Protein AF-A0AAN0JMY8-F1 (afdb_monomer_lite)

Secondary structure (DSSP, 8-state):
-EEEEEEEEEE-STTSSHHHHHHHHHTPPP--S---S-PPP--SSS--SS--EEEPTTS-EEEPPHHHHHHHHHHHHHHHHHHTT--GGGTS----SS-------------------------------------------------------------------------GGGG--TTS--S--HHHHHHHH--TTTTT-S-EEEEEEE--SSHHHHHTHHHH----SEEEEEEETTS-TTSBPP-EEE-SS-EEE--S---BHHHHHHHHHHHHHHHHHHHHHHHTT-TTEE--S--SEEEEEEEE-HHHHTT-SSS--HHHHHHHHHHHT--TTEEESS--TT-SSEE--GGGGGSTTTTTT-HHHHHHHHHHHHT-EEEE--HHHHHHHHHHHHHHHTTTTEEEHHHHHHHHHHTT--HHHHHHHHHHHHHTTSSB--TTSTTTTEEES-SHHHHHHHHHHHHHHHS-GGG--S-HHHHHHHHHH-EEEHHHHHHH-GGGTT-HHHHHHHHHHTTS-EEE--SSSS-EEE-GGGSPPPP-S--TTT-SSPPEEEE-TTSPPPTTHHHHHHHHHHT--GGG-EEE-TTS--BTTEEEEEEEEETTEEEEEEEEE-SSEEEEEES-GGGHHHHHHHHHHHHHHHHHHH-TTPPPPEEEEE--SS-SS--EEEEETTTEEEETTT--EEEPPHHHHHHHHTTTS-HHHHHHHHHHHHHHHHHHHH--

Radius of gyration: 30.81 Å; chains: 1; bounding box: 84×91×99 Å

pLDDT: mean 71.36, std 22.13, range [21.23, 97.0]

Structure (mmCIF, N/CA/C/O backbone):
data_AF-A0AAN0JMY8-F1
#
_entry.id   AF-A0AAN0JMY8-F1
#
loop_
_atom_site.group_PDB
_atom_site.id
_atom_site.type_symbol
_atom_site.label_atom_id
_atom_site.label_alt_id
_atom_site.label_comp_id
_atom_site.label_asym_id
_atom_site.label_entity_id
_atom_site.label_seq_id
_atom_site.pdbx_PDB_ins_code
_atom_site.Cartn_x
_atom_site.Cartn_y
_atom_site.Cartn_z
_atom_site.occupancy
_atom_site.B_iso_or_equiv
_atom_site.auth_seq_id
_atom_site.auth_comp_id
_atom_site.auth_asym_id
_atom_site.auth_atom_id
_atom_site.pdbx_PDB_model_num
ATOM 1 N N . MET A 1 1 ? 3.659 -31.863 -3.589 1.00 65.25 1 MET A N 1
ATOM 2 C CA . MET A 1 1 ? 4.229 -31.204 -4.786 1.00 65.25 1 MET A CA 1
ATOM 3 C C . MET A 1 1 ? 5.236 -30.161 -4.328 1.00 65.25 1 MET A C 1
ATOM 5 O O . MET A 1 1 ? 4.974 -29.549 -3.300 1.00 65.25 1 MET A O 1
ATOM 9 N N . LYS A 1 2 ? 6.368 -29.983 -5.021 1.00 69.44 2 LYS A N 1
ATOM 10 C CA . LYS A 1 2 ? 7.392 -28.989 -4.656 1.00 69.44 2 LYS A CA 1
ATOM 11 C C . LYS A 1 2 ? 7.498 -27.924 -5.738 1.00 69.44 2 LYS A C 1
ATOM 13 O O . LYS A 1 2 ? 7.561 -28.271 -6.911 1.00 69.44 2 LYS A O 1
ATOM 18 N N . TYR A 1 3 ? 7.545 -26.666 -5.332 1.00 71.31 3 TYR A N 1
ATOM 19 C CA . TYR A 1 3 ? 7.594 -25.517 -6.227 1.00 71.31 3 TYR A CA 1
ATOM 20 C C . TYR A 1 3 ? 8.725 -24.597 -5.824 1.00 71.31 3 TYR A C 1
ATOM 22 O O . TYR A 1 3 ? 8.967 -24.418 -4.634 1.00 71.31 3 TYR A O 1
ATOM 30 N N . LYS A 1 4 ? 9.375 -23.992 -6.815 1.00 72.62 4 LYS A N 1
ATOM 31 C CA . LYS A 1 4 ? 10.263 -22.852 -6.611 1.00 72.62 4 LYS A CA 1
ATOM 32 C C . LYS A 1 4 ? 9.548 -21.602 -7.077 1.00 72.62 4 LYS A C 1
ATOM 34 O O . LYS A 1 4 ? 9.053 -21.579 -8.200 1.00 72.62 4 LYS A O 1
ATOM 39 N N . VAL A 1 5 ? 9.443 -20.606 -6.209 1.00 73.88 5 VAL A N 1
ATOM 40 C CA . VAL A 1 5 ? 8.641 -19.415 -6.463 1.00 73.88 5 VAL A CA 1
ATOM 41 C C . VAL A 1 5 ? 9.404 -18.142 -6.131 1.00 73.88 5 VAL A C 1
ATOM 43 O O . VAL A 1 5 ? 9.687 -17.876 -4.970 1.00 73.88 5 VAL A O 1
ATOM 46 N N . SER A 1 6 ? 9.654 -17.318 -7.140 1.00 73.62 6 SER A N 1
ATOM 47 C CA . SER A 1 6 ? 10.202 -15.973 -6.988 1.00 73.62 6 SER A CA 1
ATOM 48 C C . SER A 1 6 ? 9.103 -14.928 -7.128 1.00 73.62 6 SER A C 1
ATOM 50 O O . SER A 1 6 ? 8.310 -14.992 -8.069 1.00 73.62 6 SER A O 1
ATOM 52 N N . VAL A 1 7 ? 9.083 -13.935 -6.237 1.00 77.31 7 VAL A N 1
ATOM 53 C CA . VAL A 1 7 ? 8.173 -12.786 -6.340 1.00 77.31 7 VAL A CA 1
ATOM 54 C C . VAL A 1 7 ? 8.977 -11.510 -6.484 1.00 77.31 7 VAL A C 1
ATOM 56 O O . VAL A 1 7 ? 9.702 -11.106 -5.574 1.00 77.31 7 VAL A O 1
ATOM 59 N N . ALA A 1 8 ? 8.816 -10.870 -7.633 1.00 80.25 8 ALA A N 1
ATOM 60 C CA . ALA A 1 8 ? 9.363 -9.565 -7.926 1.00 80.25 8 ALA A CA 1
ATOM 61 C C . ALA A 1 8 ? 8.267 -8.509 -7.904 1.00 80.25 8 ALA A C 1
ATOM 63 O O . ALA A 1 8 ? 7.248 -8.643 -8.578 1.00 80.25 8 ALA A O 1
ATOM 64 N N . ILE A 1 9 ? 8.513 -7.432 -7.171 1.00 84.50 9 ILE A N 1
ATOM 65 C CA . ILE A 1 9 ? 7.737 -6.202 -7.268 1.00 84.50 9 ILE A CA 1
ATOM 66 C C . ILE A 1 9 ? 8.524 -5.230 -8.145 1.00 84.50 9 ILE A C 1
ATOM 68 O O . ILE A 1 9 ? 9.686 -4.958 -7.857 1.00 84.50 9 ILE A O 1
ATOM 72 N N . ILE A 1 10 ? 7.908 -4.703 -9.203 1.00 86.81 10 ILE A N 1
ATOM 73 C CA . ILE A 1 10 ? 8.498 -3.658 -10.043 1.00 86.81 10 ILE A CA 1
ATOM 74 C C . ILE A 1 10 ? 7.950 -2.291 -9.640 1.00 86.81 10 ILE A C 1
ATOM 76 O O . ILE A 1 10 ? 6.740 -2.081 -9.574 1.00 86.81 10 ILE A O 1
ATOM 80 N N . GLN A 1 11 ? 8.851 -1.357 -9.346 1.00 90.12 11 GLN A N 1
ATOM 81 C CA . GLN A 1 11 ? 8.516 -0.030 -8.834 1.00 90.12 11 GLN A CA 1
ATOM 82 C C . GLN A 1 11 ? 9.280 1.065 -9.555 1.00 90.12 11 GLN A C 1
ATOM 84 O O . GLN A 1 11 ? 10.336 0.845 -10.139 1.00 90.12 11 GLN A O 1
ATOM 89 N N . GLY A 1 12 ? 8.709 2.261 -9.515 1.00 90.06 12 GLY A N 1
ATOM 90 C CA . GLY A 1 12 ? 9.231 3.464 -10.144 1.00 90.06 12 GLY A CA 1
ATOM 91 C C . GLY A 1 12 ? 8.087 4.400 -10.513 1.00 90.06 12 GLY A C 1
ATOM 92 O O . GLY A 1 12 ? 6.915 4.009 -10.463 1.00 90.06 12 GLY A O 1
ATOM 93 N N . GLU A 1 13 ? 8.409 5.626 -10.908 1.00 90.75 13 GLU A N 1
ATOM 94 C CA . GLU A 1 13 ? 7.396 6.626 -11.262 1.00 90.75 13 GLU A CA 1
ATOM 95 C C . GLU A 1 13 ? 6.549 6.219 -12.489 1.00 90.75 13 GLU A C 1
ATOM 97 O O . GLU A 1 13 ? 6.817 5.227 -13.187 1.00 90.75 13 GLU A O 1
ATOM 102 N N . ALA A 1 14 ? 5.485 6.973 -12.770 1.00 86.25 14 ALA A N 1
ATOM 103 C CA . ALA A 1 14 ? 4.703 6.772 -13.985 1.00 86.25 14 ALA A CA 1
ATOM 104 C C . ALA A 1 14 ? 5.564 6.988 -15.242 1.00 86.25 14 ALA A C 1
ATOM 106 O O . ALA A 1 14 ? 6.416 7.870 -15.292 1.00 86.25 14 ALA A O 1
ATOM 107 N N . GLN A 1 15 ? 5.334 6.160 -16.266 1.00 85.62 15 GLN A N 1
ATOM 108 C CA . GLN A 1 15 ? 6.027 6.206 -17.565 1.00 85.62 15 GLN A CA 1
ATOM 109 C C . GLN A 1 15 ? 7.550 5.976 -17.535 1.00 85.62 15 GLN A C 1
ATOM 111 O O . GLN A 1 15 ? 8.215 6.116 -18.554 1.00 85.62 15 GLN A O 1
ATOM 116 N N . VAL A 1 16 ? 8.107 5.508 -16.417 1.00 89.88 16 VAL A N 1
ATOM 117 C CA . VAL A 1 16 ? 9.544 5.207 -16.276 1.00 89.88 16 VAL A CA 1
ATOM 118 C C . VAL A 1 16 ? 10.028 4.008 -17.118 1.00 89.88 16 VAL A C 1
ATOM 120 O O . VAL A 1 16 ? 11.204 3.674 -17.104 1.00 89.88 16 VAL A O 1
ATOM 123 N N . GLY A 1 17 ? 9.145 3.326 -17.853 1.00 87.94 17 GLY A N 1
ATOM 124 C CA . GLY A 1 17 ? 9.498 2.143 -18.649 1.00 87.94 17 GLY A CA 1
ATOM 125 C C . GLY A 1 17 ? 9.308 0.800 -17.934 1.00 87.94 17 GLY A C 1
ATOM 126 O O . GLY A 1 17 ? 9.842 -0.206 -18.381 1.00 87.94 17 GLY A O 1
ATOM 127 N N . LYS A 1 18 ? 8.513 0.720 -16.858 1.00 87.12 18 LYS A N 1
ATOM 128 C CA . LYS A 1 18 ? 8.209 -0.575 -16.206 1.00 87.12 18 LYS A CA 1
ATOM 129 C C . LYS A 1 18 ? 7.639 -1.611 -17.184 1.00 87.12 18 LYS A C 1
ATOM 131 O O . LYS A 1 18 ? 8.094 -2.749 -17.212 1.00 87.12 18 LYS A O 1
ATOM 136 N N . THR A 1 19 ? 6.700 -1.199 -18.036 1.00 82.81 19 THR A N 1
ATOM 137 C CA . THR A 1 19 ? 6.014 -2.074 -18.998 1.00 82.81 19 THR A CA 1
ATOM 138 C C . THR A 1 19 ? 6.959 -2.653 -20.055 1.00 82.81 19 THR A C 1
ATOM 140 O O . THR A 1 19 ? 6.837 -3.830 -20.397 1.00 82.81 19 THR A O 1
ATOM 143 N N . CYS A 1 20 ? 7.939 -1.882 -20.549 1.00 84.19 20 CYS A N 1
ATOM 144 C CA . CYS A 1 20 ? 8.918 -2.407 -21.506 1.00 84.19 20 CYS A CA 1
ATOM 145 C C . CYS A 1 20 ? 9.902 -3.369 -20.831 1.00 84.19 20 CYS A C 1
ATOM 147 O O . CYS A 1 20 ? 10.144 -4.442 -21.370 1.00 84.19 20 CYS A O 1
ATOM 149 N N . ILE A 1 21 ? 10.373 -3.062 -19.616 1.00 83.88 21 ILE A N 1
ATOM 150 C CA . ILE A 1 21 ? 11.202 -3.985 -18.823 1.00 83.88 21 ILE A CA 1
ATOM 151 C C . ILE A 1 21 ? 10.470 -5.298 -18.568 1.00 83.88 21 ILE A C 1
ATOM 153 O O . ILE A 1 21 ? 11.015 -6.372 -18.812 1.00 83.88 21 ILE A O 1
ATOM 157 N N . LYS A 1 22 ? 9.207 -5.214 -18.146 1.00 79.19 22 LYS A N 1
ATOM 158 C CA . LYS A 1 22 ? 8.350 -6.380 -17.975 1.00 79.19 22 LYS A CA 1
ATOM 159 C C . LYS A 1 22 ? 8.250 -7.177 -19.279 1.00 79.19 22 LYS A C 1
ATOM 161 O O . LYS A 1 22 ? 8.463 -8.382 -19.264 1.00 79.19 22 LYS A O 1
ATOM 166 N N . SER A 1 23 ? 7.983 -6.515 -20.404 1.00 78.31 23 SER A N 1
ATOM 167 C CA . SER A 1 23 ? 7.875 -7.171 -21.716 1.00 78.31 23 SER A CA 1
ATOM 168 C C . SER A 1 23 ? 9.175 -7.864 -22.132 1.00 78.31 23 SER A C 1
ATOM 170 O O . SER A 1 23 ? 9.119 -8.967 -22.663 1.00 78.31 23 SER A O 1
ATOM 172 N N . LEU A 1 24 ? 10.338 -7.275 -21.833 1.00 77.81 24 LEU A N 1
ATOM 173 C CA . LEU A 1 24 ? 11.652 -7.850 -22.137 1.00 77.81 24 LEU A CA 1
ATOM 174 C C . LEU A 1 24 ? 11.990 -9.063 -21.264 1.00 77.81 24 LEU A C 1
ATOM 176 O O . LEU A 1 24 ? 12.350 -10.110 -21.796 1.00 77.81 24 LEU A O 1
ATOM 180 N N . ILE A 1 25 ? 11.835 -8.951 -19.939 1.00 75.19 25 ILE A N 1
ATOM 181 C CA . ILE A 1 25 ? 12.113 -10.052 -18.994 1.00 75.19 25 ILE A CA 1
ATOM 182 C C . ILE A 1 25 ? 11.195 -11.247 -19.278 1.00 75.19 25 ILE A C 1
ATOM 184 O O . ILE A 1 25 ? 11.594 -12.404 -19.142 1.00 75.19 25 ILE A O 1
ATOM 188 N N . LEU A 1 26 ? 9.956 -10.962 -19.674 1.00 71.88 26 LEU A N 1
ATOM 189 C CA . LEU A 1 26 ? 8.894 -11.951 -19.787 1.00 71.88 26 LEU A CA 1
ATOM 190 C C . LEU A 1 26 ? 8.579 -12.382 -21.229 1.00 71.88 26 LEU A C 1
ATOM 192 O O . LEU A 1 26 ? 7.766 -13.283 -21.430 1.00 71.88 26 LEU A O 1
ATOM 196 N N . LYS A 1 27 ? 9.209 -11.754 -22.229 1.00 68.50 27 LYS A N 1
ATOM 197 C CA . LYS A 1 27 ? 8.944 -11.954 -23.665 1.00 68.50 27 LYS A CA 1
ATOM 198 C C . LYS A 1 27 ? 7.463 -11.838 -24.027 1.00 68.50 27 LYS A C 1
ATOM 200 O O . LYS A 1 27 ? 6.891 -12.714 -24.675 1.00 68.50 27 LYS A O 1
ATOM 205 N N . LEU A 1 28 ? 6.840 -10.764 -23.559 1.00 69.06 28 LEU A N 1
ATOM 206 C CA . LEU A 1 28 ? 5.458 -10.433 -23.891 1.00 69.06 28 LEU A CA 1
ATOM 207 C C . LEU A 1 28 ? 5.394 -9.443 -25.047 1.00 69.06 28 LEU A C 1
ATOM 209 O O . LEU A 1 28 ? 6.316 -8.651 -25.236 1.00 69.06 28 LEU A O 1
ATOM 213 N N . SER A 1 29 ? 4.256 -9.440 -25.742 1.00 69.25 29 SER A N 1
ATOM 214 C CA . SER A 1 29 ? 3.879 -8.327 -26.609 1.00 69.25 29 SER A CA 1
ATOM 215 C C . SER A 1 29 ? 3.861 -7.039 -25.793 1.00 69.25 29 SER A C 1
ATOM 217 O O . SER A 1 29 ? 3.239 -6.978 -24.726 1.00 69.25 29 SER A O 1
ATOM 219 N N . TYR A 1 30 ? 4.530 -6.016 -26.302 1.00 74.88 30 TYR A N 1
ATOM 220 C CA . TYR A 1 30 ? 4.576 -4.720 -25.654 1.00 74.88 30 TYR A CA 1
ATOM 221 C C . TYR A 1 30 ? 3.318 -3.899 -25.956 1.00 74.88 30 TYR A C 1
ATOM 223 O O . TYR A 1 30 ? 2.917 -3.759 -27.110 1.00 74.88 30 TYR A O 1
ATOM 231 N N . ASP A 1 31 ? 2.737 -3.316 -24.908 1.00 70.75 31 ASP A N 1
ATOM 232 C CA . ASP A 1 31 ? 1.683 -2.309 -25.002 1.00 70.75 31 ASP A CA 1
ATOM 233 C C . ASP A 1 31 ? 2.216 -0.971 -24.462 1.00 70.75 31 ASP A C 1
ATOM 235 O O . ASP A 1 31 ? 2.872 -0.909 -23.418 1.00 70.75 31 ASP A O 1
ATOM 239 N N . GLU A 1 32 ? 1.952 0.112 -25.191 1.00 72.38 32 GLU A N 1
ATOM 240 C CA . GLU A 1 32 ? 2.324 1.470 -24.794 1.00 72.38 32 GLU A CA 1
ATOM 241 C C . GLU A 1 32 ? 1.393 2.069 -23.731 1.00 72.38 32 GLU A C 1
ATOM 243 O O . GLU A 1 32 ? 1.701 3.127 -23.169 1.00 72.38 32 GLU A O 1
ATOM 248 N N . VAL A 1 33 ? 0.248 1.439 -23.463 1.00 70.62 33 VAL A N 1
ATOM 249 C CA . VAL A 1 33 ? -0.676 1.842 -22.402 1.00 70.62 33 VAL A CA 1
ATOM 250 C C . VAL A 1 33 ? 0.032 1.739 -21.049 1.00 70.62 33 VAL A C 1
ATOM 252 O O . VAL A 1 33 ? 0.721 0.768 -20.746 1.00 70.62 33 VAL A O 1
ATOM 255 N N . SER A 1 34 ? -0.117 2.771 -20.213 1.00 60.19 34 SER A N 1
ATOM 256 C CA . SER A 1 34 ? 0.478 2.771 -18.875 1.00 60.19 34 SER A CA 1
ATOM 257 C C . SER A 1 34 ? -0.019 1.572 -18.073 1.00 60.19 34 SER A C 1
ATOM 259 O O . SER A 1 34 ? -1.211 1.256 -18.108 1.00 60.19 34 SER A O 1
ATOM 261 N N . THR A 1 35 ? 0.870 0.931 -17.304 1.00 60.31 35 THR A N 1
ATOM 262 C CA . THR A 1 35 ? 0.411 -0.028 -16.300 1.00 60.31 35 THR A CA 1
ATOM 263 C C . THR A 1 35 ? -0.415 0.741 -15.277 1.00 60.31 35 THR A C 1
ATOM 265 O O . THR A 1 35 ? 0.096 1.542 -14.496 1.00 60.31 35 THR A O 1
ATOM 268 N N . ASN A 1 36 ? -1.723 0.554 -15.369 1.00 48.00 36 ASN A N 1
ATOM 269 C CA . ASN A 1 36 ? -2.740 1.313 -14.650 1.00 48.00 36 ASN A CA 1
ATOM 270 C C . ASN A 1 36 ? -3.336 0.483 -13.513 1.00 48.00 36 ASN A C 1
ATOM 272 O O . ASN A 1 36 ? -4.509 0.649 -13.184 1.00 48.00 36 ASN A O 1
ATOM 276 N N . LEU A 1 37 ? -2.596 -0.515 -13.041 1.00 47.06 37 LEU A N 1
ATOM 277 C CA . LEU A 1 37 ? -3.118 -1.566 -12.193 1.00 47.06 37 LEU A CA 1
ATOM 278 C C . LEU A 1 37 ? -2.052 -1.969 -11.185 1.00 47.06 37 LEU A C 1
ATOM 280 O O . LEU A 1 37 ? -0.879 -2.040 -11.530 1.00 47.06 37 LEU A O 1
ATOM 284 N N . ILE A 1 38 ? -2.513 -2.286 -9.981 1.00 44.78 38 ILE A N 1
ATOM 285 C CA . ILE A 1 38 ? -1.892 -3.290 -9.135 1.00 44.78 38 ILE A CA 1
ATOM 286 C C . ILE A 1 38 ? -2.164 -4.644 -9.791 1.00 44.78 38 ILE A C 1
ATOM 288 O O . ILE A 1 38 ? -3.291 -5.118 -9.784 1.00 44.78 38 ILE A O 1
ATOM 292 N N . GLU A 1 39 ? -1.184 -5.259 -10.436 1.00 48.03 39 GLU A N 1
ATOM 293 C CA . GLU A 1 39 ? -1.380 -6.629 -10.914 1.00 48.03 39 GLU A CA 1
ATOM 294 C C . GLU A 1 39 ? -1.558 -7.549 -9.710 1.00 48.03 39 GLU A C 1
ATOM 296 O O . GLU A 1 39 ? -0.735 -7.538 -8.805 1.00 48.03 39 GLU A O 1
ATOM 301 N N . ALA A 1 40 ? -2.665 -8.291 -9.639 1.00 36.31 40 ALA A N 1
ATOM 302 C CA . ALA A 1 40 ? -2.960 -9.124 -8.480 1.00 36.31 40 ALA A CA 1
ATOM 303 C C . ALA A 1 40 ? -1.804 -10.115 -8.247 1.00 36.31 40 ALA A C 1
ATOM 305 O O . ALA A 1 40 ? -1.472 -10.879 -9.154 1.00 36.31 40 ALA A O 1
ATOM 306 N N . PRO A 1 41 ? -1.176 -10.142 -7.064 1.00 34.34 41 PRO A N 1
ATOM 307 C CA . PRO A 1 41 ? -0.126 -11.109 -6.822 1.00 34.34 41 PRO A CA 1
ATOM 308 C C . PRO A 1 41 ? -0.701 -12.515 -6.679 1.00 34.34 41 PRO A C 1
ATOM 310 O O . PRO A 1 41 ? -1.829 -12.657 -6.213 1.00 34.34 41 PRO A O 1
ATOM 313 N N . CYS A 1 42 ? 0.071 -13.548 -7.047 1.00 32.66 42 CYS A N 1
ATOM 314 C CA . CYS A 1 42 ? -0.267 -14.935 -6.699 1.00 32.66 42 CYS A CA 1
ATOM 315 C C . CYS A 1 42 ? 0.894 -15.950 -6.815 1.00 32.66 42 CYS A C 1
ATOM 317 O O . CYS A 1 42 ? 1.161 -16.458 -7.886 1.00 32.66 42 CYS A O 1
ATOM 319 N N . MET A 1 43 ? 1.538 -16.367 -5.718 1.00 30.72 43 MET A N 1
ATOM 320 C CA . MET A 1 43 ? 2.534 -17.473 -5.663 1.00 30.72 43 MET A CA 1
ATOM 321 C C . MET A 1 43 ? 2.028 -18.956 -5.767 1.00 30.72 43 MET A C 1
ATOM 323 O O . MET A 1 43 ? 1.957 -19.652 -4.766 1.00 30.72 43 MET A O 1
ATOM 327 N N . ALA A 1 44 ? 1.817 -19.541 -6.949 1.00 31.27 44 ALA A N 1
ATOM 328 C CA . ALA A 1 44 ? 1.507 -20.983 -7.174 1.00 31.27 44 ALA A CA 1
ATOM 329 C C . ALA A 1 44 ? 0.075 -21.389 -6.743 1.00 31.27 44 ALA A C 1
ATOM 331 O O . ALA A 1 44 ? -0.480 -20.873 -5.796 1.00 31.27 44 ALA A O 1
ATOM 332 N N . PHE A 1 45 ? -0.701 -22.215 -7.446 1.00 30.55 45 PHE A N 1
ATOM 333 C CA . PHE A 1 45 ? -0.442 -23.575 -7.911 1.00 30.55 45 PHE A CA 1
ATOM 334 C C . PHE A 1 45 ? -1.267 -23.879 -9.171 1.00 30.55 45 PHE A C 1
ATOM 336 O O . PHE A 1 45 ? -2.230 -24.615 -9.046 1.00 30.55 45 PHE A O 1
ATOM 343 N N . GLY A 1 46 ? -0.957 -23.375 -10.367 1.00 32.75 46 GLY A N 1
ATOM 344 C CA . GLY A 1 46 ? -1.861 -23.508 -11.536 1.00 32.75 46 GLY A CA 1
ATOM 345 C C . GLY A 1 46 ? -2.899 -22.346 -11.603 1.00 32.75 46 GLY A C 1
ATOM 346 O O . GLY A 1 46 ? -3.059 -21.667 -10.593 1.00 32.75 46 GLY A O 1
ATOM 347 N N . SER A 1 47 ? -3.482 -21.981 -12.766 1.00 27.02 47 SER A N 1
ATOM 348 C CA . SER A 1 47 ? -3.842 -20.603 -13.270 1.00 27.02 47 SER A CA 1
ATOM 349 C C . SER A 1 47 ? -4.201 -19.455 -12.307 1.00 27.02 47 SE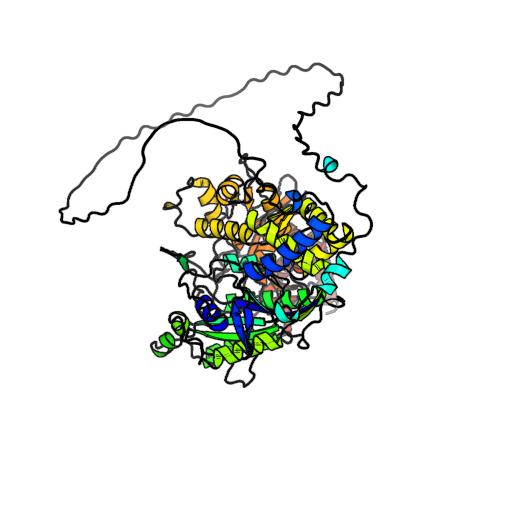R A C 1
ATOM 351 O O . SER A 1 47 ? -5.224 -19.557 -11.675 1.00 27.02 47 SER A O 1
ATOM 353 N N . PHE A 1 48 ? -3.478 -18.321 -12.266 1.00 31.42 48 PHE A N 1
ATOM 354 C CA . PHE A 1 48 ? -4.006 -17.035 -11.762 1.00 31.42 48 PHE A CA 1
ATOM 355 C C . PHE A 1 48 ? -3.245 -15.853 -12.360 1.00 31.42 48 PHE A C 1
ATOM 357 O O . PHE A 1 48 ? -2.070 -15.988 -12.678 1.00 31.42 48 PHE A O 1
ATOM 364 N N . SER A 1 49 ? -3.970 -14.749 -12.553 1.00 29.45 49 SER A N 1
ATOM 365 C CA . SER A 1 49 ? -3.820 -13.616 -13.482 1.00 29.45 49 SER A CA 1
ATOM 366 C C . SER A 1 49 ? -2.561 -12.745 -13.353 1.00 29.45 49 SER A C 1
ATOM 368 O O . SER A 1 49 ? -2.611 -11.523 -13.446 1.00 29.45 49 SER A O 1
ATOM 370 N N . ILE A 1 50 ? -1.401 -13.381 -13.277 1.00 35.06 50 ILE A N 1
ATOM 371 C CA . ILE A 1 50 ? -0.167 -12.875 -13.861 1.00 35.06 50 ILE A CA 1
ATOM 372 C C . ILE A 1 50 ? 0.244 -13.939 -14.870 1.00 35.06 50 ILE A C 1
ATOM 374 O O . ILE A 1 50 ? 0.245 -15.131 -14.559 1.00 35.06 50 ILE A O 1
ATOM 378 N N . ASN A 1 51 ? 0.568 -13.519 -16.090 1.00 41.22 51 ASN A N 1
ATOM 379 C CA . ASN A 1 51 ? 1.207 -14.381 -17.075 1.00 41.22 51 ASN A CA 1
ATOM 380 C C . ASN A 1 51 ? 2.257 -15.263 -16.381 1.00 41.22 51 ASN A C 1
ATOM 382 O O . ASN A 1 51 ? 3.112 -14.768 -15.651 1.00 41.22 51 ASN A O 1
ATOM 386 N N . ARG A 1 52 ? 2.157 -16.577 -16.534 1.00 45.00 52 ARG A N 1
ATOM 387 C CA . ARG A 1 52 ? 3.075 -17.496 -15.875 1.00 45.00 52 ARG A CA 1
ATOM 388 C C . ARG A 1 52 ? 4.250 -17.801 -16.724 1.00 45.00 52 ARG A C 1
ATOM 390 O O . ARG A 1 52 ? 4.054 -18.239 -17.846 1.00 45.00 52 ARG A O 1
ATOM 397 N N . TYR A 1 53 ? 5.429 -17.768 -16.135 1.00 48.88 53 TYR A N 1
ATOM 398 C CA . TYR A 1 53 ? 6.612 -18.134 -16.876 1.00 48.88 53 TYR A CA 1
ATOM 399 C C . TYR A 1 53 ? 7.195 -19.414 -16.333 1.00 48.88 53 TYR A C 1
ATOM 401 O O . TYR A 1 53 ? 7.556 -19.492 -15.166 1.00 48.88 53 TYR A O 1
ATOM 409 N N . GLY A 1 54 ? 7.239 -20.431 -17.187 1.00 46.88 54 GLY A N 1
ATOM 410 C CA . GLY A 1 54 ? 8.004 -21.638 -16.926 1.00 46.88 54 GLY A CA 1
ATOM 411 C C . GLY A 1 54 ? 9.424 -21.442 -17.425 1.00 46.88 54 GLY A C 1
ATOM 412 O O . GLY A 1 54 ? 9.621 -20.889 -18.512 1.00 46.88 54 GLY A O 1
ATOM 413 N N . LYS A 1 55 ? 10.399 -21.913 -16.646 1.00 50.53 55 LYS A N 1
ATOM 414 C CA . LYS A 1 55 ? 11.788 -21.922 -17.089 1.00 50.53 55 LYS A CA 1
ATOM 415 C C . LYS A 1 55 ? 11.982 -22.927 -18.227 1.00 50.53 55 LYS A C 1
ATOM 417 O O . LYS A 1 55 ? 11.624 -24.098 -18.087 1.00 50.53 55 LYS A O 1
ATOM 422 N N . THR A 1 56 ? 12.540 -22.492 -19.349 1.00 54.62 56 THR A N 1
ATOM 423 C CA . THR A 1 56 ? 12.960 -23.370 -20.446 1.00 54.62 56 THR A CA 1
ATOM 424 C C . THR A 1 56 ? 14.379 -23.903 -20.214 1.00 54.62 56 THR A C 1
ATOM 426 O O . THR A 1 56 ? 15.090 -23.458 -19.314 1.00 54.62 56 THR A O 1
ATOM 429 N N . VAL A 1 57 ? 14.798 -24.898 -21.006 1.00 51.91 57 VAL A N 1
ATOM 430 C CA . VAL A 1 57 ? 16.090 -25.620 -20.868 1.00 51.91 57 VAL A CA 1
ATOM 431 C C . VAL A 1 57 ? 17.321 -24.690 -20.918 1.00 51.91 57 VAL A C 1
ATOM 433 O O . VAL A 1 57 ? 18.400 -25.041 -20.461 1.00 51.91 57 VAL A O 1
ATOM 436 N N . ASP A 1 58 ? 17.141 -23.479 -21.423 1.00 54.03 58 ASP A N 1
ATOM 437 C CA . ASP A 1 58 ? 18.115 -22.396 -21.599 1.00 54.03 58 ASP A CA 1
ATOM 438 C C . ASP A 1 58 ? 18.040 -21.313 -20.500 1.00 54.03 58 ASP A C 1
ATOM 440 O O . ASP A 1 58 ? 18.519 -20.202 -20.694 1.00 54.03 58 ASP A O 1
ATOM 444 N N . ASN A 1 59 ? 17.416 -21.608 -19.357 1.00 53.25 59 ASN A N 1
ATOM 445 C CA . ASN A 1 59 ? 17.170 -20.676 -18.252 1.00 53.25 59 ASN A CA 1
ATOM 446 C C . ASN A 1 59 ? 16.232 -19.485 -18.549 1.00 53.25 59 ASN A C 1
ATOM 448 O O . ASN A 1 59 ? 16.148 -18.574 -17.725 1.00 53.25 59 ASN A O 1
ATOM 452 N N . ARG A 1 60 ? 15.489 -19.493 -19.662 1.00 58.28 60 ARG A N 1
ATOM 453 C CA . ARG A 1 60 ? 14.572 -18.400 -20.036 1.00 58.28 60 ARG A CA 1
ATOM 454 C C . ARG A 1 60 ? 13.162 -18.589 -19.478 1.00 58.28 60 ARG A C 1
ATOM 456 O O . ARG A 1 60 ? 12.753 -19.700 -19.166 1.00 58.28 60 ARG A O 1
ATOM 463 N N . TRP A 1 61 ? 12.403 -17.502 -19.399 1.00 59.66 61 TRP A N 1
ATOM 464 C CA . TRP A 1 61 ? 11.018 -17.465 -18.928 1.00 59.66 61 TRP A CA 1
ATOM 465 C C . TRP A 1 61 ? 10.046 -17.427 -20.122 1.00 59.66 61 TRP A C 1
ATOM 467 O O . TRP A 1 61 ? 10.179 -16.569 -20.991 1.00 59.66 61 TRP A O 1
ATOM 477 N N . LYS A 1 62 ? 9.076 -18.354 -20.202 1.00 56.03 62 LYS A N 1
ATOM 478 C CA . LYS A 1 62 ? 8.033 -18.363 -21.254 1.00 56.03 62 LYS A CA 1
ATOM 479 C C . LYS A 1 62 ? 6.624 -18.513 -20.703 1.00 56.03 62 LYS A C 1
ATOM 481 O O . LYS A 1 62 ? 6.413 -19.374 -19.849 1.00 56.03 62 LYS A O 1
ATOM 486 N N . LEU A 1 63 ? 5.685 -17.745 -21.270 1.00 54.47 63 LEU A N 1
ATOM 487 C CA . LEU A 1 63 ? 4.266 -17.809 -20.929 1.00 54.47 63 LEU A CA 1
ATOM 488 C C . LEU A 1 63 ? 3.739 -19.249 -21.035 1.00 54.47 63 LEU A C 1
ATOM 490 O O . LEU A 1 63 ? 3.885 -19.898 -22.069 1.00 54.47 63 LEU A O 1
ATOM 494 N N . VAL A 1 64 ? 3.124 -19.744 -19.967 1.00 54.25 64 VAL A N 1
ATOM 495 C CA . VAL A 1 64 ? 2.448 -21.040 -19.912 1.00 54.25 64 VAL A CA 1
ATOM 496 C C . VAL A 1 64 ? 0.952 -20.792 -20.052 1.00 54.25 64 VAL A C 1
ATOM 498 O O . VAL A 1 64 ? 0.381 -20.096 -19.214 1.00 54.25 64 VAL A O 1
ATOM 501 N N . SER A 1 65 ? 0.328 -21.346 -21.098 1.00 52.53 65 SER A N 1
ATOM 502 C CA . SER A 1 65 ? -1.128 -21.278 -21.252 1.00 52.53 65 SER A CA 1
ATOM 503 C C . SER A 1 65 ? -1.801 -22.174 -20.208 1.00 52.53 65 SER A C 1
ATOM 505 O O . SER A 1 65 ? -1.399 -23.318 -19.989 1.00 52.53 65 SER A O 1
ATOM 507 N N . ASP A 1 66 ? -2.785 -21.620 -19.510 1.00 50.41 66 ASP A N 1
ATOM 508 C CA . ASP A 1 66 ? -3.445 -22.269 -18.380 1.00 50.41 66 ASP A CA 1
ATOM 509 C C . ASP A 1 66 ? -4.523 -23.279 -18.805 1.00 50.41 66 ASP A C 1
ATOM 511 O O . ASP A 1 66 ? -4.826 -24.215 -18.064 1.00 50.41 66 ASP A O 1
ATOM 515 N N . ASP A 1 67 ? -5.068 -23.131 -20.012 1.00 52.94 67 ASP A N 1
ATOM 516 C CA . ASP A 1 67 ? -6.215 -23.912 -20.480 1.00 52.94 67 ASP A CA 1
ATOM 517 C C . ASP A 1 67 ? -5.869 -25.376 -20.784 1.00 52.94 67 ASP A C 1
ATOM 519 O O . ASP A 1 67 ? -6.695 -26.261 -20.568 1.00 52.94 67 ASP A O 1
ATOM 523 N N . GLU A 1 68 ? -4.632 -25.667 -21.193 1.00 48.56 68 GLU A N 1
ATOM 524 C CA . GLU A 1 68 ? -4.176 -27.045 -21.421 1.00 48.56 68 GLU A CA 1
ATOM 525 C C . GLU A 1 68 ? -3.972 -27.808 -20.099 1.00 48.56 68 GLU A C 1
ATOM 527 O O . GLU A 1 68 ? -4.362 -28.968 -19.974 1.00 48.56 68 GLU A O 1
ATOM 532 N N . MET A 1 69 ? -3.407 -27.149 -19.082 1.00 51.12 69 MET A N 1
ATOM 533 C CA . MET A 1 69 ? -3.133 -27.737 -17.762 1.00 51.12 69 MET A CA 1
ATOM 534 C C . MET A 1 69 ? -4.402 -27.922 -16.929 1.00 51.12 69 MET A C 1
ATOM 536 O O . MET A 1 69 ? -4.623 -29.001 -16.373 1.00 51.12 69 MET A O 1
ATOM 540 N N . ASP A 1 70 ? -5.241 -26.884 -16.856 1.00 56.47 70 ASP A N 1
ATOM 541 C CA . ASP A 1 70 ? -6.539 -26.976 -16.190 1.00 56.47 70 ASP A CA 1
ATOM 542 C C . ASP A 1 70 ? -7.410 -28.019 -16.912 1.00 56.47 70 ASP A C 1
ATOM 544 O O . ASP A 1 70 ? -8.035 -28.843 -16.255 1.00 56.47 70 ASP A O 1
ATOM 548 N N . GLY A 1 71 ? -7.371 -28.072 -18.250 1.00 57.16 71 GLY A N 1
ATOM 549 C CA . GLY A 1 71 ? -8.083 -29.070 -19.050 1.00 57.16 71 GLY A CA 1
ATOM 550 C C . GLY A 1 71 ? -7.692 -30.516 -18.727 1.00 57.16 71 GLY A C 1
ATOM 551 O O . GLY A 1 71 ? -8.577 -31.353 -18.555 1.00 57.16 71 GLY A O 1
ATOM 552 N N . ILE A 1 72 ? -6.395 -30.813 -18.581 1.00 56.09 72 ILE A N 1
ATOM 553 C CA . ILE A 1 72 ? -5.908 -32.156 -18.211 1.00 56.09 72 ILE A CA 1
ATOM 554 C C . ILE A 1 72 ? -6.383 -32.541 -16.807 1.00 56.09 72 ILE A C 1
ATOM 556 O O . ILE A 1 72 ? -6.951 -33.617 -16.619 1.00 56.09 72 ILE A O 1
ATOM 560 N N . VAL A 1 73 ? -6.193 -31.656 -15.825 1.00 56.19 73 VAL A N 1
ATOM 561 C CA . VAL A 1 73 ? -6.569 -31.935 -14.432 1.00 56.19 73 VAL A CA 1
ATOM 562 C C . VAL A 1 73 ? -8.085 -32.055 -14.277 1.00 56.19 73 VAL A C 1
ATOM 564 O O . VAL A 1 73 ? -8.565 -32.961 -13.599 1.00 56.19 73 VAL A O 1
ATOM 567 N N . ILE A 1 74 ? -8.857 -31.179 -14.921 1.00 62.16 74 ILE A N 1
ATOM 568 C CA . ILE A 1 74 ? -10.321 -31.216 -14.886 1.00 62.16 74 ILE A CA 1
ATOM 569 C C . ILE A 1 74 ? -10.855 -32.450 -15.615 1.00 62.16 74 ILE A C 1
ATOM 571 O O . ILE A 1 74 ? -11.790 -33.071 -15.118 1.00 62.16 74 ILE A O 1
ATOM 575 N N . ALA A 1 75 ? -10.275 -32.856 -16.749 1.00 63.28 75 ALA A N 1
ATOM 576 C CA . ALA A 1 75 ? -10.661 -34.096 -17.427 1.00 63.28 75 ALA A CA 1
ATOM 577 C C . ALA A 1 75 ? -10.434 -35.322 -16.531 1.00 63.28 75 ALA A C 1
ATOM 579 O O . ALA A 1 75 ? -11.299 -36.190 -16.427 1.00 63.28 75 ALA A O 1
ATOM 580 N N . GLU A 1 76 ? -9.311 -35.356 -15.818 1.00 57.47 76 GLU A N 1
ATOM 581 C CA . GLU A 1 76 ? -8.978 -36.430 -14.888 1.00 57.47 76 GLU A CA 1
ATOM 582 C C . GLU A 1 76 ? -9.896 -36.446 -13.653 1.00 57.47 76 GLU A C 1
ATOM 584 O O . GLU A 1 76 ? -10.351 -37.509 -13.230 1.00 57.47 76 GLU A O 1
ATOM 589 N N . LEU A 1 77 ? -10.262 -35.273 -13.126 1.00 58.28 77 LEU A N 1
ATOM 590 C CA . LEU A 1 77 ? -11.263 -35.131 -12.062 1.00 58.28 77 LEU A CA 1
ATOM 591 C C . LEU A 1 77 ? -12.677 -35.520 -12.527 1.00 58.28 77 LEU A C 1
ATOM 593 O O . LEU A 1 77 ? -13.425 -36.131 -11.763 1.00 58.28 77 LEU A O 1
ATOM 597 N N . LYS A 1 78 ? -13.042 -35.224 -13.780 1.00 61.66 78 LYS A N 1
ATOM 598 C CA . LYS A 1 78 ? -14.314 -35.651 -14.388 1.00 61.66 78 LYS A CA 1
ATOM 599 C C . LYS A 1 78 ? -14.385 -37.168 -14.540 1.00 61.66 78 LYS A C 1
ATOM 601 O O . LYS A 1 78 ? -15.421 -37.751 -14.226 1.00 61.66 78 LYS A O 1
ATOM 606 N N . GLU A 1 79 ? -13.291 -37.820 -14.938 1.00 57.66 79 GLU A N 1
ATOM 607 C CA . GLU A 1 79 ? -13.210 -39.287 -14.936 1.00 57.66 79 GLU A CA 1
ATOM 608 C C . GLU A 1 79 ? -13.432 -39.855 -13.524 1.00 57.66 79 GLU A C 1
ATOM 610 O O . GLU A 1 79 ? -14.242 -40.767 -13.352 1.00 57.66 79 GLU A O 1
ATOM 615 N N . ILE A 1 80 ? -12.803 -39.267 -12.501 1.00 53.44 80 ILE A N 1
ATOM 616 C CA . ILE A 1 80 ? -12.972 -39.672 -11.094 1.00 53.44 80 ILE A CA 1
ATOM 617 C C . ILE A 1 80 ? -14.429 -39.548 -10.640 1.00 53.44 80 ILE A C 1
ATOM 619 O O . ILE A 1 80 ? -14.989 -40.490 -10.079 1.00 53.44 80 ILE A O 1
ATOM 623 N N . ALA A 1 81 ? -15.065 -38.409 -10.905 1.00 52.16 81 ALA A N 1
ATOM 624 C CA . ALA A 1 81 ? -16.444 -38.167 -10.497 1.00 52.16 81 ALA A CA 1
ATOM 625 C C . ALA A 1 81 ? -17.452 -39.060 -11.230 1.00 52.16 81 ALA A C 1
ATOM 627 O O . ALA A 1 81 ? -18.408 -39.542 -10.618 1.00 52.16 81 ALA A O 1
ATOM 628 N N . SER A 1 82 ? -17.196 -39.351 -12.510 1.00 52.31 82 SER A N 1
ATOM 629 C CA . SER A 1 82 ? -17.994 -40.303 -13.286 1.00 52.31 82 SER A CA 1
ATOM 630 C C . SER A 1 82 ? -17.882 -41.736 -12.741 1.00 52.31 82 SER A C 1
ATOM 632 O O . SER A 1 82 ? -18.881 -42.456 -12.691 1.00 52.31 82 SER A O 1
ATOM 634 N N . GLY A 1 83 ? -16.704 -42.132 -12.238 1.00 49.47 83 GLY A N 1
ATOM 635 C CA . GLY A 1 83 ? -16.484 -43.410 -11.548 1.00 49.47 83 GLY A CA 1
ATOM 636 C C . GLY A 1 83 ? -17.147 -43.493 -10.166 1.00 49.47 83 GLY A C 1
ATOM 637 O O . GLY A 1 83 ? -17.500 -44.582 -9.715 1.00 49.47 83 GLY A O 1
ATOM 638 N N . LEU A 1 84 ? -17.375 -42.344 -9.525 1.00 44.59 84 LEU A N 1
ATOM 639 C CA . LEU A 1 84 ? -18.007 -42.189 -8.211 1.00 44.59 84 LEU A CA 1
ATOM 640 C C . LEU A 1 84 ? -19.546 -42.098 -8.247 1.00 44.59 84 LEU A C 1
ATOM 642 O O . LEU A 1 84 ? -20.165 -41.976 -7.193 1.00 44.59 84 LEU A O 1
ATOM 646 N N . LYS A 1 85 ? -20.178 -42.150 -9.432 1.00 44.81 85 LYS A N 1
ATOM 647 C CA . LYS A 1 85 ? -21.625 -41.894 -9.626 1.00 44.81 85 LYS A CA 1
ATOM 648 C C . LYS A 1 85 ? -22.101 -40.568 -9.012 1.00 44.81 85 LYS A C 1
ATOM 650 O O . LYS A 1 85 ? -23.261 -40.442 -8.621 1.00 44.81 85 LYS A O 1
ATOM 655 N N . ILE A 1 86 ? -21.219 -39.575 -8.946 1.00 44.56 86 ILE A N 1
ATOM 656 C CA . ILE A 1 86 ? -21.599 -38.206 -8.604 1.00 44.56 86 ILE A CA 1
ATOM 657 C C . ILE A 1 86 ? -22.306 -37.633 -9.845 1.00 44.56 86 ILE A C 1
ATOM 659 O O . ILE A 1 86 ? -21.786 -37.815 -10.950 1.00 44.56 86 ILE A O 1
ATOM 663 N N . PRO A 1 87 ? -23.490 -36.998 -9.726 1.00 39.12 87 PRO A N 1
ATOM 664 C CA . PRO A 1 87 ? -24.177 -36.425 -10.879 1.00 39.12 87 PRO A CA 1
ATOM 665 C C . PRO A 1 87 ? -23.242 -35.488 -11.652 1.00 39.12 87 PRO A C 1
ATOM 667 O O . PRO A 1 87 ? -22.604 -34.616 -11.060 1.00 39.12 87 PRO A O 1
ATOM 670 N N . ASN A 1 88 ? -23.172 -35.655 -12.978 1.00 39.31 88 ASN A N 1
ATOM 671 C CA . ASN A 1 88 ? -22.329 -34.836 -13.862 1.00 39.31 88 ASN A CA 1
ATOM 672 C C . ASN A 1 88 ? -22.584 -33.322 -13.704 1.00 39.31 88 ASN A C 1
ATOM 674 O O . ASN A 1 88 ? -21.689 -32.531 -13.989 1.00 39.31 88 ASN A O 1
ATOM 678 N N . GLU A 1 89 ? -23.754 -32.940 -13.185 1.00 43.16 89 GLU A N 1
ATOM 679 C CA . GLU A 1 89 ? -24.183 -31.569 -12.880 1.00 43.16 89 GLU A CA 1
ATOM 680 C C . GLU A 1 89 ? -23.283 -30.828 -11.871 1.00 43.16 89 GLU A C 1
ATOM 682 O O . GLU A 1 89 ? -23.336 -29.607 -11.802 1.00 43.16 89 GLU A O 1
ATOM 687 N N . ILE A 1 90 ? -22.403 -31.520 -11.133 1.00 41.62 90 ILE A N 1
ATOM 688 C CA . ILE A 1 90 ? -21.443 -30.885 -10.206 1.00 41.62 90 ILE A CA 1
ATOM 689 C C . ILE A 1 90 ? -20.136 -30.456 -10.914 1.00 41.62 90 ILE A C 1
ATOM 691 O O . ILE A 1 90 ? -19.403 -29.624 -10.388 1.00 41.62 90 ILE A O 1
ATOM 695 N N . ILE A 1 91 ? -19.841 -30.977 -12.118 1.00 38.84 91 ILE A N 1
ATOM 696 C CA . ILE A 1 91 ? -18.636 -30.619 -12.914 1.00 38.84 91 ILE A CA 1
ATOM 697 C C . ILE A 1 91 ? -18.989 -30.079 -14.314 1.00 38.84 91 ILE A C 1
ATOM 699 O O . ILE A 1 91 ? -18.120 -29.782 -15.144 1.00 38.84 91 ILE A O 1
ATOM 703 N N . SER A 1 92 ? -20.278 -29.933 -14.601 1.00 36.19 92 SER A N 1
ATOM 704 C CA . SER A 1 92 ? -20.786 -29.097 -15.680 1.00 36.19 92 SER A CA 1
ATOM 705 C C . SER A 1 92 ? -21.488 -27.899 -15.051 1.00 36.19 92 SER A C 1
ATOM 707 O O . SER A 1 92 ? -22.595 -28.067 -14.560 1.00 36.19 92 SER A O 1
ATOM 709 N N . SER A 1 93 ? -20.801 -26.750 -15.045 1.00 32.53 93 SER A N 1
ATOM 710 C CA . SER A 1 93 ? -21.281 -25.382 -14.776 1.00 32.53 93 SER A CA 1
ATOM 711 C C . SER A 1 93 ? -22.713 -25.261 -14.217 1.00 32.53 93 SER A C 1
ATOM 713 O O . SER A 1 93 ? -23.674 -25.549 -14.940 1.00 32.53 93 SER A O 1
ATOM 715 N N . PRO A 1 94 ? -22.909 -24.741 -12.988 1.00 30.19 94 PRO A N 1
ATOM 716 C CA . PRO A 1 94 ? -24.211 -24.239 -12.586 1.00 30.19 94 PRO A CA 1
ATOM 717 C C . PRO A 1 94 ? -24.456 -22.907 -13.312 1.00 30.19 94 PRO A C 1
ATOM 719 O O . PRO A 1 94 ? -24.236 -21.821 -12.775 1.00 30.19 94 PRO A O 1
ATOM 722 N N . ILE A 1 95 ? -24.914 -22.994 -14.561 1.00 31.12 95 ILE A N 1
ATOM 723 C CA . ILE A 1 95 ? -25.437 -21.852 -15.304 1.00 31.12 95 ILE A CA 1
ATOM 724 C C . ILE A 1 95 ? -26.666 -21.316 -14.562 1.00 31.12 95 ILE A C 1
ATOM 726 O O . ILE A 1 95 ? -27.679 -21.995 -14.428 1.00 31.12 95 ILE A O 1
ATOM 730 N N . ALA A 1 96 ? -26.553 -20.052 -14.161 1.00 32.72 96 ALA A N 1
ATOM 731 C CA . ALA A 1 96 ? -27.631 -19.079 -14.015 1.00 32.72 96 ALA A CA 1
ATOM 732 C C . ALA A 1 96 ? -28.831 -19.449 -13.119 1.00 32.72 96 ALA A C 1
ATOM 734 O O . ALA A 1 96 ? -29.861 -19.939 -13.571 1.00 32.72 96 ALA A O 1
ATOM 735 N N . ALA A 1 97 ? -28.787 -18.959 -11.885 1.00 25.77 97 ALA A N 1
ATOM 736 C CA . ALA A 1 97 ? -29.963 -18.406 -11.212 1.00 25.77 97 ALA A CA 1
ATOM 737 C C . ALA A 1 97 ? -29.518 -17.032 -10.672 1.00 25.77 97 ALA A C 1
ATOM 739 O O . ALA A 1 97 ? -28.703 -16.970 -9.762 1.00 25.77 97 ALA A O 1
ATOM 740 N N . ASN A 1 98 ? -29.828 -15.871 -11.256 1.00 28.56 98 ASN A N 1
ATOM 741 C CA . ASN A 1 98 ? -31.065 -15.417 -11.879 1.00 28.56 98 ASN A CA 1
ATOM 742 C C . ASN A 1 98 ? -30.783 -14.455 -13.050 1.00 28.56 98 ASN A C 1
ATOM 744 O O . ASN A 1 98 ? -30.240 -13.370 -12.842 1.00 28.56 98 ASN A O 1
ATOM 748 N N . ARG A 1 99 ? -31.250 -14.786 -14.258 1.00 26.89 99 ARG A N 1
ATOM 749 C CA . ARG A 1 99 ? -31.664 -13.795 -15.265 1.00 26.89 99 ARG A CA 1
ATOM 750 C C . ARG A 1 99 ? -32.848 -14.344 -16.050 1.00 26.89 99 ARG A C 1
ATOM 752 O O . ARG A 1 99 ? -32.680 -14.884 -17.135 1.00 26.89 99 ARG A O 1
ATOM 759 N N . THR A 1 100 ? -34.039 -14.116 -15.512 1.00 25.31 100 THR A N 1
ATOM 760 C CA . THR A 1 100 ? -35.260 -14.074 -16.316 1.00 25.31 100 THR A CA 1
ATOM 761 C C . THR A 1 100 ? -36.159 -12.987 -15.741 1.00 25.31 100 THR A C 1
ATOM 763 O O . THR A 1 100 ? -36.838 -13.195 -14.744 1.00 25.31 100 THR A O 1
ATOM 766 N N . ILE A 1 101 ? -36.141 -11.807 -16.357 1.00 27.00 101 ILE A N 1
ATOM 767 C CA . ILE A 1 101 ? -37.355 -11.001 -16.481 1.00 27.00 101 ILE A CA 1
ATOM 768 C C . ILE A 1 101 ? -37.491 -10.734 -17.971 1.00 27.00 101 ILE A C 1
ATOM 770 O O . ILE A 1 101 ? -36.671 -10.050 -18.582 1.00 27.00 101 ILE A O 1
ATOM 774 N N . GLU A 1 102 ? -38.496 -11.382 -18.543 1.00 26.12 102 GLU A N 1
ATOM 775 C CA . GLU A 1 102 ? -38.999 -11.135 -19.880 1.00 26.12 102 GLU A CA 1
ATOM 776 C C . GLU A 1 102 ? -39.435 -9.672 -20.004 1.00 26.12 102 GLU A C 1
ATOM 778 O O . GLU A 1 102 ? -40.192 -9.171 -19.176 1.00 26.12 102 GLU A O 1
ATOM 783 N N . GLN A 1 103 ? -39.049 -9.022 -21.096 1.00 26.14 103 GLN A N 1
ATOM 784 C CA . GLN A 1 103 ? -39.962 -8.132 -21.797 1.00 26.14 103 GLN A CA 1
ATOM 785 C C . GLN A 1 103 ? -39.777 -8.377 -23.290 1.00 26.14 103 GLN A C 1
ATOM 787 O O . GLN A 1 103 ? -38.775 -8.009 -23.899 1.00 26.14 103 GLN A O 1
ATOM 792 N N . ASN A 1 104 ? -40.762 -9.083 -23.842 1.00 24.14 104 ASN A N 1
ATOM 793 C CA . ASN A 1 104 ? -41.088 -9.030 -25.252 1.00 24.14 104 ASN A CA 1
ATOM 794 C C . ASN A 1 104 ? -41.293 -7.564 -25.639 1.00 24.14 104 ASN A C 1
ATOM 796 O O . ASN A 1 104 ? -42.170 -6.921 -25.076 1.00 24.14 104 ASN A O 1
ATOM 800 N N . ASP A 1 105 ? -40.562 -7.094 -26.643 1.00 26.41 105 ASP A N 1
ATOM 801 C CA . ASP A 1 105 ? -41.215 -6.427 -27.758 1.00 26.41 105 ASP A CA 1
ATOM 802 C C . ASP A 1 105 ? -40.451 -6.685 -29.060 1.00 26.41 105 ASP A C 1
ATOM 804 O O . ASP A 1 105 ? -39.222 -6.664 -29.140 1.00 26.41 105 ASP A O 1
ATOM 808 N N . ARG A 1 106 ? -41.260 -7.025 -30.060 1.00 26.09 106 ARG A N 1
ATOM 809 C CA . ARG A 1 106 ? -40.965 -7.177 -31.487 1.00 26.09 106 ARG A CA 1
ATOM 810 C C . ARG A 1 106 ? -40.483 -5.808 -32.018 1.00 26.09 106 ARG A C 1
ATOM 812 O O . ARG A 1 106 ? -40.840 -4.784 -31.458 1.00 26.09 106 ARG A O 1
ATOM 819 N N . ASP A 1 107 ? -39.715 -5.649 -33.086 1.00 23.91 107 ASP A N 1
ATOM 820 C CA . ASP A 1 107 ? -39.757 -6.339 -34.364 1.00 23.91 107 ASP A CA 1
ATOM 821 C C . ASP A 1 107 ? -38.523 -5.927 -35.202 1.00 23.91 107 ASP A C 1
ATOM 823 O O . ASP A 1 107 ? -38.041 -4.805 -35.087 1.00 23.91 107 ASP A O 1
ATOM 827 N N . MET A 1 108 ? -38.091 -6.836 -36.083 1.00 24.62 108 MET A N 1
ATOM 828 C CA . MET A 1 108 ? -37.404 -6.633 -37.374 1.00 24.62 108 MET A CA 1
ATOM 829 C C . MET A 1 108 ? -36.227 -5.650 -37.548 1.00 24.62 108 MET A C 1
ATOM 831 O O . MET A 1 108 ? -36.380 -4.433 -37.528 1.00 24.62 108 MET A O 1
ATOM 835 N N . GLY A 1 109 ? -35.110 -6.197 -38.051 1.00 23.86 109 GLY A N 1
ATOM 836 C CA . GLY A 1 109 ? -34.233 -5.456 -38.968 1.00 23.86 109 GLY A CA 1
ATOM 837 C C . GLY A 1 109 ? -32.784 -5.924 -39.006 1.00 23.86 109 GLY A C 1
ATOM 838 O O . GLY A 1 109 ? -31.920 -5.328 -38.379 1.00 23.86 109 GLY A O 1
ATOM 839 N N . ALA A 1 110 ? -32.516 -6.987 -39.756 1.00 22.97 110 ALA A N 1
ATOM 840 C CA . ALA A 1 110 ? -31.173 -7.472 -40.042 1.00 22.97 110 ALA A CA 1
ATOM 841 C C . ALA A 1 110 ? -30.358 -6.514 -40.940 1.00 22.97 110 ALA A C 1
ATOM 843 O O . ALA A 1 110 ? -30.918 -5.747 -41.716 1.00 22.97 110 ALA A O 1
ATOM 844 N N . MET A 1 111 ? -29.041 -6.753 -40.922 1.00 23.33 111 MET A N 1
ATOM 845 C CA . MET A 1 111 ? -28.093 -6.670 -42.044 1.00 23.33 111 MET A CA 1
ATOM 846 C C . MET A 1 111 ? -27.160 -5.444 -42.214 1.00 23.33 111 MET A C 1
ATOM 848 O O . MET A 1 111 ? -27.554 -4.382 -42.669 1.00 23.33 111 MET A O 1
ATOM 852 N N . PHE A 1 112 ? -25.869 -5.769 -42.034 1.00 23.28 112 PHE A N 1
ATOM 853 C CA . PHE A 1 112 ? -24.713 -5.536 -42.921 1.00 23.28 112 PHE A CA 1
ATOM 854 C C . PHE A 1 112 ? -23.937 -4.205 -42.951 1.00 23.28 112 PHE A C 1
ATOM 856 O O . PHE A 1 112 ? -24.455 -3.108 -43.111 1.00 23.28 112 PHE A O 1
ATOM 863 N N . TYR A 1 113 ? -22.614 -4.418 -42.911 1.00 22.11 113 TYR A N 1
ATOM 864 C CA . TYR A 1 113 ? -21.514 -3.612 -43.434 1.00 22.11 113 TYR A CA 1
ATOM 865 C C . TYR A 1 113 ? -21.823 -2.898 -44.761 1.00 22.11 113 TYR A C 1
ATOM 867 O O . TYR A 1 113 ? -22.237 -3.557 -45.710 1.00 22.11 113 TYR A O 1
ATOM 875 N N . ALA A 1 114 ? -21.442 -1.620 -44.872 1.00 23.61 114 ALA A N 1
ATOM 876 C CA . ALA A 1 114 ? -20.626 -1.115 -45.984 1.00 23.61 114 ALA A CA 1
ATOM 877 C C . ALA A 1 114 ? -20.158 0.332 -45.745 1.00 23.61 114 ALA A C 1
ATOM 879 O O . ALA A 1 114 ? -20.924 1.228 -45.407 1.00 23.61 114 ALA A O 1
ATOM 880 N N . SER A 1 115 ? -18.864 0.509 -45.984 1.00 23.84 115 SER A N 1
ATOM 881 C CA . SER A 1 115 ? -18.140 1.729 -46.339 1.00 23.84 115 SER A CA 1
ATOM 882 C C . SER A 1 115 ? -18.847 2.628 -47.361 1.00 23.84 115 SER A C 1
ATOM 884 O O . SER A 1 115 ? -19.367 2.101 -48.340 1.00 23.84 115 SER A O 1
ATOM 886 N N . HIS A 1 116 ? -18.678 3.951 -47.239 1.00 26.69 116 HIS A N 1
ATOM 887 C CA . HIS A 1 116 ? -18.195 4.800 -48.338 1.00 26.69 116 HIS A CA 1
ATOM 888 C C . HIS A 1 116 ? -17.653 6.145 -47.829 1.00 26.69 116 HIS A C 1
ATOM 890 O O . HIS A 1 116 ? -18.329 6.884 -47.118 1.00 26.69 116 HIS A O 1
ATOM 896 N N . ASP A 1 117 ? -16.418 6.429 -48.244 1.00 22.84 117 ASP A N 1
ATOM 897 C CA . ASP A 1 117 ? -15.817 7.757 -48.334 1.00 22.84 117 ASP A CA 1
ATOM 898 C C . ASP A 1 117 ? -16.653 8.695 -49.220 1.00 22.84 117 ASP A C 1
ATOM 900 O O . ASP A 1 117 ? -17.237 8.242 -50.202 1.00 22.84 117 ASP A O 1
ATOM 904 N N . ILE A 1 118 ? -16.638 9.997 -48.906 1.00 25.00 118 ILE A N 1
ATOM 905 C CA . ILE A 1 118 ? -16.323 11.126 -49.809 1.00 25.00 118 ILE A CA 1
ATOM 906 C C . ILE A 1 118 ? -16.180 12.391 -48.930 1.00 25.00 118 ILE A C 1
ATOM 908 O O . ILE A 1 118 ? -17.118 12.857 -48.290 1.00 25.00 118 ILE A O 1
ATOM 912 N N . ASN A 1 119 ? -14.965 12.930 -48.911 1.00 21.91 119 ASN A N 1
ATOM 913 C CA . ASN A 1 119 ? -14.561 14.283 -48.488 1.00 21.91 119 ASN A CA 1
ATOM 914 C C . ASN A 1 119 ? -14.727 15.259 -49.697 1.00 21.91 119 ASN A C 1
ATOM 916 O O . ASN A 1 119 ? -14.901 14.752 -50.806 1.00 21.91 119 ASN A O 1
ATOM 920 N N . PRO A 1 120 ? -14.474 16.594 -49.639 1.00 37.41 120 PRO A N 1
ATOM 921 C CA . PRO A 1 120 ? -14.400 17.555 -48.520 1.00 37.41 120 PRO A CA 1
ATOM 922 C C . PRO A 1 120 ? -14.968 18.988 -48.862 1.00 37.41 120 PRO A C 1
ATOM 924 O O . PRO A 1 120 ? -15.532 19.222 -49.927 1.00 37.41 120 PRO A O 1
ATOM 927 N N . ILE A 1 121 ? -14.657 19.958 -47.978 1.00 25.78 121 ILE A N 1
ATOM 928 C CA . ILE A 1 121 ? -14.445 21.432 -48.136 1.00 25.78 121 ILE A CA 1
ATOM 929 C C . ILE A 1 121 ? -15.619 22.462 -48.022 1.00 25.78 121 ILE A C 1
ATOM 931 O O . ILE A 1 121 ? -16.779 22.082 -48.113 1.00 25.78 121 ILE A O 1
ATOM 935 N N . PRO A 1 122 ? -15.349 23.762 -47.694 1.00 32.38 122 PRO A N 1
ATOM 936 C CA . PRO A 1 122 ? -15.637 24.361 -46.376 1.00 32.38 122 PRO A CA 1
ATOM 937 C C . PRO A 1 122 ? -16.354 25.736 -46.493 1.00 32.38 122 PRO A C 1
ATOM 939 O O . PRO A 1 122 ? -16.601 26.200 -47.599 1.00 32.38 122 PRO A O 1
ATOM 942 N N . THR A 1 123 ? -16.620 26.445 -45.387 1.00 25.41 123 THR A N 1
ATOM 943 C CA . THR A 1 123 ? -16.308 27.890 -45.167 1.00 25.41 123 THR A CA 1
ATOM 944 C C . THR A 1 123 ? -17.046 28.446 -43.939 1.00 25.41 123 THR A C 1
ATOM 946 O O . THR A 1 123 ? -18.232 28.225 -43.733 1.00 25.41 123 THR A O 1
ATOM 949 N N . SER A 1 124 ? -16.283 29.148 -43.107 1.00 21.50 124 SER A N 1
ATOM 950 C CA . SER A 1 124 ? -16.654 29.994 -41.962 1.00 21.50 124 SER A CA 1
ATOM 951 C C . SER A 1 124 ? -17.036 31.421 -42.443 1.00 21.50 124 SER A C 1
ATOM 953 O O . SER A 1 124 ? -17.135 31.594 -43.659 1.00 21.50 124 SER A O 1
ATOM 955 N N . PRO A 1 125 ? -17.096 32.505 -41.623 1.00 37.12 125 PRO A N 1
ATOM 956 C CA . PRO A 1 125 ? -17.359 32.721 -40.181 1.00 37.12 125 PRO A CA 1
ATOM 957 C C . PRO A 1 125 ? -18.379 33.885 -39.929 1.00 37.12 125 PRO A C 1
ATOM 959 O O . PRO A 1 125 ? -18.965 34.415 -40.864 1.00 37.12 125 PRO A O 1
ATOM 962 N N . SER A 1 126 ? -18.436 34.358 -38.668 1.00 23.28 126 SER A N 1
ATOM 963 C CA . SER A 1 126 ? -18.837 35.714 -38.207 1.00 23.28 126 SER A CA 1
ATOM 964 C C . SER A 1 126 ? -20.326 35.895 -37.852 1.00 23.28 126 SER A C 1
ATOM 966 O O . SER A 1 126 ? -21.193 35.287 -38.457 1.00 23.28 126 SER A O 1
ATOM 968 N N . SER A 1 127 ? -20.740 36.696 -36.868 1.00 24.11 127 SER A N 1
ATOM 969 C CA . SER A 1 127 ? -20.067 37.616 -35.941 1.00 24.11 127 SER A CA 1
ATOM 970 C C . SER A 1 127 ? -21.107 38.137 -34.934 1.00 24.11 127 SER A C 1
ATOM 972 O O . SER A 1 127 ? -22.267 38.306 -35.288 1.00 24.11 127 SER A O 1
ATOM 974 N N . GLU A 1 128 ? -20.620 38.469 -33.738 1.00 23.36 128 GLU A N 1
ATOM 975 C CA . GLU A 1 128 ? -20.978 39.654 -32.941 1.00 23.36 128 GLU A CA 1
ATOM 976 C C . GLU A 1 128 ? -22.371 39.844 -32.299 1.00 23.36 128 GLU A C 1
ATOM 978 O O . GLU A 1 128 ? -23.403 40.013 -32.933 1.00 23.36 128 GLU A O 1
ATOM 983 N N . ALA A 1 129 ? -22.263 40.045 -30.980 1.00 23.69 129 ALA A N 1
ATOM 984 C CA . ALA A 1 129 ? -22.730 41.221 -30.245 1.00 23.69 129 ALA A CA 1
ATOM 985 C C . ALA A 1 129 ? -24.194 41.297 -29.760 1.00 23.69 129 ALA A C 1
ATOM 987 O O . ALA A 1 129 ? -25.081 41.845 -30.398 1.00 23.69 129 ALA A O 1
ATOM 988 N N . ALA A 1 130 ? -24.317 40.948 -28.477 1.00 22.62 130 ALA A N 1
ATOM 989 C CA . ALA A 1 130 ? -24.477 41.914 -27.385 1.00 22.62 130 ALA A CA 1
ATOM 990 C C . ALA A 1 130 ? -25.884 42.318 -26.891 1.00 22.62 130 ALA A C 1
ATOM 992 O O . ALA A 1 130 ? -26.830 42.538 -27.635 1.00 22.62 130 ALA A O 1
ATOM 993 N N . LEU A 1 131 ? -25.858 42.557 -25.573 1.00 23.56 131 LEU A N 1
ATOM 994 C CA . LEU A 1 131 ? -26.630 43.500 -24.760 1.00 23.56 131 LEU A CA 1
ATOM 995 C C . LEU A 1 131 ? -27.927 43.043 -24.063 1.00 23.56 131 LEU A C 1
ATOM 997 O O . LEU A 1 131 ? -28.970 42.808 -24.658 1.00 23.56 131 LEU A O 1
ATOM 1001 N N . THR A 1 132 ? -27.820 43.183 -22.731 1.00 23.34 132 THR A N 1
ATOM 1002 C CA . THR A 1 132 ? -28.771 43.797 -21.778 1.00 23.34 132 THR A CA 1
ATOM 1003 C C . THR A 1 132 ? -29.960 42.951 -21.325 1.00 23.34 132 THR A C 1
ATOM 1005 O O . THR A 1 132 ? -30.831 42.595 -22.099 1.00 23.34 132 THR A O 1
ATOM 1008 N N . SER A 1 133 ? -29.941 42.510 -20.062 1.00 23.28 133 SER A N 1
ATOM 1009 C CA . SER A 1 133 ? -30.427 43.242 -18.870 1.00 23.28 133 SER A CA 1
ATOM 1010 C C . SER A 1 133 ? -31.932 43.084 -18.692 1.00 23.28 133 SER A C 1
ATOM 1012 O O . SER A 1 133 ? -32.700 43.593 -19.498 1.00 23.28 133 SER A O 1
ATOM 1014 N N . ASN A 1 134 ? -32.349 42.456 -17.590 1.00 25.72 134 ASN A N 1
ATOM 1015 C CA . ASN A 1 134 ? -33.098 43.152 -16.541 1.00 25.72 134 ASN A CA 1
ATOM 1016 C C . ASN A 1 134 ? -33.300 42.241 -15.325 1.00 25.72 134 ASN A C 1
ATOM 1018 O O . ASN A 1 134 ? -33.768 41.111 -15.423 1.00 25.72 134 ASN A O 1
ATOM 1022 N N . ALA A 1 135 ? -32.919 42.787 -14.175 1.00 22.75 135 ALA A N 1
ATOM 1023 C CA . ALA A 1 135 ? -33.191 42.287 -12.841 1.00 22.75 135 ALA A CA 1
ATOM 1024 C C . ALA A 1 135 ? -34.612 42.654 -12.387 1.00 22.75 135 ALA A C 1
ATOM 1026 O O . ALA A 1 135 ? -35.070 43.736 -12.735 1.00 22.75 135 ALA A O 1
ATOM 1027 N N . VAL A 1 136 ? -35.222 41.819 -11.532 1.00 25.27 136 VAL A N 1
ATOM 1028 C CA . VAL A 1 136 ? -36.139 42.182 -10.419 1.00 25.27 136 VAL A CA 1
ATOM 1029 C C . VAL A 1 136 ? -36.070 41.009 -9.415 1.00 25.27 136 VAL A C 1
ATOM 1031 O O . VAL A 1 136 ? -36.428 39.893 -9.767 1.00 25.27 136 VAL A O 1
ATOM 1034 N N . GLN A 1 137 ? -35.294 41.076 -8.328 1.00 23.64 137 GLN A N 1
ATOM 1035 C CA . GLN A 1 137 ? -35.599 41.595 -6.978 1.00 23.64 137 GLN A CA 1
ATOM 1036 C C . GLN A 1 137 ? -36.772 40.932 -6.212 1.00 23.64 137 GLN A C 1
ATOM 1038 O O . GLN A 1 137 ? -37.933 41.171 -6.509 1.00 23.64 137 GLN A O 1
ATOM 1043 N N . TYR A 1 138 ? -36.371 40.154 -5.190 1.00 22.91 138 TYR A N 1
ATOM 1044 C CA . TYR A 1 138 ? -36.838 40.040 -3.792 1.00 22.91 138 TYR A CA 1
ATOM 1045 C C . TYR A 1 138 ? -38.322 40.188 -3.421 1.00 22.91 138 TYR A C 1
ATOM 1047 O O . TYR A 1 138 ? -38.937 41.199 -3.731 1.00 22.91 138 TYR A O 1
ATOM 1055 N N . LEU A 1 139 ? -38.786 39.297 -2.527 1.00 22.92 139 LEU A N 1
ATOM 1056 C CA . LEU A 1 139 ? -39.412 39.672 -1.245 1.00 22.92 139 LEU A CA 1
ATOM 1057 C C . LEU A 1 139 ? -39.421 38.494 -0.244 1.00 22.92 139 LEU A C 1
ATOM 1059 O O . LEU A 1 139 ? -39.832 37.384 -0.570 1.00 22.92 139 LEU A O 1
ATOM 1063 N N . ASN A 1 140 ? -38.960 38.785 0.976 1.00 22.98 140 ASN A N 1
ATOM 1064 C CA . ASN A 1 140 ? -39.096 37.983 2.197 1.00 22.98 140 ASN A CA 1
ATOM 1065 C C . ASN A 1 140 ? -40.530 38.057 2.749 1.00 22.98 140 ASN A C 1
ATOM 1067 O O . ASN A 1 140 ? -41.206 39.068 2.558 1.00 22.98 140 ASN A O 1
ATOM 1071 N N . THR A 1 141 ? -40.936 37.074 3.557 1.00 23.89 141 THR A N 1
ATOM 1072 C CA . THR A 1 141 ? -41.752 37.321 4.765 1.00 23.89 141 THR A CA 1
ATOM 1073 C C . THR A 1 141 ? -41.665 36.148 5.745 1.00 23.89 141 THR A C 1
ATOM 1075 O O . THR A 1 141 ? -41.791 34.987 5.364 1.00 23.89 141 THR A O 1
ATOM 1078 N N . GLU A 1 142 ? -41.407 36.499 7.002 1.00 23.02 142 GLU A N 1
ATOM 1079 C CA . GLU A 1 142 ? -41.524 35.690 8.218 1.00 23.02 142 GLU A CA 1
ATOM 1080 C C . GLU A 1 142 ? -43.013 35.461 8.556 1.00 23.02 142 GLU A C 1
ATOM 1082 O O . GLU A 1 142 ? -43.847 36.283 8.181 1.00 23.02 142 GLU A O 1
ATOM 1087 N N . ASP A 1 143 ? -43.374 34.369 9.242 1.00 22.52 143 ASP A N 1
ATOM 1088 C CA . ASP A 1 143 ? -43.736 34.359 10.676 1.00 22.52 143 ASP A CA 1
ATOM 1089 C C . ASP A 1 143 ? -44.410 33.023 11.103 1.00 22.52 143 ASP A C 1
ATOM 1091 O O . ASP A 1 143 ? -44.726 32.139 10.310 1.00 22.52 143 ASP A O 1
ATOM 1095 N N . SER A 1 144 ? -44.551 32.899 12.413 1.00 21.89 144 SER A N 1
ATOM 1096 C CA . SER A 1 144 ? -44.570 31.768 13.337 1.00 21.89 144 SER A CA 1
ATOM 1097 C C . SER A 1 144 ? -45.868 30.959 13.583 1.00 21.89 144 SER A C 1
ATOM 1099 O O . SER A 1 144 ? -46.987 31.450 13.511 1.00 21.89 144 SER A O 1
ATOM 1101 N N . SER A 1 145 ? -45.642 29.741 14.113 1.00 21.31 145 SER A N 1
ATOM 1102 C CA . SER A 1 145 ? -46.366 29.022 15.195 1.00 21.31 145 SER A CA 1
ATOM 1103 C C . SER A 1 145 ? -47.787 28.451 15.002 1.00 21.31 145 SER A C 1
ATOM 1105 O O . SER A 1 145 ? -48.699 29.140 14.574 1.00 21.31 145 SER A O 1
ATOM 1107 N N . ILE A 1 146 ? -47.968 27.182 15.425 1.00 23.41 146 ILE A N 1
ATOM 1108 C CA . ILE A 1 146 ? -48.992 26.651 16.366 1.00 23.41 146 ILE A CA 1
ATOM 1109 C C . ILE A 1 146 ? -48.838 25.111 16.465 1.00 23.41 146 ILE A C 1
ATOM 1111 O O . ILE A 1 146 ? -48.865 24.404 15.461 1.00 23.41 146 ILE A O 1
ATOM 1115 N N . MET A 1 147 ? -48.688 24.587 17.690 1.00 22.02 147 MET A N 1
ATOM 1116 C CA . MET A 1 147 ? -48.903 23.164 18.021 1.00 22.02 147 MET A CA 1
ATOM 1117 C C . MET A 1 147 ? -50.393 22.890 18.282 1.00 22.02 147 MET A C 1
ATOM 1119 O O . MET A 1 147 ? -51.133 23.813 18.621 1.00 22.02 147 MET A O 1
ATOM 1123 N N . PRO A 1 148 ? -50.801 21.611 18.343 1.00 22.92 148 PRO A N 1
ATOM 1124 C CA . PRO A 1 148 ? -51.416 21.205 19.603 1.00 22.92 148 PRO A CA 1
ATOM 1125 C C . PRO A 1 148 ? -50.872 19.890 20.169 1.00 22.92 148 PRO A C 1
ATOM 1127 O O . PRO A 1 148 ? -50.552 18.934 19.468 1.00 22.92 148 PRO A O 1
ATOM 1130 N N . VAL A 1 149 ? -50.821 19.891 21.498 1.00 21.23 149 VAL A N 1
ATOM 1131 C CA . VAL A 1 149 ? -50.638 18.761 22.405 1.00 21.23 149 VAL A CA 1
ATOM 1132 C C . VAL A 1 149 ? -51.969 18.017 22.550 1.00 21.23 149 VAL A C 1
ATOM 1134 O O . VAL A 1 149 ? -52.982 18.655 22.828 1.00 21.23 149 VAL A O 1
ATOM 1137 N N . VAL A 1 150 ? -51.956 16.682 22.483 1.00 21.75 150 VAL A N 1
ATOM 1138 C CA . VAL A 1 150 ? -52.910 15.825 23.210 1.00 21.75 150 VAL A CA 1
ATOM 1139 C C . VAL A 1 150 ? -52.132 14.664 23.828 1.00 21.75 150 VAL A C 1
ATOM 1141 O O . VAL A 1 150 ? -51.432 13.929 23.140 1.00 21.75 150 VAL A O 1
ATOM 1144 N N . ASN A 1 151 ? -52.255 14.544 25.146 1.00 22.45 151 ASN A N 1
ATOM 1145 C CA . ASN A 1 151 ? -51.667 13.524 26.004 1.00 22.45 151 ASN A CA 1
ATOM 1146 C C . ASN A 1 151 ? -52.807 12.660 26.564 1.00 22.45 151 ASN A C 1
ATOM 1148 O O . ASN A 1 151 ? -53.663 13.232 27.234 1.00 22.45 151 ASN A O 1
ATOM 1152 N N . VAL A 1 152 ? -52.813 11.338 26.336 1.00 21.72 152 VAL A N 1
ATOM 1153 C CA . VAL A 1 152 ? -53.549 10.355 27.162 1.00 21.72 152 VAL A CA 1
ATOM 1154 C C . VAL A 1 152 ? -52.848 8.979 27.121 1.00 21.72 152 VAL A C 1
ATOM 1156 O O . VAL A 1 152 ? -52.882 8.294 26.110 1.00 21.72 152 VAL A O 1
ATOM 1159 N N . ASN A 1 153 ? -52.224 8.623 28.249 1.00 21.27 153 ASN A N 1
ATOM 1160 C CA . ASN A 1 153 ? -52.126 7.321 28.941 1.00 21.27 153 ASN A CA 1
ATOM 1161 C C . ASN A 1 153 ? -52.060 5.971 28.164 1.00 21.27 153 ASN A C 1
ATOM 1163 O O . ASN A 1 153 ? -53.012 5.587 27.497 1.00 21.27 153 ASN A O 1
ATOM 1167 N N . SER A 1 154 ? -50.971 5.223 28.442 1.00 24.39 154 SER A N 1
ATOM 1168 C CA . SER A 1 154 ? -50.717 3.749 28.454 1.00 24.39 154 SER A CA 1
ATOM 1169 C C . SER A 1 154 ? -51.911 2.766 28.385 1.00 24.39 154 SER A C 1
ATOM 1171 O O . SER A 1 154 ? -52.968 3.104 28.918 1.00 24.39 154 SER A O 1
ATOM 1173 N N . PRO A 1 155 ? -51.737 1.497 27.910 1.00 24.98 155 PRO A N 1
ATOM 1174 C CA . PRO A 1 155 ? -50.611 0.605 28.258 1.00 24.98 155 PRO A CA 1
ATOM 1175 C C . PRO A 1 155 ? -50.015 -0.275 27.130 1.00 24.98 155 PRO A C 1
ATOM 1177 O O . PRO A 1 155 ? -50.503 -0.331 26.011 1.00 24.98 155 PRO A O 1
ATOM 1180 N N . VAL A 1 156 ? -48.914 -0.935 27.507 1.00 32.28 156 VAL A N 1
ATOM 1181 C CA . VAL A 1 156 ? -48.129 -1.995 26.845 1.00 32.28 156 VAL A CA 1
ATOM 1182 C C . VAL A 1 156 ? -48.967 -3.002 26.049 1.00 32.28 156 VAL A C 1
ATOM 1184 O O . VAL A 1 156 ? -49.890 -3.574 26.618 1.00 32.28 156 VAL A O 1
ATOM 1187 N N . GLU A 1 157 ? -48.546 -3.305 24.815 1.00 23.06 157 GLU A N 1
ATOM 1188 C CA . GLU A 1 157 ? -48.707 -4.621 24.175 1.00 23.06 157 GLU A CA 1
ATOM 1189 C C . GLU A 1 157 ? -47.611 -4.831 23.109 1.00 23.06 157 GLU A C 1
ATOM 1191 O O . GLU A 1 157 ? -47.413 -4.001 22.219 1.00 23.06 157 GLU A O 1
ATOM 1196 N N . ASP A 1 158 ? -46.866 -5.928 23.265 1.00 29.92 158 ASP A N 1
ATOM 1197 C CA . ASP A 1 158 ? -45.872 -6.463 22.334 1.00 29.92 158 ASP A CA 1
ATOM 1198 C C . ASP A 1 158 ? -46.501 -6.754 20.969 1.00 29.92 158 ASP A C 1
ATOM 1200 O O . ASP A 1 158 ? -47.443 -7.541 20.887 1.00 29.92 158 ASP A O 1
ATOM 1204 N N . ILE A 1 159 ? -45.946 -6.197 19.888 1.00 25.42 159 ILE A N 1
ATOM 1205 C CA . ILE A 1 159 ? -46.158 -6.723 18.535 1.00 25.42 159 ILE A CA 1
ATOM 1206 C C . ILE A 1 159 ? -44.833 -6.664 17.769 1.00 25.42 159 ILE A C 1
ATOM 1208 O O . ILE A 1 159 ? -44.475 -5.654 17.160 1.00 25.42 159 ILE A O 1
ATOM 1212 N N . ASP A 1 160 ? -44.131 -7.797 17.800 1.00 27.64 160 ASP A N 1
ATOM 1213 C CA . ASP A 1 160 ? -43.230 -8.242 16.743 1.00 27.64 160 ASP A CA 1
ATOM 1214 C C . ASP A 1 160 ? -43.947 -8.140 15.392 1.00 27.64 160 ASP A C 1
ATOM 1216 O O . ASP A 1 160 ? -44.932 -8.833 15.150 1.00 27.64 160 ASP A O 1
ATOM 1220 N N . ASN A 1 161 ? -43.433 -7.314 14.484 1.00 24.12 161 ASN A N 1
ATOM 1221 C CA . ASN A 1 161 ? -43.762 -7.410 13.065 1.00 24.12 161 ASN A CA 1
ATOM 1222 C C . ASN A 1 161 ? -42.467 -7.415 12.254 1.00 24.12 161 ASN A C 1
ATOM 1224 O O . ASN A 1 161 ? -42.032 -6.410 11.691 1.00 24.12 161 ASN A O 1
ATOM 1228 N N . PHE A 1 162 ? -41.865 -8.605 12.204 1.00 22.62 162 PHE A N 1
ATOM 1229 C CA . PHE A 1 162 ? -41.012 -9.032 11.104 1.00 22.62 162 PHE A CA 1
ATOM 1230 C C . PHE A 1 162 ? -41.781 -8.869 9.787 1.00 22.62 162 PHE A C 1
ATOM 1232 O O . PHE A 1 162 ? -42.798 -9.523 9.561 1.00 22.62 162 PHE A O 1
ATOM 1239 N N . ILE A 1 163 ? -41.278 -8.022 8.891 1.00 22.64 163 ILE A N 1
ATOM 1240 C CA . ILE A 1 163 ? -41.635 -8.094 7.473 1.00 22.64 163 ILE A CA 1
ATOM 1241 C C . ILE A 1 163 ? -40.889 -9.316 6.917 1.00 22.64 163 ILE A C 1
ATOM 1243 O O . ILE A 1 163 ? -39.665 -9.379 7.068 1.00 22.64 163 ILE A O 1
ATOM 1247 N N . PRO A 1 164 ? -41.573 -10.306 6.315 1.00 21.80 164 PRO A N 1
ATOM 1248 C CA . PRO A 1 164 ? -40.921 -11.517 5.852 1.00 21.80 164 PRO A CA 1
ATOM 1249 C C . PRO A 1 164 ? -40.019 -11.168 4.669 1.00 21.80 164 PRO A C 1
ATOM 1251 O O . PRO A 1 164 ? -40.482 -10.864 3.569 1.00 21.80 164 PRO A O 1
ATOM 1254 N N . VAL A 1 165 ? -38.708 -11.231 4.895 1.00 23.36 165 VAL A N 1
ATOM 1255 C CA . VAL A 1 165 ? -37.760 -11.470 3.812 1.00 23.36 165 VAL A CA 1
ATOM 1256 C C . VAL A 1 165 ? -38.141 -12.835 3.258 1.00 23.36 165 VAL A C 1
ATOM 1258 O O . VAL A 1 165 ? -38.036 -13.842 3.957 1.00 23.36 165 VAL A O 1
ATOM 1261 N N . HIS A 1 166 ? -38.641 -12.878 2.025 1.00 22.81 166 HIS A N 1
ATOM 1262 C CA . HIS A 1 166 ? -38.715 -14.128 1.285 1.00 22.81 166 HIS A CA 1
ATOM 1263 C C . HIS A 1 166 ? -37.273 -14.594 1.039 1.00 22.81 166 HIS A C 1
ATOM 1265 O O . HIS A 1 166 ? -36.668 -14.302 0.011 1.00 22.81 166 HIS A O 1
ATOM 1271 N N . GLU A 1 167 ? -36.706 -15.302 2.016 1.00 25.41 167 GLU A N 1
ATOM 1272 C CA . GLU A 1 167 ? -35.624 -16.242 1.781 1.00 25.41 167 GLU A CA 1
ATOM 1273 C C . GLU A 1 167 ? -36.173 -17.289 0.813 1.00 25.41 167 GLU A C 1
ATOM 1275 O O . GLU A 1 167 ? -36.870 -18.226 1.203 1.00 25.41 167 GLU A O 1
ATOM 1280 N N . GLN A 1 168 ? -35.863 -17.153 -0.474 1.00 24.08 168 GLN A N 1
ATOM 1281 C CA . GLN A 1 168 ? -35.724 -18.350 -1.285 1.00 24.08 168 GLN A CA 1
ATOM 1282 C C . GLN A 1 168 ? -34.458 -19.054 -0.798 1.00 24.08 168 GLN A C 1
ATOM 1284 O O . GLN A 1 168 ? -33.360 -18.835 -1.309 1.00 24.08 168 GLN A O 1
ATOM 1289 N N . LYS A 1 169 ? -34.620 -19.886 0.235 1.00 25.97 169 LYS A N 1
ATOM 1290 C CA . LYS A 1 169 ? -33.716 -21.003 0.478 1.00 25.97 169 LYS A CA 1
ATOM 1291 C C . LYS A 1 169 ? -33.743 -21.864 -0.779 1.00 25.97 169 LYS A C 1
ATOM 1293 O O . LYS A 1 169 ? -34.702 -22.584 -1.032 1.00 25.97 169 LYS A O 1
ATOM 1298 N N . MET A 1 170 ? -32.708 -21.757 -1.602 1.00 25.72 170 MET A N 1
ATOM 1299 C CA . MET A 1 170 ? -32.320 -22.904 -2.406 1.00 25.72 170 MET A CA 1
ATOM 1300 C C . MET A 1 170 ? -31.681 -23.886 -1.432 1.00 25.72 170 MET A C 1
ATOM 1302 O O . MET A 1 170 ? -30.523 -23.715 -1.044 1.00 25.72 170 MET A O 1
ATOM 1306 N N . ASP A 1 171 ? -32.462 -24.868 -0.996 1.00 25.80 171 ASP A N 1
ATOM 1307 C CA . ASP A 1 171 ? -31.980 -25.995 -0.212 1.00 25.80 171 ASP A CA 1
ATOM 1308 C C . ASP A 1 171 ? -30.990 -26.802 -1.070 1.00 25.80 171 ASP A C 1
ATOM 1310 O O . ASP A 1 171 ? -31.347 -27.719 -1.802 1.00 25.80 171 ASP A O 1
ATOM 1314 N N . VAL A 1 172 ? -29.700 -26.462 -0.975 1.00 33.28 172 VAL A N 1
ATOM 1315 C CA . VAL A 1 172 ? -28.599 -27.330 -1.437 1.00 33.28 172 VAL A CA 1
ATOM 1316 C C . VAL A 1 172 ? -28.502 -28.591 -0.553 1.00 33.28 172 VAL A C 1
ATOM 1318 O O . VAL A 1 172 ? -27.775 -29.529 -0.879 1.00 33.28 172 VAL A O 1
ATOM 1321 N N . GLU A 1 173 ? -29.266 -28.657 0.544 1.00 29.31 173 GLU A N 1
ATOM 1322 C CA . GLU A 1 173 ? -29.375 -29.840 1.403 1.00 29.31 173 GLU A CA 1
ATOM 1323 C C . GLU A 1 173 ? -29.958 -31.069 0.677 1.00 29.31 173 GLU A C 1
ATOM 1325 O O . GLU A 1 173 ? -29.599 -32.189 1.034 1.00 29.31 173 GLU A O 1
ATOM 1330 N N . GLU A 1 174 ? -30.767 -30.921 -0.382 1.00 31.50 174 GLU A N 1
ATOM 1331 C CA . GLU A 1 174 ? -31.437 -32.080 -1.006 1.00 31.50 174 GLU A CA 1
ATOM 1332 C C . GLU A 1 174 ? -30.596 -32.890 -2.016 1.00 31.50 174 GLU A C 1
ATOM 1334 O O . GLU A 1 174 ? -31.011 -33.984 -2.407 1.00 31.50 174 GLU A O 1
ATOM 1339 N N . VAL A 1 175 ? -29.396 -32.439 -2.412 1.00 36.16 175 VAL A N 1
ATOM 1340 C CA . VAL A 1 175 ? -28.585 -33.142 -3.440 1.00 36.16 175 VAL A CA 1
ATOM 1341 C C . VAL A 1 175 ? -27.533 -34.096 -2.850 1.00 36.16 175 VAL A C 1
ATOM 1343 O O . VAL A 1 175 ? -27.029 -34.973 -3.551 1.00 36.16 175 VAL A O 1
ATOM 1346 N N . PHE A 1 176 ? -27.243 -34.027 -1.549 1.00 38.84 176 PHE A N 1
ATOM 1347 C CA . PHE A 1 176 ? -26.253 -34.900 -0.905 1.00 38.84 176 PHE A CA 1
ATOM 1348 C C . PHE A 1 176 ? -26.918 -35.867 0.075 1.00 38.84 176 PHE A C 1
ATOM 1350 O O . PHE A 1 176 ? -26.806 -35.722 1.288 1.00 38.84 176 PHE A O 1
ATOM 1357 N N . LYS A 1 177 ? -27.602 -36.892 -0.449 1.00 32.84 177 LYS A N 1
ATOM 1358 C CA . LYS A 1 177 ? -27.915 -38.073 0.368 1.00 32.84 177 LYS A CA 1
ATOM 1359 C C . LYS A 1 177 ? -26.604 -38.762 0.755 1.00 32.84 177 LYS A C 1
ATOM 1361 O O . LYS A 1 177 ? -25.855 -39.192 -0.120 1.00 32.84 177 LYS A O 1
ATOM 1366 N N . ASP A 1 178 ? -26.384 -38.884 2.061 1.00 37.06 178 ASP A N 1
ATOM 1367 C CA . ASP A 1 178 ? -25.190 -39.398 2.757 1.00 37.06 178 ASP A CA 1
ATOM 1368 C C . ASP 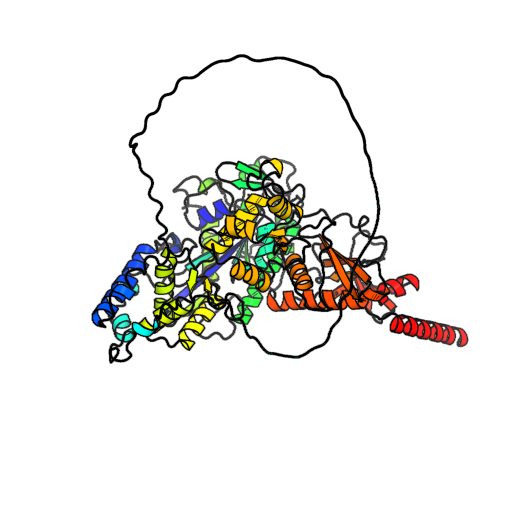A 1 178 ? -24.762 -40.849 2.415 1.00 37.06 178 ASP A C 1
ATOM 1370 O O . ASP A 1 178 ? -23.787 -41.353 2.966 1.00 37.06 178 ASP A O 1
ATOM 1374 N N . ASP A 1 179 ? -25.424 -41.539 1.480 1.00 37.28 179 ASP A N 1
ATOM 1375 C CA . ASP A 1 179 ? -25.365 -43.007 1.383 1.00 37.28 179 ASP A CA 1
ATOM 1376 C C . ASP A 1 179 ? -24.648 -43.594 0.147 1.00 37.28 179 ASP A C 1
ATOM 1378 O O . ASP A 1 179 ? -24.807 -44.781 -0.140 1.00 37.28 179 ASP A O 1
ATOM 1382 N N . LEU A 1 180 ? -23.828 -42.839 -0.602 1.00 40.00 180 LEU A N 1
ATOM 1383 C CA . LEU A 1 180 ? -23.137 -43.399 -1.790 1.00 40.00 180 LEU A CA 1
ATOM 1384 C C . LEU A 1 180 ? -21.628 -43.142 -1.931 1.00 40.00 180 LEU A C 1
ATOM 1386 O O . LEU A 1 180 ? -21.047 -43.551 -2.935 1.00 40.00 180 LEU A O 1
ATOM 1390 N N . VAL A 1 181 ? -20.946 -42.582 -0.929 1.00 42.88 181 VAL A N 1
ATOM 1391 C CA . VAL A 1 181 ? -19.474 -42.454 -0.949 1.00 42.88 181 VAL A CA 1
ATOM 1392 C C . VAL A 1 181 ? -18.845 -43.487 -0.012 1.00 42.88 181 VAL A C 1
ATOM 1394 O O . VAL A 1 181 ? -18.319 -43.153 1.044 1.00 42.88 181 VAL A O 1
ATOM 1397 N N . GLN A 1 182 ? -18.892 -44.772 -0.377 1.00 42.72 182 GLN A N 1
ATOM 1398 C CA . GLN A 1 182 ? -18.025 -45.770 0.260 1.00 42.72 182 GLN A CA 1
ATOM 1399 C C . GLN A 1 182 ? -17.001 -46.329 -0.734 1.00 42.72 182 GLN A C 1
ATOM 1401 O O . GLN A 1 182 ? -17.347 -46.987 -1.712 1.00 42.72 182 GLN A O 1
ATOM 1406 N N . ASN A 1 183 ? -15.726 -46.101 -0.394 1.00 44.69 183 ASN A N 1
ATOM 1407 C CA . ASN A 1 183 ? -14.510 -46.755 -0.895 1.00 44.69 183 ASN A CA 1
ATOM 1408 C C . ASN A 1 183 ? -13.991 -46.400 -2.302 1.00 44.69 183 ASN A C 1
ATOM 1410 O O . ASN A 1 183 ? -13.562 -47.289 -3.037 1.00 44.69 183 ASN A O 1
ATOM 1414 N N . TYR A 1 184 ? -13.892 -45.114 -2.646 1.00 48.94 184 TYR A N 1
ATOM 1415 C CA . TYR A 1 184 ? -12.982 -44.680 -3.715 1.00 48.94 184 TYR A CA 1
ATOM 1416 C C . TYR A 1 184 ? -11.858 -43.819 -3.139 1.00 48.94 184 TYR A C 1
ATOM 1418 O O . TYR A 1 184 ? -12.085 -42.713 -2.652 1.00 48.94 184 TYR A O 1
ATOM 1426 N N . ASP A 1 185 ? -10.632 -44.334 -3.191 1.00 58.38 185 ASP A N 1
ATOM 1427 C CA . ASP A 1 185 ? -9.446 -43.602 -2.756 1.00 58.38 185 ASP A CA 1
ATOM 1428 C C . ASP A 1 185 ? -8.983 -42.675 -3.890 1.00 58.38 185 ASP A C 1
ATOM 1430 O O . ASP A 1 185 ? -8.149 -43.032 -4.729 1.00 58.38 185 ASP A O 1
ATOM 1434 N N . VAL A 1 186 ? -9.564 -41.471 -3.913 1.00 54.44 186 VAL A N 1
ATOM 1435 C CA . VAL A 1 186 ? -9.226 -40.394 -4.855 1.00 54.44 186 VAL A CA 1
ATOM 1436 C C . VAL A 1 186 ? -7.714 -40.144 -4.867 1.00 54.44 186 VAL A C 1
ATOM 1438 O O . VAL A 1 186 ? -7.121 -39.979 -5.928 1.00 54.44 186 VAL A O 1
ATOM 1441 N N . LEU A 1 187 ? -7.047 -40.195 -3.710 1.00 54.47 187 LEU A N 1
ATOM 1442 C CA . LEU A 1 187 ? -5.603 -39.980 -3.618 1.00 54.47 187 LEU A CA 1
ATOM 1443 C C . LEU A 1 187 ? -4.785 -41.091 -4.276 1.00 54.47 187 LEU A C 1
ATOM 1445 O O . LEU A 1 187 ? -3.743 -40.802 -4.867 1.00 54.47 187 LEU A O 1
ATOM 1449 N N . LYS A 1 188 ? -5.217 -42.347 -4.156 1.00 58.88 188 LYS A N 1
ATOM 1450 C CA . LYS A 1 188 ? -4.563 -43.480 -4.817 1.00 58.88 188 LYS A CA 1
ATOM 1451 C C . LYS A 1 188 ? -4.678 -43.371 -6.335 1.00 58.88 188 LYS A 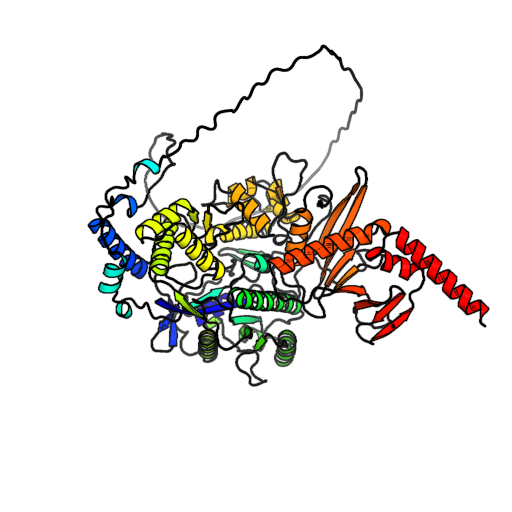C 1
ATOM 1453 O O . LYS A 1 188 ? -3.660 -43.477 -7.013 1.00 58.88 188 LYS A O 1
ATOM 1458 N N . TYR A 1 189 ? -5.866 -43.051 -6.847 1.00 57.22 189 TYR A N 1
ATOM 1459 C CA . TYR A 1 189 ? -6.077 -42.828 -8.279 1.00 57.22 189 TYR A CA 1
ATOM 1460 C C . TYR A 1 189 ? -5.218 -41.671 -8.818 1.00 57.22 189 TYR A C 1
ATOM 1462 O O . TYR A 1 189 ? -4.497 -41.836 -9.802 1.00 57.22 189 TYR A O 1
ATOM 1470 N N . LEU A 1 190 ? -5.222 -40.523 -8.127 1.00 57.97 190 LEU A N 1
ATOM 1471 C CA . LEU A 1 190 ? -4.437 -39.349 -8.526 1.00 57.97 190 LEU A CA 1
ATOM 1472 C C . LEU A 1 190 ? -2.929 -39.639 -8.530 1.00 57.97 190 LEU A C 1
ATOM 1474 O O . LEU A 1 190 ? -2.215 -39.157 -9.401 1.00 57.97 190 LEU A O 1
ATOM 1478 N N . LYS A 1 191 ? -2.423 -40.450 -7.591 1.00 58.16 191 LYS A N 1
ATOM 1479 C CA . LYS A 1 191 ? -1.009 -40.867 -7.558 1.00 58.16 191 LYS A CA 1
ATOM 1480 C C . LYS A 1 191 ? -0.636 -41.828 -8.690 1.00 58.16 191 LYS A C 1
ATOM 1482 O O . LYS A 1 191 ? 0.486 -41.746 -9.180 1.00 58.16 191 LYS A O 1
ATOM 1487 N N . GLU A 1 192 ? -1.533 -42.732 -9.080 1.00 57.28 192 GLU A N 1
ATOM 1488 C CA . GLU A 1 192 ? -1.275 -43.763 -10.096 1.00 57.28 192 GLU A CA 1
ATOM 1489 C C . GLU A 1 192 ? -1.240 -43.199 -11.524 1.00 57.28 192 GLU A C 1
ATOM 1491 O O . GLU A 1 192 ? -0.408 -43.627 -12.326 1.00 57.28 192 GLU A O 1
ATOM 1496 N N . LYS A 1 193 ? -2.085 -42.211 -11.843 1.00 53.91 193 LYS A N 1
ATOM 1497 C CA . LYS A 1 193 ? -2.076 -41.550 -13.159 1.00 53.91 193 LYS A CA 1
ATOM 1498 C C . LYS A 1 193 ? -1.186 -40.309 -13.250 1.00 53.91 193 LYS A C 1
ATOM 1500 O O . LYS A 1 193 ? -0.968 -39.809 -14.354 1.00 53.91 193 LYS A O 1
ATOM 1505 N N . HIS A 1 194 ? -0.618 -39.842 -12.138 1.00 55.31 194 HIS A N 1
ATOM 1506 C CA . HIS A 1 194 ? 0.230 -38.653 -12.093 1.00 55.31 194 HIS A CA 1
ATOM 1507 C C . HIS A 1 194 ? 1.498 -38.787 -12.961 1.00 55.31 194 HIS A C 1
ATOM 1509 O O . HIS A 1 194 ? 2.597 -39.074 -12.483 1.00 55.31 194 HIS A O 1
ATOM 1515 N N . ARG A 1 195 ? 1.386 -38.474 -14.255 1.00 50.59 195 ARG A N 1
ATOM 1516 C CA . ARG A 1 195 ? 2.525 -38.230 -15.150 1.00 50.59 195 ARG A CA 1
ATOM 1517 C C . ARG A 1 195 ? 3.083 -36.828 -14.902 1.00 50.59 195 ARG A C 1
ATOM 1519 O O . ARG A 1 195 ? 3.090 -35.964 -15.774 1.00 50.59 195 ARG A O 1
ATOM 1526 N N . THR A 1 196 ? 3.520 -36.586 -13.667 1.00 45.81 196 THR A N 1
ATOM 1527 C CA . THR A 1 196 ? 3.992 -35.275 -13.180 1.00 45.81 196 THR A CA 1
ATOM 1528 C C . THR A 1 196 ? 5.142 -34.695 -14.010 1.00 45.81 196 THR A C 1
ATOM 1530 O O . THR A 1 196 ? 5.273 -33.474 -14.115 1.00 45.81 196 THR A O 1
ATOM 1533 N N . SER A 1 197 ? 5.943 -35.559 -14.637 1.00 43.16 197 SER A N 1
ATOM 1534 C CA . SER A 1 197 ? 7.036 -35.198 -15.542 1.00 43.16 197 SER A CA 1
ATOM 1535 C C . SER A 1 197 ? 6.580 -34.782 -16.946 1.00 43.16 197 SER A C 1
ATOM 1537 O O . SER A 1 197 ? 7.200 -33.895 -17.522 1.00 43.16 197 SER A O 1
ATOM 1539 N N . GLU A 1 198 ? 5.508 -35.369 -17.494 1.00 43.00 198 GLU A N 1
ATOM 1540 C CA . GLU A 1 198 ? 5.010 -35.063 -18.852 1.00 43.00 198 GLU A CA 1
ATOM 1541 C C . GLU A 1 198 ? 4.158 -33.785 -18.886 1.00 43.00 198 GLU A C 1
ATOM 1543 O O . GLU A 1 198 ? 4.196 -33.045 -19.863 1.00 43.00 198 GLU A O 1
ATOM 1548 N N . ALA A 1 199 ? 3.456 -33.473 -17.794 1.00 43.62 199 ALA A N 1
ATOM 1549 C CA . ALA A 1 199 ? 2.616 -32.278 -17.675 1.00 43.62 199 ALA A CA 1
ATOM 1550 C C . ALA A 1 199 ? 3.363 -31.027 -17.152 1.00 43.62 199 ALA A C 1
ATOM 1552 O O . ALA A 1 199 ? 2.774 -29.966 -16.984 1.00 43.62 199 ALA A O 1
ATOM 1553 N N . GLY A 1 200 ? 4.677 -31.112 -16.904 1.00 47.44 200 GLY A N 1
ATOM 1554 C CA . GLY A 1 200 ? 5.495 -29.939 -16.567 1.00 47.44 200 GLY A CA 1
ATOM 1555 C C . GLY A 1 200 ? 5.284 -29.370 -15.158 1.00 47.44 200 GLY A C 1
ATOM 1556 O O . GLY A 1 200 ? 5.477 -28.174 -14.957 1.00 47.44 200 GLY A O 1
ATOM 1557 N N . PHE A 1 201 ? 4.919 -30.202 -14.176 1.00 48.88 201 PHE A N 1
ATOM 1558 C CA . PHE A 1 201 ? 4.633 -29.762 -12.801 1.00 48.88 201 PHE A CA 1
ATOM 1559 C C . PHE A 1 201 ? 5.877 -29.357 -11.982 1.00 48.88 201 PHE A C 1
ATOM 1561 O O . PHE A 1 201 ? 5.751 -28.599 -11.022 1.00 48.88 201 PHE A O 1
ATOM 1568 N N . ASN A 1 202 ? 7.078 -29.808 -12.362 1.00 52.47 202 ASN A N 1
ATOM 1569 C CA . ASN A 1 202 ? 8.348 -29.372 -11.764 1.00 52.47 202 ASN A CA 1
ATOM 1570 C C . ASN A 1 202 ? 8.891 -28.143 -12.514 1.00 52.47 202 ASN A C 1
ATOM 1572 O O . ASN A 1 202 ? 9.785 -28.277 -13.350 1.00 52.47 202 ASN A O 1
ATOM 1576 N N . ARG A 1 203 ? 8.336 -26.954 -12.254 1.00 58.03 203 ARG A N 1
ATOM 1577 C CA . ARG A 1 203 ? 8.812 -25.685 -12.831 1.00 58.03 203 ARG A CA 1
ATOM 1578 C C . ARG A 1 203 ? 9.155 -24.672 -11.744 1.00 58.03 203 ARG A C 1
ATOM 1580 O O . ARG A 1 203 ? 8.495 -24.621 -10.704 1.00 58.03 203 ARG A O 1
ATOM 1587 N N . ASP A 1 204 ? 10.178 -23.873 -12.028 1.00 63.16 204 ASP A N 1
ATOM 1588 C CA . ASP A 1 204 ? 10.415 -22.605 -11.343 1.00 63.16 204 ASP A CA 1
ATOM 1589 C C . ASP A 1 204 ? 9.312 -21.629 -11.785 1.00 63.16 204 ASP A C 1
ATOM 1591 O O . ASP A 1 204 ? 8.884 -21.673 -12.941 1.00 63.16 204 ASP A O 1
ATOM 1595 N N . TRP A 1 205 ? 8.829 -20.786 -10.875 1.00 66.69 205 TRP A N 1
ATOM 1596 C CA . TRP A 1 205 ? 7.794 -19.786 -11.137 1.00 66.69 205 TRP A CA 1
ATOM 1597 C C . TRP A 1 205 ? 8.304 -18.395 -10.783 1.00 66.69 205 TRP A C 1
ATOM 1599 O O . TRP A 1 205 ? 8.866 -18.200 -9.707 1.00 66.69 205 TRP A O 1
ATOM 1609 N N . LEU A 1 206 ? 8.043 -17.428 -11.660 1.00 65.06 206 LEU A N 1
ATOM 1610 C CA . LEU A 1 206 ? 8.274 -16.007 -11.418 1.00 65.06 206 LEU A CA 1
ATOM 1611 C C . LEU A 1 206 ? 6.941 -15.257 -11.415 1.00 65.06 206 LEU A C 1
ATOM 1613 O O . LEU A 1 206 ? 6.184 -15.336 -12.383 1.00 65.06 206 LEU A O 1
ATOM 1617 N N . TYR A 1 207 ? 6.702 -14.490 -10.355 1.00 69.88 207 TYR A N 1
ATOM 1618 C CA . TYR A 1 207 ? 5.579 -13.568 -10.232 1.00 69.88 207 TYR A CA 1
ATOM 1619 C C . TYR A 1 207 ? 6.086 -12.144 -10.284 1.00 69.88 207 TYR A C 1
ATOM 1621 O O . TYR A 1 207 ? 7.008 -11.779 -9.559 1.00 69.88 207 TYR A O 1
ATOM 1629 N N . PHE A 1 208 ? 5.483 -11.358 -11.163 1.00 69.38 208 PHE A N 1
ATOM 1630 C CA . PHE A 1 208 ? 5.884 -9.990 -11.430 1.00 69.38 208 PHE A CA 1
ATOM 1631 C C . PHE A 1 208 ? 4.714 -9.077 -11.083 1.00 69.38 208 PHE A C 1
ATOM 1633 O O . PHE A 1 208 ? 3.679 -9.140 -11.736 1.00 69.38 208 PHE A O 1
ATOM 1640 N N . PHE A 1 209 ? 4.868 -8.283 -10.031 1.00 75.06 209 PHE A N 1
ATOM 1641 C CA . PHE A 1 209 ? 3.851 -7.375 -9.522 1.00 75.06 209 PHE A CA 1
ATOM 1642 C C . PHE A 1 209 ? 4.211 -5.944 -9.905 1.00 75.06 209 PHE A C 1
ATOM 1644 O O . PHE A 1 209 ? 5.157 -5.373 -9.362 1.00 75.06 209 PHE A O 1
ATOM 1651 N N . ASP A 1 210 ? 3.464 -5.367 -10.840 1.00 78.00 210 ASP A N 1
ATOM 1652 C CA . ASP A 1 210 ? 3.519 -3.940 -11.155 1.00 78.00 210 ASP A CA 1
ATOM 1653 C C . ASP A 1 210 ? 2.357 -3.258 -10.434 1.00 78.00 210 ASP A C 1
ATOM 1655 O O . ASP A 1 210 ? 1.209 -3.649 -10.626 1.00 78.00 210 ASP A O 1
ATOM 1659 N N . SER A 1 211 ? 2.640 -2.276 -9.574 1.00 68.62 211 SER A N 1
ATOM 1660 C CA . SER A 1 211 ? 1.596 -1.490 -8.903 1.00 68.62 211 SER A CA 1
ATOM 1661 C C . SER A 1 211 ? 1.119 -0.287 -9.709 1.00 68.62 211 SER A C 1
ATOM 1663 O O . SER A 1 211 ? 0.360 0.531 -9.195 1.00 68.62 211 SER A O 1
ATOM 1665 N N . GLY A 1 212 ? 1.622 -0.104 -10.929 1.00 77.00 212 GLY A N 1
ATOM 1666 C CA . GLY A 1 212 ? 1.529 1.162 -11.635 1.00 77.00 212 GLY A CA 1
ATOM 1667 C C . GLY A 1 212 ? 2.481 2.209 -11.052 1.00 77.00 212 GLY A C 1
ATOM 1668 O O . GLY A 1 212 ? 3.179 1.995 -10.060 1.00 77.00 212 GLY A O 1
ATOM 1669 N N . GLY A 1 213 ? 2.575 3.353 -11.731 1.00 77.88 213 GLY A N 1
ATOM 1670 C CA . GLY A 1 213 ? 3.430 4.471 -11.304 1.00 77.88 213 GLY A CA 1
ATOM 1671 C C . GLY A 1 213 ? 2.676 5.667 -10.736 1.00 77.88 213 GLY A C 1
ATOM 1672 O O . GLY A 1 213 ? 3.304 6.656 -10.377 1.00 77.88 213 GLY A O 1
ATOM 1673 N N . GLN A 1 214 ? 1.344 5.605 -10.702 1.00 82.50 214 GLN A N 1
ATOM 1674 C CA . GLN A 1 214 ? 0.516 6.666 -10.144 1.00 82.50 214 GLN A CA 1
ATOM 1675 C C . GLN A 1 214 ? 0.523 6.575 -8.616 1.00 82.50 214 GLN A C 1
ATOM 1677 O O . GLN A 1 214 ? 0.329 5.499 -8.045 1.00 82.50 214 GLN A O 1
ATOM 1682 N N . ILE A 1 215 ? 0.689 7.722 -7.956 1.00 85.19 215 ILE A N 1
ATOM 1683 C CA . ILE A 1 215 ? 0.804 7.810 -6.492 1.00 85.19 215 ILE A CA 1
ATOM 1684 C C . ILE A 1 215 ? -0.411 7.196 -5.781 1.00 85.19 215 ILE A C 1
ATOM 1686 O O . ILE A 1 215 ? -0.268 6.615 -4.712 1.00 85.19 215 ILE A O 1
ATOM 1690 N N . GLN A 1 216 ? -1.603 7.270 -6.370 1.00 85.25 216 GLN A N 1
ATOM 1691 C CA . GLN A 1 216 ? -2.840 6.743 -5.782 1.00 85.25 216 GLN A CA 1
ATOM 1692 C C . GLN A 1 216 ? -2.768 5.216 -5.634 1.00 85.25 216 GLN A C 1
ATOM 1694 O O . GLN A 1 216 ? -3.117 4.685 -4.583 1.00 85.25 216 GLN A O 1
ATOM 1699 N N . PHE A 1 217 ? -2.255 4.505 -6.648 1.00 83.12 217 PHE A N 1
ATOM 1700 C CA . PHE A 1 217 ? -2.031 3.061 -6.551 1.00 83.12 217 PHE A CA 1
ATOM 1701 C C . PHE A 1 217 ? -0.887 2.732 -5.595 1.00 83.12 217 PHE A C 1
ATOM 1703 O O . PHE A 1 217 ? -0.996 1.788 -4.815 1.00 83.12 217 PHE A O 1
ATOM 1710 N N . GLN A 1 218 ? 0.176 3.540 -5.593 1.00 86.25 218 GLN A N 1
ATOM 1711 C CA . GLN A 1 218 ? 1.272 3.374 -4.640 1.00 86.25 218 GLN A CA 1
ATOM 1712 C C . GLN A 1 218 ? 0.783 3.521 -3.190 1.00 86.25 218 GLN A C 1
ATOM 1714 O O . GLN A 1 218 ? 1.129 2.708 -2.340 1.00 86.25 218 GLN A O 1
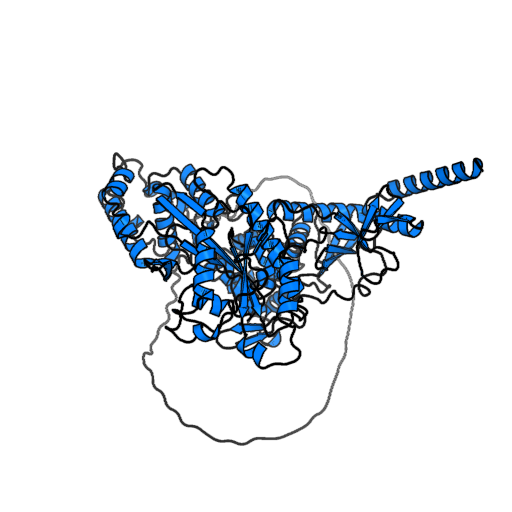ATOM 1719 N N . LYS A 1 219 ? -0.115 4.471 -2.903 1.00 89.00 219 LYS A N 1
ATOM 1720 C CA . LYS A 1 219 ? -0.743 4.638 -1.580 1.00 89.00 219 LYS A CA 1
ATOM 1721 C C . LYS A 1 219 ? -1.670 3.478 -1.185 1.00 89.00 219 LYS A C 1
ATOM 1723 O O . LYS A 1 219 ? -1.973 3.330 -0.005 1.00 89.00 219 LYS A O 1
ATOM 1728 N N . LEU A 1 220 ? -2.088 2.634 -2.132 1.00 87.69 220 LEU A N 1
ATOM 1729 C CA . LEU A 1 220 ? -2.852 1.405 -1.877 1.00 87.69 220 LEU A CA 1
ATOM 1730 C C . LEU A 1 220 ? -1.966 0.161 -1.709 1.00 87.69 220 LEU A C 1
ATOM 1732 O O . LEU A 1 220 ? -2.487 -0.919 -1.420 1.00 87.69 220 LEU A O 1
ATOM 1736 N N . LEU A 1 221 ? -0.640 0.290 -1.841 1.00 81.50 221 LEU A N 1
ATOM 1737 C CA . LEU A 1 221 ? 0.293 -0.824 -1.686 1.00 81.50 221 LEU A CA 1
ATOM 1738 C C . LEU A 1 221 ? 0.120 -1.542 -0.343 1.00 81.50 221 LEU A C 1
ATOM 1740 O O . LEU A 1 221 ? 0.033 -2.764 -0.329 1.00 81.50 221 LEU A O 1
ATOM 1744 N N . LEU A 1 222 ? -0.044 -0.821 0.769 1.00 82.75 222 LEU A N 1
ATOM 1745 C CA . LEU A 1 222 ? -0.258 -1.439 2.089 1.00 82.75 222 LEU A CA 1
ATOM 1746 C C . LEU A 1 222 ? -1.462 -2.394 2.161 1.00 82.75 222 LEU A C 1
ATOM 1748 O O . LEU A 1 222 ? -1.513 -3.255 3.039 1.00 82.75 222 LEU A O 1
ATOM 1752 N N . ALA A 1 223 ? -2.447 -2.254 1.272 1.00 80.00 223 ALA A N 1
ATOM 1753 C CA . ALA A 1 223 ? -3.610 -3.133 1.251 1.00 80.00 223 ALA A CA 1
ATOM 1754 C C . ALA A 1 223 ? -3.407 -4.392 0.394 1.00 80.00 223 ALA A C 1
ATOM 1756 O O . ALA A 1 223 ? -3.958 -5.443 0.729 1.00 80.00 223 ALA A O 1
ATOM 1757 N N . PHE A 1 224 ? -2.633 -4.291 -0.691 1.00 75.69 224 PHE A N 1
ATOM 1758 C CA . PHE A 1 224 ? -2.591 -5.306 -1.752 1.00 75.69 224 PHE A CA 1
ATOM 1759 C C . PHE A 1 224 ? -1.196 -5.853 -2.068 1.00 75.69 224 PHE A C 1
ATOM 1761 O O . PHE A 1 224 ? -1.081 -6.751 -2.901 1.00 75.69 224 PHE A O 1
ATOM 1768 N N . MET A 1 225 ? -0.141 -5.328 -1.441 1.00 75.81 225 MET A N 1
ATOM 1769 C CA . MET A 1 225 ? 1.231 -5.708 -1.760 1.00 75.81 225 MET A CA 1
ATOM 1770 C C . MET A 1 225 ? 1.473 -7.205 -1.502 1.00 75.81 225 MET A C 1
ATOM 1772 O O . MET A 1 225 ? 1.113 -7.712 -0.432 1.00 75.81 225 MET A O 1
ATOM 1776 N N . PRO A 1 226 ? 2.087 -7.919 -2.462 1.00 69.56 226 PRO A N 1
ATOM 1777 C CA . PRO A 1 226 ? 2.538 -9.274 -2.237 1.00 69.56 226 PRO A CA 1
ATOM 1778 C C . PRO A 1 226 ? 3.727 -9.351 -1.313 1.00 69.56 226 PRO A C 1
ATOM 1780 O O . PRO A 1 226 ? 4.565 -8.465 -1.241 1.00 69.56 226 PRO A O 1
ATOM 1783 N N . CYS A 1 227 ? 3.893 -10.563 -0.828 1.00 70.31 227 CYS A N 1
ATOM 1784 C CA . CYS A 1 227 ? 5.123 -11.123 -0.326 1.00 70.31 227 CYS A CA 1
ATOM 1785 C C . CYS A 1 227 ? 6.239 -11.082 -1.392 1.00 70.31 227 CYS A C 1
ATOM 1787 O O . CYS A 1 227 ? 6.340 -12.004 -2.200 1.00 70.31 227 CYS A O 1
ATOM 1789 N N . SER A 1 228 ? 7.065 -10.034 -1.429 1.00 71.94 228 SER A N 1
ATOM 1790 C CA . SER A 1 228 ? 8.195 -9.941 -2.365 1.00 71.94 228 SER A CA 1
ATOM 1791 C C . SER A 1 228 ? 9.486 -10.524 -1.817 1.00 71.94 228 SER A C 1
ATOM 1793 O O . SER A 1 228 ? 9.826 -10.323 -0.657 1.00 71.94 228 SER A O 1
ATOM 1795 N N . SER A 1 229 ? 10.259 -11.160 -2.691 1.00 74.00 229 SER A N 1
ATOM 1796 C CA . SER A 1 229 ? 11.661 -11.517 -2.445 1.00 74.00 229 SER A CA 1
ATOM 1797 C C . SER A 1 229 ? 12.632 -10.595 -3.190 1.00 74.00 229 SER A C 1
ATOM 1799 O O . SER A 1 229 ? 13.791 -10.466 -2.794 1.00 74.00 229 SER A O 1
ATOM 1801 N N . VAL A 1 230 ? 12.162 -9.944 -4.260 1.00 86.19 230 VAL A N 1
ATOM 1802 C CA . VAL A 1 230 ? 12.954 -9.031 -5.088 1.00 86.19 230 VAL A CA 1
ATOM 1803 C C . VAL A 1 230 ? 12.181 -7.741 -5.351 1.00 86.19 230 VAL A C 1
ATOM 1805 O O . VAL A 1 230 ? 11.004 -7.770 -5.709 1.00 86.19 230 VAL A O 1
ATOM 1808 N N . LEU A 1 231 ? 12.860 -6.607 -5.225 1.00 90.19 231 LEU A N 1
ATOM 1809 C CA . LEU A 1 231 ? 12.404 -5.308 -5.697 1.00 90.19 231 LEU A CA 1
ATOM 1810 C C . LEU A 1 231 ? 13.174 -4.947 -6.971 1.00 90.19 231 LEU A C 1
ATOM 1812 O O . LEU A 1 231 ? 14.396 -4.820 -6.957 1.00 90.19 231 LEU A O 1
ATOM 1816 N N . VAL A 1 232 ? 12.454 -4.766 -8.073 1.00 89.88 232 VAL A N 1
ATOM 1817 C CA . VAL A 1 232 ? 12.984 -4.238 -9.332 1.00 89.88 232 VAL A CA 1
ATOM 1818 C C . VAL A 1 232 ? 12.683 -2.742 -9.370 1.00 89.88 232 VAL A C 1
ATOM 1820 O O . VAL A 1 232 ? 11.548 -2.327 -9.605 1.00 89.88 232 VAL A O 1
ATOM 1823 N N . LEU A 1 233 ? 13.696 -1.925 -9.107 1.00 93.00 233 LEU A N 1
ATOM 1824 C CA . LEU A 1 233 ? 13.601 -0.472 -9.065 1.00 93.00 233 LEU A CA 1
ATOM 1825 C C . LEU A 1 233 ? 13.939 0.112 -10.439 1.00 93.00 233 LEU A C 1
ATOM 1827 O O . LEU A 1 233 ? 15.083 0.054 -10.879 1.00 93.00 233 LEU A O 1
ATOM 1831 N N . VAL A 1 234 ? 12.958 0.685 -11.128 1.00 93.12 234 VAL A N 1
ATOM 1832 C CA . VAL A 1 234 ? 13.154 1.295 -12.448 1.00 93.12 234 VAL A CA 1
ATOM 1833 C C . VAL A 1 234 ? 13.286 2.804 -12.308 1.00 93.12 234 VAL A C 1
ATOM 1835 O O . VAL A 1 234 ? 12.423 3.459 -11.720 1.00 93.12 234 VAL A O 1
ATOM 1838 N N . VAL A 1 235 ? 14.349 3.360 -12.888 1.00 94.38 235 VAL A N 1
ATOM 1839 C CA . VAL A 1 235 ? 14.650 4.794 -12.879 1.00 94.38 235 VAL A CA 1
ATOM 1840 C C . VAL A 1 235 ? 14.811 5.329 -14.299 1.00 94.38 235 VAL A C 1
ATOM 1842 O O . VAL A 1 235 ? 15.398 4.686 -15.169 1.00 94.38 235 VAL A O 1
ATOM 1845 N N . ASN A 1 236 ? 14.301 6.537 -14.538 1.00 94.19 236 ASN A N 1
ATOM 1846 C CA . ASN A 1 236 ? 14.495 7.239 -15.800 1.00 94.19 236 ASN A CA 1
ATOM 1847 C C . ASN A 1 236 ? 15.869 7.916 -15.776 1.00 94.19 236 ASN A C 1
ATOM 1849 O O . ASN A 1 236 ? 16.115 8.821 -14.975 1.00 94.19 236 ASN A O 1
ATOM 1853 N N . LEU A 1 237 ? 16.783 7.487 -16.647 1.00 93.81 237 LEU A N 1
ATOM 1854 C CA . LEU A 1 237 ? 18.121 8.077 -16.715 1.00 93.81 237 LEU A CA 1
ATOM 1855 C C . LEU A 1 237 ? 18.073 9.537 -17.171 1.00 93.81 237 LEU A C 1
ATOM 1857 O O . LEU A 1 237 ? 18.873 10.337 -16.701 1.00 93.81 237 LEU A O 1
ATOM 1861 N N . ALA A 1 238 ? 17.090 9.902 -17.994 1.00 93.56 238 ALA A N 1
ATOM 1862 C CA . ALA A 1 238 ? 16.938 11.228 -18.582 1.00 93.56 238 ALA A CA 1
ATOM 1863 C C . ALA A 1 238 ? 16.135 12.233 -17.725 1.00 93.56 238 ALA A C 1
ATOM 1865 O O . ALA A 1 238 ? 15.677 13.249 -18.257 1.00 93.56 238 ALA A O 1
ATOM 1866 N N . LYS A 1 239 ? 15.922 11.941 -16.437 1.00 93.69 239 LYS A N 1
ATOM 1867 C CA . LYS A 1 239 ? 15.195 12.797 -15.487 1.00 93.69 239 LYS A CA 1
ATOM 1868 C C . LYS A 1 239 ? 15.897 12.843 -14.135 1.00 93.69 239 LYS A C 1
ATOM 1870 O O . LYS A 1 239 ? 16.376 11.804 -13.687 1.00 93.69 239 LYS A O 1
ATOM 1875 N N . ASP A 1 240 ? 15.927 13.991 -13.473 1.00 94.44 240 ASP A N 1
ATOM 1876 C CA . ASP A 1 240 ? 16.611 14.126 -12.188 1.00 94.44 240 ASP A CA 1
ATOM 1877 C C . ASP A 1 240 ? 15.777 13.502 -11.067 1.00 94.44 240 ASP A C 1
ATOM 1879 O O . ASP A 1 240 ? 14.555 13.655 -11.021 1.00 94.44 240 ASP A O 1
ATOM 1883 N N . LEU A 1 241 ? 16.423 12.832 -10.106 1.00 94.56 241 LEU A N 1
ATOM 1884 C CA . LEU A 1 241 ? 15.694 12.273 -8.957 1.00 94.56 241 LEU A CA 1
ATOM 1885 C C . LEU A 1 241 ? 15.019 13.357 -8.096 1.00 94.56 241 LEU A C 1
ATOM 1887 O O . LEU A 1 241 ? 14.018 13.097 -7.433 1.00 94.56 241 LEU A O 1
ATOM 1891 N N . ASN A 1 242 ? 15.526 14.590 -8.133 1.00 92.94 242 ASN A N 1
ATOM 1892 C CA . ASN A 1 242 ? 14.948 15.715 -7.397 1.00 92.94 242 ASN A CA 1
ATOM 1893 C C . ASN A 1 242 ? 13.741 16.355 -8.107 1.00 92.94 242 ASN A C 1
ATOM 1895 O O . ASN A 1 242 ? 13.084 17.211 -7.508 1.00 92.94 242 ASN A O 1
ATOM 1899 N N . ASP A 1 243 ? 13.442 15.958 -9.347 1.00 92.88 243 ASP A N 1
ATOM 1900 C CA . ASP A 1 243 ? 12.274 16.445 -10.078 1.00 92.88 243 ASP A CA 1
ATOM 1901 C C . ASP A 1 243 ? 10.982 15.834 -9.532 1.00 92.88 243 ASP A C 1
ATOM 1903 O O . ASP A 1 243 ? 10.962 14.726 -8.990 1.00 92.88 243 ASP A O 1
ATOM 1907 N N . LYS A 1 244 ? 9.861 16.533 -9.743 1.00 91.75 244 LYS A N 1
ATOM 1908 C CA . LYS A 1 244 ? 8.519 15.999 -9.468 1.00 91.75 244 LYS A CA 1
ATOM 1909 C C . LYS A 1 244 ? 8.279 14.736 -10.296 1.00 91.75 244 LYS A C 1
ATOM 1911 O O . LYS A 1 244 ? 8.495 14.736 -11.509 1.00 91.75 244 LYS A O 1
ATOM 1916 N N . SER A 1 245 ? 7.801 13.671 -9.665 1.00 90.25 245 SER A N 1
ATOM 1917 C CA . SER A 1 245 ? 7.452 12.416 -10.324 1.00 90.25 245 SER A CA 1
ATOM 1918 C C . SER A 1 245 ? 6.303 12.616 -11.312 1.00 90.25 245 SER A C 1
ATOM 1920 O O . SER A 1 245 ? 5.459 13.500 -11.144 1.00 90.25 245 SER A O 1
ATOM 1922 N N . SER A 1 246 ? 6.295 11.822 -12.383 1.00 86.56 246 SER A N 1
ATOM 1923 C CA . SER A 1 246 ? 5.254 11.945 -13.402 1.00 86.56 246 SER A CA 1
ATOM 1924 C C . SER A 1 246 ? 3.877 11.538 -12.866 1.00 86.56 246 SER A C 1
ATOM 1926 O O . SER A 1 246 ? 3.726 10.495 -12.231 1.00 86.56 246 SER A O 1
ATOM 1928 N N . THR A 1 247 ? 2.861 12.343 -13.177 1.00 80.44 247 THR A N 1
ATOM 1929 C CA . THR A 1 247 ? 1.447 12.097 -12.839 1.00 80.44 247 THR A CA 1
ATOM 1930 C C . THR A 1 247 ? 0.636 11.652 -14.056 1.00 80.44 247 THR A C 1
ATOM 1932 O O . THR A 1 247 ? -0.582 11.485 -13.970 1.00 80.44 247 THR A O 1
ATOM 1935 N N . SER A 1 248 ? 1.297 11.471 -15.202 1.00 80.88 248 SER A N 1
ATOM 1936 C CA . SER A 1 248 ? 0.644 11.194 -16.474 1.00 80.88 248 SER A CA 1
ATOM 1937 C C . SER A 1 248 ? 0.300 9.712 -16.641 1.00 80.88 248 SER A C 1
ATOM 1939 O O . SER A 1 248 ? 1.109 8.809 -16.411 1.00 80.88 248 SER A O 1
ATOM 1941 N N . MET A 1 249 ? -0.914 9.451 -17.110 1.00 78.88 249 MET A N 1
ATOM 1942 C CA . MET A 1 249 ? -1.478 8.126 -17.338 1.00 78.88 249 MET A CA 1
ATOM 1943 C C . MET A 1 249 ? -1.823 7.976 -18.817 1.00 78.88 249 MET A C 1
ATOM 1945 O O . MET A 1 249 ? -2.680 8.692 -19.332 1.00 78.88 249 MET A O 1
ATOM 1949 N N . LYS A 1 250 ? -1.163 7.049 -19.512 1.00 79.69 250 LYS A N 1
ATOM 1950 C CA . LYS A 1 250 ? -1.473 6.726 -20.909 1.00 79.69 250 LYS A CA 1
ATOM 1951 C C . LYS A 1 250 ? -2.561 5.651 -20.946 1.00 79.69 250 LYS A C 1
ATOM 1953 O O . LYS A 1 250 ? -2.357 4.546 -20.444 1.00 79.69 250 LYS A O 1
ATOM 1958 N N . LEU A 1 251 ? -3.720 6.000 -21.488 1.00 78.06 251 LEU A N 1
ATOM 1959 C CA . LEU A 1 251 ? -4.820 5.102 -21.846 1.00 78.06 251 LEU A CA 1
ATOM 1960 C C . LEU A 1 251 ? -4.764 4.820 -23.361 1.00 78.06 251 LEU A C 1
ATOM 1962 O O . LEU A 1 251 ? -4.054 5.547 -24.058 1.00 78.06 251 LEU A O 1
ATOM 1966 N N . PRO A 1 252 ? -5.495 3.811 -23.883 1.00 74.44 252 PRO A N 1
ATOM 1967 C CA . PRO A 1 252 ? -5.462 3.465 -25.309 1.00 74.44 252 PRO A CA 1
ATOM 1968 C C . PRO A 1 252 ? -5.650 4.666 -26.247 1.00 74.44 252 PRO A C 1
ATOM 1970 O O . PRO A 1 252 ? -4.892 4.821 -27.198 1.00 74.44 252 PRO A O 1
ATOM 1973 N N . ASP A 1 253 ? -6.586 5.560 -25.913 1.00 76.88 253 ASP A N 1
ATOM 1974 C CA . ASP A 1 253 ? -6.978 6.669 -26.793 1.00 76.88 253 ASP A CA 1
ATOM 1975 C C . ASP A 1 253 ? -6.573 8.058 -26.271 1.00 76.88 253 ASP A C 1
ATOM 1977 O O . ASP A 1 253 ? -6.731 9.057 -26.970 1.00 76.88 253 ASP A O 1
ATOM 1981 N N . ILE A 1 254 ? -6.089 8.165 -25.027 1.00 77.75 254 ILE A N 1
ATOM 1982 C CA . ILE A 1 254 ? -5.861 9.463 -24.375 1.00 77.75 254 ILE A CA 1
ATOM 1983 C C . ILE A 1 254 ? -4.740 9.403 -23.337 1.00 77.75 254 ILE A C 1
ATOM 1985 O O . ILE A 1 254 ? -4.549 8.399 -22.656 1.00 77.75 254 ILE A O 1
ATOM 1989 N N . THR A 1 255 ? -4.011 10.507 -23.173 1.00 79.31 255 THR A N 1
ATOM 1990 C CA . THR A 1 255 ? -3.134 10.715 -22.013 1.00 79.31 255 THR A CA 1
ATOM 1991 C C . THR A 1 255 ? -3.818 11.648 -21.029 1.00 79.31 255 THR A C 1
ATOM 1993 O O . THR A 1 255 ? -4.206 12.752 -21.398 1.00 79.31 255 THR A O 1
ATOM 1996 N N . ILE A 1 256 ? -3.949 11.209 -19.781 1.00 74.88 256 ILE A N 1
ATOM 1997 C CA . ILE A 1 256 ? -4.538 11.999 -18.702 1.00 74.88 256 ILE A CA 1
ATOM 1998 C C . ILE A 1 256 ? -3.427 12.474 -17.767 1.00 74.88 256 ILE A C 1
ATOM 2000 O O . ILE A 1 256 ? -2.596 11.672 -17.347 1.00 74.88 256 ILE A O 1
ATOM 2004 N N . ASN A 1 257 ? -3.427 13.759 -17.413 1.00 71.88 257 ASN A N 1
ATOM 2005 C CA . ASN A 1 257 ? -2.526 14.320 -16.407 1.00 71.88 257 ASN A CA 1
ATOM 2006 C C . ASN A 1 257 ? -3.306 14.540 -15.114 1.00 71.88 257 ASN A C 1
ATOM 2008 O O . ASN A 1 257 ? -4.261 15.310 -15.093 1.00 71.88 257 ASN A O 1
ATOM 2012 N N . PHE A 1 258 ? -2.918 13.821 -14.062 1.00 64.06 258 PHE A N 1
ATOM 2013 C CA . PHE A 1 258 ? -3.758 13.659 -12.880 1.00 64.06 258 PHE A CA 1
ATOM 2014 C C . PHE A 1 258 ? -3.694 14.834 -11.894 1.00 64.06 258 PHE A C 1
ATOM 2016 O O . PHE A 1 258 ? -4.704 15.168 -11.288 1.00 64.06 258 PHE A O 1
ATOM 2023 N N . ASN A 1 259 ? -2.528 15.472 -11.738 1.00 64.56 259 ASN A N 1
ATOM 2024 C CA . ASN A 1 259 ? -2.299 16.477 -10.697 1.00 64.56 259 ASN A CA 1
ATOM 2025 C C . ASN A 1 259 ? -1.368 17.605 -11.151 1.00 64.56 259 ASN A C 1
ATOM 2027 O O . ASN A 1 259 ? -0.402 17.368 -11.876 1.00 64.56 259 ASN A O 1
ATOM 2031 N N . GLU A 1 260 ? -1.590 18.793 -10.585 1.00 65.44 260 GLU A N 1
ATOM 2032 C CA . GLU A 1 260 ? -0.653 19.927 -10.615 1.00 65.44 260 GLU A CA 1
ATOM 2033 C C . GLU A 1 260 ? 0.591 19.683 -9.731 1.00 65.44 260 GLU A C 1
ATOM 2035 O O . GLU A 1 260 ? 1.689 20.164 -10.022 1.00 65.44 260 GLU A O 1
ATOM 2040 N N . TYR A 1 261 ? 0.443 18.874 -8.673 1.00 78.00 261 TYR A N 1
ATOM 2041 C CA . TYR A 1 261 ? 1.501 18.554 -7.713 1.00 78.00 261 TYR A CA 1
ATOM 2042 C C . TYR A 1 261 ? 1.748 17.045 -7.585 1.00 78.00 261 TYR A C 1
ATOM 2044 O O . TYR A 1 261 ? 0.833 16.223 -7.640 1.00 78.00 261 TYR A O 1
ATOM 2052 N N . SER A 1 262 ? 3.018 16.692 -7.389 1.00 86.31 262 SER A N 1
ATOM 2053 C CA . SER A 1 262 ? 3.499 15.326 -7.184 1.00 86.31 262 SER A CA 1
ATOM 2054 C C . SER A 1 262 ? 4.684 15.334 -6.221 1.00 86.31 262 SER A C 1
ATOM 2056 O O . SER A 1 262 ? 5.304 16.381 -6.023 1.00 86.31 262 SER A O 1
ATOM 2058 N N . LEU A 1 263 ? 5.010 14.172 -5.657 1.00 90.88 263 LEU A N 1
ATOM 2059 C CA . LEU A 1 263 ? 6.229 13.973 -4.868 1.00 90.88 263 LEU A CA 1
ATOM 2060 C C . LEU A 1 263 ? 7.466 14.082 -5.762 1.00 90.88 263 LEU A C 1
ATOM 2062 O O . LEU A 1 263 ? 7.371 13.834 -6.964 1.00 90.88 263 LEU A O 1
ATOM 2066 N N . LYS A 1 264 ? 8.637 14.398 -5.201 1.00 93.19 264 LYS A N 1
ATOM 2067 C CA . LYS A 1 264 ? 9.894 14.204 -5.938 1.00 93.19 264 LYS A CA 1
ATOM 2068 C C . LYS A 1 264 ? 10.098 12.717 -6.220 1.00 93.19 264 LYS A C 1
ATOM 2070 O O . LYS A 1 264 ? 9.605 11.871 -5.470 1.00 93.19 264 LYS A O 1
ATOM 2075 N N . VAL A 1 265 ? 10.813 12.384 -7.294 1.00 94.00 265 VAL A N 1
ATOM 2076 C CA . VAL A 1 265 ? 11.133 10.980 -7.599 1.00 94.00 265 VAL A CA 1
ATOM 2077 C C . VAL A 1 265 ? 11.904 10.357 -6.430 1.00 94.00 265 VAL A C 1
ATOM 2079 O O . VAL A 1 265 ? 11.541 9.271 -5.997 1.00 94.00 265 VAL A O 1
ATOM 2082 N N . ASP A 1 266 ? 12.881 11.072 -5.869 1.00 94.56 266 ASP A N 1
ATOM 2083 C CA . ASP A 1 266 ? 13.661 10.685 -4.685 1.00 94.56 266 ASP A CA 1
ATOM 2084 C C . ASP A 1 266 ? 12.758 10.306 -3.497 1.00 94.56 266 ASP A C 1
ATOM 2086 O O . ASP A 1 266 ? 12.796 9.164 -3.035 1.00 94.56 266 ASP A O 1
ATOM 2090 N N . ASP A 1 267 ? 11.869 11.219 -3.089 1.00 93.69 267 ASP A N 1
ATOM 2091 C CA . ASP A 1 267 ? 10.939 11.022 -1.971 1.00 93.69 267 ASP A CA 1
ATOM 2092 C C . ASP A 1 267 ? 10.020 9.814 -2.207 1.00 93.69 267 ASP A C 1
ATOM 2094 O O . ASP A 1 267 ? 9.856 8.957 -1.338 1.00 93.69 267 ASP A O 1
ATOM 2098 N N . MET A 1 268 ? 9.445 9.707 -3.409 1.00 93.56 268 MET A N 1
ATOM 2099 C CA . MET A 1 268 ? 8.575 8.589 -3.774 1.00 93.56 268 MET A CA 1
ATOM 2100 C C . MET A 1 268 ? 9.333 7.254 -3.719 1.00 93.56 268 MET A C 1
ATOM 2102 O O . MET A 1 268 ? 8.811 6.291 -3.157 1.00 93.56 268 MET A O 1
ATOM 2106 N N . LEU A 1 269 ? 10.548 7.169 -4.278 1.00 94.75 269 LEU A N 1
ATOM 2107 C CA . LEU A 1 269 ? 11.334 5.931 -4.255 1.00 94.75 269 LEU A CA 1
ATOM 2108 C C . LEU A 1 269 ? 11.667 5.531 -2.815 1.00 94.75 269 LEU A C 1
ATOM 2110 O O . LEU A 1 269 ? 11.479 4.371 -2.461 1.00 94.75 269 LEU A O 1
ATOM 2114 N N . ARG A 1 270 ? 12.078 6.486 -1.973 1.00 94.44 270 ARG A N 1
ATOM 2115 C CA . ARG A 1 270 ? 12.348 6.273 -0.543 1.00 94.44 270 ARG A CA 1
ATOM 2116 C C . ARG A 1 270 ? 11.145 5.687 0.197 1.00 94.44 270 ARG A C 1
ATOM 2118 O O . ARG A 1 270 ? 11.274 4.661 0.861 1.00 94.44 270 ARG A O 1
ATOM 2125 N N . GLN A 1 271 ? 9.963 6.280 0.035 1.00 93.25 271 GLN A N 1
ATOM 2126 C CA . GLN A 1 271 ? 8.737 5.789 0.676 1.00 93.25 271 GLN A CA 1
ATOM 2127 C C . GLN A 1 271 ? 8.303 4.409 0.155 1.00 93.25 271 GLN A C 1
ATOM 2129 O O . GLN A 1 271 ? 7.801 3.588 0.927 1.00 93.25 271 GLN A O 1
ATOM 2134 N N . VAL A 1 272 ? 8.495 4.136 -1.143 1.00 92.19 272 VAL A N 1
ATOM 2135 C CA . VAL A 1 272 ? 8.190 2.833 -1.757 1.00 92.19 272 VAL A CA 1
ATOM 2136 C C . VAL A 1 272 ? 9.158 1.747 -1.278 1.00 92.19 272 VAL A C 1
ATOM 2138 O O . VAL A 1 272 ? 8.717 0.661 -0.907 1.00 92.19 272 VAL A O 1
ATOM 2141 N N . ILE A 1 273 ? 10.462 2.034 -1.240 1.00 92.19 273 ILE A N 1
ATOM 2142 C CA . ILE A 1 273 ? 11.485 1.118 -0.714 1.00 92.19 273 ILE A CA 1
ATOM 2143 C C . ILE A 1 273 ? 11.183 0.790 0.750 1.00 92.19 273 ILE A C 1
ATOM 2145 O O . ILE A 1 273 ? 11.188 -0.387 1.111 1.00 92.19 273 ILE A O 1
ATOM 2149 N N . SER A 1 274 ? 10.852 1.807 1.555 1.00 90.44 274 SER A N 1
ATOM 2150 C CA . SER A 1 274 ? 10.464 1.656 2.962 1.00 90.44 274 SER A CA 1
ATOM 2151 C C . SER A 1 274 ? 9.316 0.650 3.118 1.00 90.44 274 SER A C 1
ATOM 2153 O O . SER A 1 274 ? 9.479 -0.381 3.773 1.00 90.44 274 SER A O 1
ATOM 2155 N N . VAL A 1 275 ? 8.193 0.849 2.414 1.00 89.06 275 VAL A N 1
ATOM 2156 C CA . VAL A 1 275 ? 7.039 -0.057 2.543 1.00 89.06 275 VAL A CA 1
ATOM 2157 C C . VAL A 1 275 ? 7.311 -1.474 2.018 1.00 89.06 275 VAL A C 1
ATOM 2159 O O . VAL A 1 275 ? 6.865 -2.443 2.634 1.00 89.06 275 VAL A O 1
ATOM 2162 N N . VAL A 1 276 ? 8.066 -1.631 0.922 1.00 88.62 276 VAL A N 1
ATOM 2163 C CA . VAL A 1 276 ? 8.393 -2.956 0.358 1.00 88.62 276 VAL A CA 1
ATOM 2164 C C . VAL A 1 276 ? 9.338 -3.729 1.278 1.00 88.62 276 VAL A C 1
ATOM 2166 O O . VAL A 1 276 ? 9.141 -4.925 1.510 1.00 88.62 276 VAL A O 1
ATOM 2169 N N . ASN A 1 277 ? 10.341 -3.054 1.843 1.00 87.56 277 ASN A N 1
ATOM 2170 C CA . ASN A 1 277 ? 11.267 -3.646 2.804 1.00 87.56 277 ASN A CA 1
ATOM 2171 C C . ASN A 1 277 ? 10.518 -4.143 4.047 1.00 87.56 277 ASN A C 1
ATOM 2173 O O . ASN A 1 277 ? 10.659 -5.304 4.437 1.00 87.56 277 ASN A O 1
ATOM 2177 N N . SER A 1 278 ? 9.648 -3.312 4.624 1.00 84.94 278 SER A N 1
ATOM 2178 C CA . SER A 1 278 ? 8.865 -3.705 5.796 1.00 84.94 278 SER A CA 1
ATOM 2179 C C . SER A 1 278 ? 7.870 -4.828 5.508 1.00 84.94 278 SER A C 1
ATOM 2181 O O . SER A 1 278 ? 7.760 -5.762 6.300 1.00 84.94 278 SER A O 1
ATOM 2183 N N . ASN A 1 279 ? 7.183 -4.800 4.361 1.00 82.88 279 ASN A N 1
ATOM 2184 C CA . ASN A 1 279 ? 6.280 -5.884 3.971 1.00 82.88 279 ASN A CA 1
ATOM 2185 C C . ASN A 1 279 ? 7.029 -7.218 3.805 1.00 82.88 279 ASN A C 1
ATOM 2187 O O . ASN A 1 279 ? 6.565 -8.259 4.271 1.00 82.88 279 ASN A O 1
ATOM 2191 N N . THR A 1 280 ? 8.226 -7.175 3.215 1.00 82.62 280 THR A N 1
ATOM 2192 C CA . THR A 1 280 ? 9.091 -8.351 3.049 1.00 82.62 280 THR A CA 1
ATOM 2193 C C . THR A 1 280 ? 9.480 -8.954 4.404 1.00 82.62 280 THR A C 1
ATOM 2195 O O . THR A 1 280 ? 9.395 -10.171 4.586 1.00 82.62 280 THR A O 1
ATOM 2198 N N . LYS A 1 281 ? 9.854 -8.121 5.386 1.00 81.81 281 LYS A N 1
ATOM 2199 C CA . LYS A 1 281 ? 10.140 -8.569 6.762 1.00 81.81 281 LYS A CA 1
ATOM 2200 C C . LYS A 1 281 ? 8.914 -9.168 7.444 1.00 81.81 281 LYS A C 1
ATOM 2202 O O . LYS A 1 281 ? 8.992 -10.278 7.970 1.00 81.81 281 LYS A O 1
ATOM 2207 N N . GLN A 1 282 ? 7.779 -8.467 7.387 1.00 80.06 282 GLN A N 1
ATOM 2208 C CA . GLN A 1 282 ? 6.512 -8.937 7.947 1.00 80.06 282 GLN A CA 1
ATOM 2209 C C . GLN A 1 282 ? 6.160 -10.321 7.411 1.00 80.06 282 GLN A C 1
ATOM 2211 O O . GLN A 1 282 ? 5.842 -11.228 8.179 1.00 80.06 282 GLN A O 1
ATOM 2216 N N . PHE A 1 283 ? 6.242 -10.497 6.094 1.00 78.56 283 PHE A N 1
ATOM 2217 C CA . PHE A 1 283 ? 5.952 -11.779 5.483 1.00 78.56 283 PHE A CA 1
ATOM 2218 C C . PHE A 1 283 ? 6.897 -12.874 5.973 1.00 78.56 283 PHE A C 1
ATOM 2220 O O . PHE A 1 283 ? 6.419 -13.939 6.354 1.00 78.56 283 PHE A O 1
ATOM 2227 N N . ARG A 1 284 ? 8.212 -12.612 6.016 1.00 79.62 284 ARG A N 1
ATOM 2228 C CA . ARG A 1 284 ? 9.200 -13.575 6.526 1.00 79.62 284 ARG A CA 1
ATOM 2229 C C . ARG A 1 284 ? 8.887 -14.027 7.951 1.00 79.62 284 ARG A C 1
ATOM 2231 O O . ARG A 1 284 ? 8.951 -15.222 8.210 1.00 79.62 284 ARG A O 1
ATOM 2238 N N . SER A 1 285 ? 8.475 -13.106 8.821 1.00 80.00 285 SER A N 1
ATOM 2239 C CA . SER A 1 285 ? 8.046 -13.435 10.184 1.00 80.00 285 SER A CA 1
ATOM 2240 C C . SER A 1 285 ? 6.782 -14.307 10.206 1.00 80.00 285 SER A C 1
ATOM 2242 O O . SER A 1 285 ? 6.719 -15.281 10.948 1.00 80.00 285 SER A O 1
ATOM 2244 N N . ILE A 1 286 ? 5.791 -14.027 9.348 1.00 78.00 286 ILE A N 1
ATOM 2245 C CA . ILE A 1 286 ? 4.552 -14.825 9.257 1.00 78.00 286 ILE A CA 1
ATOM 2246 C C . ILE A 1 286 ? 4.827 -16.265 8.795 1.00 78.00 286 ILE A C 1
ATOM 2248 O O . ILE A 1 286 ? 4.153 -17.200 9.239 1.00 78.00 286 ILE A O 1
ATOM 2252 N N . ILE A 1 287 ? 5.782 -16.455 7.880 1.00 77.38 287 ILE A N 1
ATOM 2253 C CA . ILE A 1 287 ? 6.116 -17.784 7.349 1.00 77.38 287 ILE A CA 1
ATOM 2254 C C . ILE A 1 287 ? 7.181 -18.522 8.159 1.00 77.38 287 ILE A C 1
ATOM 2256 O O . ILE A 1 287 ? 7.461 -19.688 7.869 1.00 77.38 287 ILE A O 1
ATOM 2260 N N . GLU A 1 288 ? 7.787 -17.874 9.151 1.00 78.00 288 GLU A N 1
ATOM 2261 C CA . GLU A 1 288 ? 8.790 -18.496 10.002 1.00 78.00 288 GLU A CA 1
ATOM 2262 C C . GLU A 1 288 ? 8.187 -19.724 10.705 1.00 78.00 288 GLU A C 1
ATOM 2264 O O . GLU A 1 288 ? 7.124 -19.668 11.323 1.00 78.00 288 GLU A O 1
ATOM 2269 N N . GLY A 1 289 ? 8.828 -20.884 10.545 1.00 72.25 289 GLY A N 1
ATOM 2270 C CA . GLY A 1 289 ? 8.337 -22.147 11.105 1.00 72.25 289 GLY A CA 1
ATOM 2271 C C . GLY A 1 289 ? 7.178 -22.812 10.345 1.00 72.25 289 GLY A C 1
ATOM 2272 O O . GLY A 1 289 ? 6.719 -23.875 10.769 1.00 72.25 289 GLY A O 1
ATOM 2273 N N . GLN A 1 290 ? 6.719 -22.269 9.210 1.00 77.19 290 GLN A N 1
ATOM 2274 C CA . GLN A 1 290 ? 5.739 -22.951 8.356 1.00 77.19 290 GLN A CA 1
ATOM 2275 C C . GLN A 1 290 ? 6.356 -24.196 7.705 1.00 77.19 290 GLN A C 1
ATOM 2277 O O . GLN A 1 290 ? 7.269 -24.108 6.888 1.00 77.19 290 GLN A O 1
ATOM 2282 N N . GLN A 1 291 ? 5.803 -25.378 7.994 1.00 76.94 291 GLN A N 1
ATOM 2283 C CA . GLN A 1 291 ? 6.333 -26.663 7.508 1.00 76.94 291 GLN A CA 1
ATOM 2284 C C . GLN A 1 291 ? 6.381 -26.772 5.969 1.00 76.94 291 GLN A C 1
ATOM 2286 O O . GLN A 1 291 ? 7.197 -27.509 5.415 1.00 76.94 291 GLN A O 1
ATOM 2291 N N . HIS A 1 292 ? 5.503 -26.040 5.283 1.00 77.56 292 HIS A N 1
ATOM 2292 C CA . HIS A 1 292 ? 5.299 -26.108 3.837 1.00 77.56 292 HIS A CA 1
ATOM 2293 C C . HIS A 1 292 ? 6.059 -25.037 3.046 1.00 77.56 292 HIS A C 1
ATOM 2295 O O . HIS A 1 292 ? 5.965 -25.030 1.822 1.00 77.56 292 HIS A O 1
ATOM 2301 N N . ILE A 1 293 ? 6.781 -24.123 3.702 1.00 80.94 293 ILE A N 1
ATOM 2302 C CA . ILE A 1 293 ? 7.455 -23.000 3.040 1.00 80.94 293 ILE A CA 1
ATOM 2303 C C . ILE A 1 293 ? 8.886 -22.917 3.562 1.00 80.94 293 ILE A C 1
ATOM 2305 O O . ILE A 1 293 ? 9.114 -22.762 4.757 1.00 80.94 293 ILE A O 1
ATOM 2309 N N . LYS A 1 294 ? 9.862 -22.984 2.660 1.00 81.62 294 LYS A N 1
ATOM 2310 C CA . LYS A 1 294 ? 11.267 -22.721 2.971 1.00 81.62 294 LYS A CA 1
ATOM 2311 C C . LYS A 1 294 ? 11.669 -21.412 2.313 1.00 81.62 294 LYS A C 1
ATOM 2313 O O . LYS A 1 294 ? 11.587 -21.270 1.091 1.00 81.62 294 LYS A O 1
ATOM 2318 N N . ALA A 1 295 ? 12.076 -20.459 3.142 1.00 77.56 295 ALA A N 1
ATOM 2319 C CA . ALA A 1 295 ? 12.598 -19.181 2.688 1.00 77.56 295 ALA A CA 1
ATOM 2320 C C . ALA A 1 295 ? 13.923 -19.361 1.921 1.00 77.56 295 ALA A C 1
ATOM 2322 O O . ALA A 1 295 ? 14.661 -20.319 2.188 1.00 77.56 295 ALA A O 1
ATOM 2323 N N . PRO A 1 296 ? 14.246 -18.456 0.977 1.00 77.81 296 PRO A N 1
ATOM 2324 C CA . PRO A 1 296 ? 15.573 -18.424 0.378 1.00 77.81 296 PRO A CA 1
ATOM 2325 C C . PRO A 1 296 ? 16.638 -18.212 1.464 1.00 77.81 296 PRO A C 1
ATOM 2327 O O . PRO A 1 296 ? 16.379 -17.586 2.489 1.00 77.81 296 PRO A O 1
ATOM 2330 N N . LYS A 1 297 ? 17.865 -18.697 1.221 1.00 75.44 297 LYS A N 1
ATOM 2331 C CA . LYS A 1 297 ? 18.998 -18.530 2.157 1.00 75.44 297 LYS A CA 1
ATOM 2332 C C . LYS A 1 297 ? 19.305 -17.066 2.473 1.00 75.44 297 LYS A C 1
ATOM 2334 O O . LYS A 1 297 ? 19.932 -16.778 3.483 1.00 75.44 297 LYS A O 1
ATOM 2339 N N . ASN A 1 298 ? 18.948 -16.169 1.560 1.00 77.50 298 ASN A N 1
ATOM 2340 C CA . ASN A 1 298 ? 19.165 -14.753 1.732 1.00 77.50 298 ASN A CA 1
ATOM 2341 C C . ASN A 1 298 ? 17.992 -14.121 2.485 1.00 77.50 298 ASN A C 1
ATOM 2343 O O . ASN A 1 298 ? 16.861 -14.078 1.995 1.00 77.50 298 ASN A O 1
ATOM 2347 N N . GLU A 1 299 ? 18.288 -13.607 3.671 1.00 78.38 299 GLU A N 1
ATOM 2348 C CA . GLU A 1 299 ? 17.318 -12.966 4.557 1.00 78.38 299 GLU A CA 1
ATOM 2349 C C . GLU A 1 299 ? 17.130 -11.474 4.261 1.00 78.38 299 GLU A C 1
ATOM 2351 O O . GLU A 1 299 ? 16.341 -10.813 4.927 1.00 78.38 299 GLU A O 1
ATOM 2356 N N . LYS A 1 300 ? 17.792 -10.916 3.243 1.00 84.75 300 LYS A N 1
ATOM 2357 C CA . LYS A 1 300 ? 17.648 -9.506 2.849 1.00 84.75 300 LYS A CA 1
ATOM 2358 C C . LYS A 1 300 ? 16.717 -9.346 1.655 1.00 84.75 300 LYS A C 1
ATOM 2360 O O . LYS A 1 300 ? 16.586 -10.265 0.843 1.00 84.75 300 LYS A O 1
ATOM 2365 N N . LEU A 1 301 ? 16.044 -8.203 1.554 1.00 86.75 301 LEU A N 1
ATOM 2366 C CA . LEU A 1 301 ? 15.349 -7.818 0.328 1.00 86.75 301 LEU A CA 1
ATOM 2367 C C . LEU A 1 301 ? 16.402 -7.599 -0.760 1.00 86.75 301 LEU A C 1
ATOM 2369 O O . LEU A 1 301 ? 17.283 -6.755 -0.598 1.00 86.75 301 LEU A O 1
ATOM 2373 N N . GLN A 1 302 ? 16.315 -8.349 -1.857 1.00 87.69 302 GLN A N 1
ATOM 2374 C CA . GLN A 1 302 ? 17.180 -8.096 -3.003 1.00 87.69 302 GLN A CA 1
ATOM 2375 C C . GLN A 1 302 ? 16.636 -6.935 -3.822 1.00 87.69 302 GLN A C 1
ATOM 2377 O O . GLN A 1 302 ? 15.459 -6.936 -4.183 1.00 87.69 302 GLN A O 1
ATOM 2382 N N . VAL A 1 303 ? 17.494 -5.978 -4.158 1.00 90.88 303 VAL A N 1
ATOM 2383 C CA . VAL A 1 303 ? 17.131 -4.834 -4.994 1.00 90.88 303 VAL A CA 1
ATOM 2384 C C . VAL A 1 303 ? 17.943 -4.858 -6.278 1.00 90.88 303 VAL A C 1
ATOM 2386 O O . VAL A 1 303 ? 19.172 -4.896 -6.253 1.00 90.88 303 VAL A O 1
ATOM 2389 N N . ILE A 1 304 ? 17.233 -4.826 -7.402 1.00 89.00 304 ILE A N 1
ATOM 2390 C CA . ILE A 1 304 ? 17.791 -4.713 -8.747 1.00 89.00 304 ILE A CA 1
ATOM 2391 C C . ILE A 1 304 ? 17.388 -3.351 -9.291 1.00 89.00 304 ILE A C 1
ATOM 2393 O O . ILE A 1 304 ? 16.197 -3.083 -9.440 1.00 89.00 304 ILE A O 1
ATOM 2397 N N . THR A 1 305 ? 18.359 -2.508 -9.626 1.00 91.62 305 THR A N 1
ATOM 2398 C CA . THR A 1 305 ? 18.079 -1.181 -10.178 1.00 91.62 305 THR A CA 1
ATOM 2399 C C . THR A 1 305 ? 18.305 -1.171 -11.686 1.00 91.62 305 THR A C 1
ATOM 2401 O O . THR A 1 305 ? 19.360 -1.574 -12.177 1.00 91.62 305 THR A O 1
ATOM 2404 N N . ILE A 1 306 ? 17.312 -0.683 -12.426 1.00 90.69 306 ILE A N 1
ATOM 2405 C CA . ILE A 1 306 ? 17.295 -0.656 -13.888 1.00 90.69 306 ILE A CA 1
ATOM 2406 C C . ILE A 1 306 ? 17.146 0.783 -14.369 1.00 90.69 306 ILE A C 1
ATOM 2408 O O . ILE A 1 306 ? 16.203 1.480 -13.996 1.00 90.69 306 ILE A O 1
ATOM 2412 N N . GLY A 1 307 ? 18.058 1.211 -15.236 1.00 92.69 307 GLY A N 1
ATOM 2413 C CA . GLY A 1 307 ? 18.022 2.508 -15.898 1.00 92.69 307 GLY A CA 1
ATOM 2414 C C . GLY A 1 307 ? 17.398 2.404 -17.284 1.00 92.69 307 GLY A C 1
ATOM 2415 O O . GLY A 1 307 ? 17.869 1.640 -18.123 1.00 92.69 307 GLY A O 1
ATOM 2416 N N . THR A 1 308 ? 16.362 3.194 -17.549 1.00 92.56 308 THR A N 1
ATOM 2417 C CA . THR A 1 308 ? 15.718 3.291 -18.870 1.00 92.56 308 THR A CA 1
ATOM 2418 C C . THR A 1 308 ? 15.973 4.653 -19.514 1.00 92.56 308 THR A C 1
ATOM 2420 O O . THR A 1 308 ? 16.495 5.568 -18.876 1.00 92.56 308 THR A O 1
ATOM 2423 N N . HIS A 1 309 ? 15.570 4.812 -20.780 1.00 92.19 309 HIS A N 1
ATOM 2424 C CA . HIS A 1 309 ? 15.684 6.071 -21.535 1.00 92.19 309 HIS A CA 1
ATOM 2425 C C . HIS A 1 309 ? 17.133 6.564 -21.709 1.00 92.19 309 HIS A C 1
ATOM 2427 O O . HIS A 1 309 ? 17.395 7.770 -21.766 1.00 92.19 309 HIS A O 1
ATOM 2433 N N . SER A 1 310 ? 18.094 5.638 -21.802 1.00 89.19 310 SER A N 1
ATOM 2434 C CA . SER A 1 310 ? 19.506 5.967 -22.046 1.00 89.19 310 SER A CA 1
ATOM 2435 C C . SER A 1 310 ? 19.711 6.671 -23.392 1.00 89.19 310 SER A C 1
ATOM 2437 O O . SER A 1 310 ? 20.609 7.498 -23.541 1.00 89.19 310 SER A O 1
ATOM 2439 N N . ASP A 1 311 ? 18.850 6.391 -24.369 1.00 89.00 311 ASP A N 1
ATOM 2440 C CA . ASP A 1 311 ? 18.819 7.051 -25.668 1.00 89.00 311 ASP A CA 1
ATOM 2441 C C . ASP A 1 311 ? 18.459 8.537 -25.564 1.00 89.00 311 ASP A C 1
ATOM 2443 O O . ASP A 1 311 ? 19.067 9.351 -26.258 1.00 89.00 311 ASP A O 1
ATOM 2447 N N . ILE A 1 312 ? 17.531 8.896 -24.673 1.00 90.50 312 ILE A N 1
ATOM 2448 C CA . ILE A 1 312 ? 17.173 10.291 -24.384 1.00 90.50 312 ILE A CA 1
ATOM 2449 C C . ILE A 1 312 ? 18.271 10.965 -23.558 1.00 90.50 312 ILE A C 1
ATOM 2451 O O . ILE A 1 312 ? 18.643 12.101 -23.851 1.00 90.50 312 ILE A O 1
ATOM 2455 N N . TYR A 1 313 ? 18.811 10.270 -22.552 1.00 90.19 313 TYR A N 1
ATOM 2456 C CA . TYR A 1 313 ? 19.883 10.786 -21.698 1.00 90.19 313 TYR A CA 1
ATOM 2457 C C . TYR A 1 313 ? 21.094 11.237 -22.528 1.00 90.19 313 TYR A C 1
ATOM 2459 O O . TYR A 1 313 ? 21.559 12.362 -22.384 1.00 90.19 313 TYR A O 1
ATOM 2467 N N . LYS A 1 314 ? 21.528 10.409 -23.488 1.00 88.88 314 LYS A N 1
ATOM 2468 C CA . LYS A 1 314 ? 22.674 10.692 -24.372 1.00 88.88 314 LYS A CA 1
ATOM 2469 C C . LYS A 1 314 ? 22.480 11.903 -25.296 1.00 88.88 314 LYS A C 1
ATOM 2471 O O . LYS A 1 314 ? 23.457 12.394 -25.854 1.00 88.88 314 LYS A O 1
ATOM 2476 N N . GLN A 1 315 ? 21.246 12.370 -25.489 1.00 89.44 315 GLN A N 1
ATOM 2477 C CA . GLN A 1 315 ? 20.912 13.478 -26.396 1.00 89.44 315 GLN A CA 1
ATOM 2478 C C . GLN A 1 315 ? 20.705 14.816 -25.680 1.00 89.44 315 GLN A C 1
ATOM 2480 O O . GLN A 1 315 ? 20.627 15.855 -26.337 1.00 89.44 315 GLN A O 1
ATOM 2485 N N . LYS A 1 316 ? 20.586 14.813 -24.351 1.00 85.94 316 LYS A N 1
ATOM 2486 C CA . LYS A 1 316 ? 20.269 16.001 -23.559 1.00 85.94 316 LYS A CA 1
ATOM 2487 C C . LYS A 1 316 ? 21.469 16.425 -22.713 1.00 85.94 316 LYS A C 1
ATOM 2489 O O . LYS A 1 316 ? 22.202 15.597 -22.187 1.00 85.94 316 LYS A O 1
ATOM 2494 N N . THR A 1 317 ? 21.648 17.732 -22.558 1.00 81.38 317 THR A N 1
ATOM 2495 C CA . THR A 1 317 ? 22.635 18.328 -21.648 1.00 81.38 317 THR A CA 1
ATOM 2496 C C . THR A 1 317 ? 21.937 18.886 -20.406 1.00 81.38 317 THR A C 1
ATOM 2498 O O . THR A 1 317 ? 20.749 19.199 -20.451 1.00 81.38 317 THR A O 1
ATOM 2501 N N . GLY A 1 318 ? 22.664 19.004 -19.289 1.00 82.44 318 GLY A N 1
ATOM 2502 C CA . GLY A 1 318 ? 22.122 19.562 -18.040 1.00 82.44 318 GLY A CA 1
ATOM 2503 C C . GLY A 1 318 ? 21.202 18.625 -17.251 1.00 82.44 318 GLY A C 1
ATOM 2504 O O . GLY A 1 318 ? 20.451 19.105 -16.413 1.00 82.44 318 GLY A O 1
ATOM 2505 N N . ILE A 1 319 ? 21.252 17.320 -17.525 1.00 87.12 319 ILE A N 1
ATOM 2506 C CA . ILE A 1 319 ? 20.601 16.277 -16.719 1.00 87.12 319 ILE A CA 1
ATOM 2507 C C . ILE A 1 319 ? 21.560 15.831 -15.616 1.00 87.12 319 ILE A C 1
ATOM 2509 O O . ILE A 1 319 ? 22.777 15.846 -15.818 1.00 87.12 319 ILE A O 1
ATOM 2513 N N . GLU A 1 320 ? 21.012 15.403 -14.480 1.00 90.62 320 GLU A N 1
ATOM 2514 C CA . GLU A 1 320 ? 21.723 14.720 -13.405 1.00 90.62 320 GLU A CA 1
ATOM 2515 C C . GLU A 1 320 ? 22.704 13.671 -13.945 1.00 90.62 320 GLU A C 1
ATOM 2517 O O . GLU A 1 320 ? 22.346 12.747 -14.684 1.00 90.62 320 GLU A O 1
ATOM 2522 N N . ASP A 1 321 ? 23.965 13.822 -13.545 1.00 91.25 321 ASP A N 1
ATOM 2523 C CA . ASP A 1 321 ? 25.025 12.886 -13.886 1.00 91.25 321 ASP A CA 1
ATOM 2524 C C . ASP A 1 321 ? 24.722 11.483 -13.338 1.00 91.25 321 ASP A C 1
ATOM 2526 O O . ASP A 1 321 ? 24.222 11.319 -12.219 1.00 91.25 321 ASP A O 1
ATOM 2530 N N . ILE A 1 322 ? 25.049 10.450 -14.118 1.00 89.25 322 ILE A N 1
ATOM 2531 C CA . ILE A 1 322 ? 24.724 9.070 -13.752 1.00 89.25 322 ILE A CA 1
ATOM 2532 C C . ILE A 1 322 ? 25.423 8.630 -12.459 1.00 89.25 322 ILE A C 1
ATOM 2534 O O . ILE A 1 322 ? 24.837 7.866 -11.694 1.00 89.25 322 ILE A O 1
ATOM 2538 N N . GLN A 1 323 ? 26.624 9.136 -12.156 1.00 89.31 323 GLN A N 1
ATOM 2539 C CA . GLN A 1 323 ? 27.322 8.826 -10.906 1.00 89.31 323 GLN A CA 1
ATOM 2540 C C . GLN A 1 323 ? 26.675 9.528 -9.713 1.00 89.31 323 GLN A C 1
ATOM 2542 O O . GLN A 1 323 ? 26.550 8.925 -8.647 1.00 89.31 323 GLN A O 1
ATOM 2547 N N . ILE A 1 324 ? 26.179 10.757 -9.891 1.00 90.81 324 ILE A N 1
ATOM 2548 C CA . ILE A 1 324 ? 25.380 11.443 -8.860 1.00 90.81 324 ILE A CA 1
ATOM 2549 C C . ILE A 1 324 ? 24.106 10.644 -8.573 1.00 90.81 324 ILE A C 1
ATOM 2551 O O . ILE A 1 324 ? 23.799 10.362 -7.412 1.00 90.81 324 ILE A O 1
ATOM 2555 N N . LYS A 1 325 ? 23.398 10.216 -9.624 1.00 92.19 325 LYS A N 1
ATOM 2556 C CA . LYS A 1 325 ? 22.193 9.387 -9.508 1.00 92.19 325 LYS A CA 1
ATOM 2557 C C . LYS A 1 325 ? 22.477 8.064 -8.797 1.00 92.19 325 LYS A C 1
ATOM 2559 O O . LYS A 1 325 ? 21.744 7.687 -7.886 1.00 92.19 325 LYS A O 1
ATOM 2564 N N . ARG A 1 326 ? 23.573 7.386 -9.155 1.00 90.56 326 ARG A N 1
ATOM 2565 C CA . ARG A 1 326 ? 24.044 6.173 -8.468 1.00 90.56 326 ARG A CA 1
ATOM 2566 C C . ARG A 1 326 ? 24.335 6.440 -6.993 1.00 90.56 326 ARG A C 1
ATOM 2568 O O . ARG A 1 326 ? 23.870 5.684 -6.151 1.00 90.56 326 ARG A O 1
ATOM 2575 N N . GLY A 1 327 ? 25.023 7.532 -6.660 1.00 89.56 327 GLY A N 1
ATOM 2576 C CA . GLY A 1 327 ? 25.296 7.918 -5.273 1.00 89.56 327 GLY A CA 1
ATOM 2577 C C . GLY A 1 327 ? 24.020 8.111 -4.448 1.00 89.56 327 GLY A C 1
ATOM 2578 O O . GLY A 1 327 ? 23.926 7.603 -3.330 1.00 89.56 327 GLY A O 1
ATOM 2579 N N . LYS A 1 328 ? 23.003 8.770 -5.018 1.00 92.19 328 LYS A N 1
ATOM 2580 C CA . LYS A 1 328 ? 21.687 8.927 -4.378 1.00 92.19 328 LYS A CA 1
ATOM 2581 C C . LYS A 1 328 ? 20.963 7.596 -4.192 1.00 92.19 328 LYS A C 1
ATOM 2583 O O . LYS A 1 328 ? 20.454 7.328 -3.113 1.00 92.19 328 LYS A O 1
ATOM 2588 N N . LEU A 1 329 ? 20.946 6.734 -5.207 1.00 91.44 329 LEU A N 1
ATOM 2589 C CA . LEU A 1 329 ? 20.317 5.415 -5.093 1.00 91.44 329 LEU A CA 1
ATOM 2590 C C . LEU A 1 329 ? 21.055 4.524 -4.085 1.00 91.44 329 LEU A C 1
ATOM 2592 O O . LEU A 1 329 ? 20.415 3.831 -3.301 1.00 91.44 329 LEU A O 1
ATOM 2596 N N . LYS A 1 330 ? 22.390 4.590 -4.038 1.00 89.69 330 LYS A N 1
ATOM 2597 C CA . LYS A 1 330 ? 23.199 3.869 -3.047 1.00 89.69 330 LYS A CA 1
ATOM 2598 C C . LYS A 1 330 ? 22.838 4.303 -1.629 1.00 89.69 330 LYS A C 1
ATOM 2600 O O . LYS A 1 330 ? 22.677 3.441 -0.774 1.00 89.69 330 LYS A O 1
ATOM 2605 N N . SER A 1 331 ? 22.656 5.606 -1.392 1.00 89.31 331 SER A N 1
ATOM 2606 C CA . SER A 1 331 ? 22.250 6.110 -0.074 1.00 89.31 331 SER A CA 1
ATOM 2607 C C . SER A 1 331 ? 20.815 5.723 0.296 1.00 89.31 331 SER A C 1
ATOM 2609 O O . SER A 1 331 ? 20.562 5.404 1.450 1.00 89.31 331 SER A O 1
ATOM 2611 N N . MET A 1 332 ? 19.880 5.677 -0.662 1.00 90.19 332 MET A N 1
ATOM 2612 C CA . MET A 1 332 ? 18.513 5.177 -0.425 1.00 90.19 332 MET A CA 1
ATOM 2613 C C . MET A 1 332 ? 18.468 3.693 -0.054 1.00 90.19 332 MET A C 1
ATOM 2615 O O . MET A 1 332 ? 17.581 3.264 0.675 1.00 90.19 332 MET A O 1
ATOM 2619 N N . LEU A 1 333 ? 19.382 2.901 -0.615 1.00 89.62 333 LEU A N 1
ATOM 2620 C CA . LEU A 1 333 ? 19.424 1.447 -0.458 1.00 89.62 333 LEU A CA 1
ATOM 2621 C C . LEU A 1 333 ? 20.378 1.000 0.658 1.00 89.62 333 LEU A C 1
ATOM 2623 O O . LEU A 1 333 ? 20.571 -0.201 0.860 1.00 89.62 333 LEU A O 1
ATOM 2627 N N . GLN A 1 334 ? 20.966 1.949 1.389 1.00 85.38 334 GLN A N 1
ATOM 2628 C CA . GLN A 1 334 ? 21.864 1.693 2.505 1.00 85.38 334 GLN A CA 1
ATOM 2629 C C . GLN A 1 334 ? 21.062 1.251 3.737 1.00 85.38 334 GLN A C 1
ATOM 2631 O O . GLN A 1 334 ? 20.807 2.026 4.648 1.00 85.38 334 GLN A O 1
ATOM 2636 N N . SER A 1 335 ? 20.669 -0.021 3.763 1.00 84.06 335 SER A N 1
ATOM 2637 C CA . SER A 1 335 ? 19.979 -0.646 4.893 1.00 84.06 335 SER A CA 1
ATOM 2638 C C . SER A 1 335 ? 20.539 -2.039 5.141 1.00 84.06 335 SER A C 1
ATOM 2640 O O . SER A 1 335 ? 20.802 -2.792 4.204 1.00 84.06 335 SER A O 1
ATOM 2642 N N . GLU A 1 336 ? 20.666 -2.437 6.408 1.00 83.12 336 GLU A N 1
ATOM 2643 C CA . GLU A 1 336 ? 21.112 -3.789 6.763 1.00 83.12 336 GLU A CA 1
ATOM 2644 C C . GLU A 1 336 ? 20.165 -4.876 6.239 1.00 83.12 336 GLU A C 1
ATOM 2646 O O . GLU A 1 336 ? 20.592 -6.003 5.988 1.00 83.12 336 GLU A O 1
ATOM 2651 N N . SER A 1 337 ? 18.894 -4.525 6.033 1.00 82.69 337 SER A N 1
ATOM 2652 C CA . SER A 1 337 ? 17.836 -5.421 5.555 1.00 82.69 337 SER A CA 1
ATOM 2653 C C . SER A 1 337 ? 17.743 -5.504 4.030 1.00 82.69 337 SER A C 1
ATOM 2655 O O . SER A 1 337 ? 16.986 -6.322 3.506 1.00 82.69 337 SER A O 1
ATOM 2657 N N . ILE A 1 338 ? 18.512 -4.679 3.318 1.00 87.94 338 ILE A N 1
ATOM 2658 C CA . ILE A 1 338 ? 18.554 -4.619 1.861 1.00 87.94 338 ILE A CA 1
ATOM 2659 C C . ILE A 1 338 ? 19.898 -5.158 1.380 1.00 87.94 338 ILE A C 1
ATOM 2661 O O . ILE A 1 338 ? 20.947 -4.955 1.991 1.00 87.94 338 ILE A O 1
ATOM 2665 N N . GLN A 1 339 ? 19.867 -5.865 0.260 1.00 87.44 339 GLN A N 1
ATOM 2666 C CA . GLN A 1 339 ? 21.058 -6.178 -0.503 1.00 87.44 339 GLN A CA 1
ATOM 2667 C C . GLN A 1 339 ? 20.832 -5.802 -1.956 1.00 87.44 339 GLN A C 1
ATOM 2669 O O . GLN A 1 339 ? 19.871 -6.220 -2.596 1.00 87.44 339 GLN A O 1
ATOM 2674 N N . ILE A 1 340 ? 21.763 -5.018 -2.472 1.00 85.00 340 ILE A N 1
ATOM 2675 C CA . ILE A 1 340 ? 21.817 -4.670 -3.880 1.00 85.00 340 ILE A CA 1
ATOM 2676 C C . ILE A 1 340 ? 22.409 -5.868 -4.618 1.00 85.00 340 ILE A C 1
ATOM 2678 O O . ILE A 1 340 ? 23.432 -6.423 -4.209 1.00 85.00 340 ILE A O 1
ATOM 2682 N N . VAL A 1 341 ? 21.743 -6.289 -5.683 1.00 75.50 341 VAL A N 1
ATOM 2683 C CA . VAL A 1 341 ? 22.239 -7.370 -6.531 1.00 75.50 341 VAL A CA 1
ATOM 2684 C C . VAL A 1 341 ? 23.366 -6.827 -7.429 1.00 75.50 341 VAL A C 1
ATOM 2686 O O . VAL A 1 341 ? 23.298 -5.675 -7.842 1.00 75.50 341 VAL A O 1
ATOM 2689 N N . TYR A 1 342 ? 24.370 -7.662 -7.746 1.00 65.44 342 TYR A N 1
ATOM 2690 C CA . TYR A 1 342 ? 25.477 -7.380 -8.692 1.00 65.44 342 TYR A CA 1
ATOM 2691 C C . TYR A 1 342 ? 26.576 -6.433 -8.184 1.00 65.44 342 TYR A C 1
ATOM 2693 O O . TYR A 1 342 ? 26.943 -5.469 -8.843 1.00 65.44 342 TYR A O 1
ATOM 2701 N N . THR A 1 343 ? 27.134 -6.712 -7.006 1.00 50.75 343 THR A N 1
ATOM 2702 C CA . THR A 1 343 ? 28.147 -5.848 -6.383 1.00 50.75 343 THR A CA 1
ATOM 2703 C C . THR A 1 343 ? 29.518 -5.921 -7.069 1.00 50.75 343 THR A C 1
ATOM 2705 O O . THR A 1 343 ? 30.381 -6.671 -6.618 1.00 50.75 343 THR A O 1
ATOM 2708 N N . ASP A 1 344 ? 29.708 -5.087 -8.090 1.00 56.88 344 ASP A N 1
ATOM 2709 C CA . ASP A 1 344 ? 30.862 -4.188 -8.187 1.00 56.88 344 ASP A CA 1
ATOM 2710 C C . ASP A 1 344 ? 30.315 -2.750 -8.064 1.00 56.88 344 ASP A C 1
ATOM 2712 O O . ASP A 1 344 ? 29.263 -2.428 -8.617 1.00 56.88 344 ASP A O 1
ATOM 2716 N N . ASP A 1 345 ? 30.972 -1.885 -7.283 1.00 54.62 345 ASP A N 1
ATOM 2717 C CA . ASP A 1 345 ? 30.457 -0.550 -6.906 1.00 54.62 345 ASP A CA 1
ATOM 2718 C C . ASP A 1 345 ? 30.152 0.379 -8.108 1.00 54.62 345 ASP A C 1
ATOM 2720 O O . ASP A 1 345 ? 29.415 1.359 -7.964 1.00 54.62 345 ASP A O 1
ATOM 2724 N N . ASP A 1 346 ? 30.665 0.041 -9.295 1.00 56.22 346 ASP A N 1
ATOM 2725 C CA . ASP A 1 346 ? 30.476 0.771 -10.549 1.00 56.22 346 ASP A CA 1
ATOM 2726 C C . ASP A 1 346 ? 29.190 0.397 -11.319 1.00 56.22 346 ASP A C 1
ATOM 2728 O O . ASP A 1 346 ? 28.833 1.114 -12.255 1.00 56.22 346 ASP A O 1
ATOM 2732 N N . ASP A 1 347 ? 28.445 -0.645 -10.926 1.00 66.06 347 ASP A N 1
ATOM 2733 C CA . ASP A 1 347 ? 27.328 -1.205 -11.715 1.00 66.06 347 ASP A CA 1
ATOM 2734 C C . ASP A 1 347 ? 25.962 -1.164 -11.005 1.00 66.06 347 ASP A C 1
ATOM 2736 O O . ASP A 1 347 ? 25.060 -1.946 -11.295 1.00 66.06 347 ASP A O 1
ATOM 2740 N N . LEU A 1 348 ? 25.747 -0.187 -10.114 1.00 82.00 348 LEU A N 1
ATOM 2741 C CA . LEU A 1 348 ? 24.477 -0.057 -9.381 1.00 82.00 348 LEU A CA 1
ATOM 2742 C C . LEU A 1 348 ? 23.239 0.059 -10.289 1.00 82.00 348 LEU A C 1
ATOM 2744 O O . LEU A 1 348 ? 22.153 -0.309 -9.861 1.00 82.00 348 LEU A O 1
ATOM 2748 N N . ILE A 1 349 ? 23.370 0.604 -11.503 1.00 87.56 349 ILE A N 1
ATOM 2749 C CA . ILE A 1 349 ? 22.255 0.773 -12.444 1.00 87.56 349 ILE A CA 1
ATOM 2750 C C . ILE A 1 349 ? 22.536 -0.035 -13.708 1.00 87.56 349 ILE A C 1
ATOM 2752 O O . ILE A 1 349 ? 23.437 0.317 -14.471 1.00 87.56 349 ILE A O 1
ATOM 2756 N N . HIS A 1 350 ? 21.703 -1.041 -13.978 1.00 86.50 350 HIS A N 1
ATOM 2757 C CA . HIS A 1 350 ? 21.721 -1.761 -15.248 1.00 86.50 350 HIS A CA 1
ATOM 2758 C C . HIS A 1 350 ? 20.935 -0.987 -16.303 1.00 86.50 350 HIS A C 1
ATOM 2760 O O . HIS A 1 350 ? 19.709 -0.885 -16.228 1.00 86.50 350 HIS A O 1
ATOM 2766 N N . GLU A 1 351 ? 21.631 -0.423 -17.286 1.00 88.75 351 GLU A N 1
ATOM 2767 C CA . GLU A 1 351 ? 20.974 0.236 -18.413 1.00 88.75 351 GLU A CA 1
ATOM 2768 C C . GLU A 1 351 ? 20.291 -0.794 -19.317 1.00 88.75 351 GLU A C 1
ATOM 2770 O O . GLU A 1 351 ? 20.917 -1.758 -19.755 1.00 88.75 351 GLU A O 1
ATOM 2775 N N . VAL A 1 352 ? 19.017 -0.566 -19.636 1.00 87.31 352 VAL A N 1
ATOM 2776 C CA . VAL A 1 352 ? 18.243 -1.409 -20.553 1.00 87.31 352 VAL A CA 1
ATOM 2777 C C . VAL A 1 352 ? 17.605 -0.542 -21.634 1.00 87.31 352 VAL A C 1
ATOM 2779 O O . VAL A 1 352 ? 16.934 0.456 -21.348 1.00 87.31 352 VAL A O 1
ATOM 2782 N N . ASP A 1 353 ? 17.772 -0.945 -22.896 1.00 86.00 353 ASP A N 1
ATOM 2783 C CA . ASP A 1 353 ? 17.084 -0.308 -24.020 1.00 86.00 353 ASP A CA 1
ATOM 2784 C C . ASP A 1 353 ? 15.649 -0.834 -24.141 1.00 86.00 353 ASP A C 1
ATOM 2786 O O . ASP A 1 353 ? 15.367 -1.837 -24.799 1.00 86.00 353 ASP A O 1
ATOM 2790 N N . GLY A 1 354 ? 14.718 -0.115 -23.515 1.00 83.06 354 GLY A N 1
ATOM 2791 C CA . GLY A 1 354 ? 13.297 -0.448 -23.534 1.00 83.06 354 GLY A CA 1
ATOM 2792 C C . GLY A 1 354 ? 12.650 -0.449 -24.925 1.00 83.06 354 GLY A C 1
ATOM 2793 O O . GLY A 1 354 ? 11.573 -1.022 -25.078 1.00 83.06 354 GLY A O 1
ATOM 2794 N N . ARG A 1 355 ? 13.272 0.149 -25.953 1.00 84.00 355 ARG A N 1
ATOM 2795 C CA . ARG A 1 355 ? 12.721 0.170 -27.323 1.00 84.00 355 ARG A CA 1
ATOM 2796 C C . ARG A 1 355 ? 12.733 -1.213 -27.963 1.00 84.00 355 ARG A C 1
ATOM 2798 O O . ARG A 1 355 ? 11.858 -1.492 -28.776 1.00 84.00 355 ARG A O 1
ATOM 2805 N N . LYS A 1 356 ? 13.641 -2.093 -27.528 1.00 83.50 356 LYS A N 1
ATOM 2806 C CA . LYS A 1 356 ? 13.688 -3.502 -27.946 1.00 83.50 356 LYS A CA 1
ATOM 2807 C C . LYS A 1 356 ? 12.363 -4.228 -27.695 1.00 83.50 356 LYS A C 1
ATOM 2809 O O . LYS A 1 356 ? 11.999 -5.106 -28.461 1.00 83.50 356 LYS A O 1
ATOM 2814 N N . ALA A 1 357 ? 11.590 -3.806 -26.689 1.00 80.81 357 ALA A N 1
ATOM 2815 C CA . ALA A 1 357 ? 10.277 -4.384 -26.403 1.00 80.81 357 ALA A CA 1
ATOM 2816 C C . ALA A 1 357 ? 9.268 -4.197 -27.551 1.00 80.81 357 ALA A C 1
ATOM 2818 O O . ALA A 1 357 ? 8.337 -4.983 -27.669 1.00 80.81 357 ALA A O 1
ATOM 2819 N N . LYS A 1 358 ? 9.439 -3.168 -28.395 1.00 79.31 358 LYS A N 1
ATOM 2820 C CA . LYS A 1 358 ? 8.557 -2.885 -29.543 1.00 79.31 358 LYS A CA 1
ATOM 2821 C C . LYS A 1 358 ? 8.803 -3.808 -30.735 1.00 79.31 358 LYS A C 1
ATOM 2823 O O . LYS A 1 358 ? 7.987 -3.843 -31.652 1.00 79.31 358 LYS A O 1
ATOM 2828 N N . HIS A 1 359 ? 9.938 -4.495 -30.757 1.00 74.44 359 HIS A N 1
ATOM 2829 C CA . HIS A 1 359 ? 10.321 -5.389 -31.835 1.00 74.44 359 HIS A CA 1
ATOM 2830 C C . HIS A 1 359 ? 10.059 -6.823 -31.374 1.00 74.44 359 HIS A C 1
ATOM 2832 O O . HIS A 1 359 ? 10.897 -7.424 -30.701 1.00 74.44 359 HIS A O 1
ATOM 2838 N N . ASP A 1 360 ? 8.878 -7.356 -31.711 1.00 62.62 360 ASP A N 1
ATOM 2839 C CA . ASP A 1 360 ? 8.492 -8.743 -31.424 1.00 62.62 360 ASP A CA 1
ATOM 2840 C C . ASP A 1 360 ? 9.570 -9.706 -31.961 1.00 62.62 360 ASP A C 1
ATOM 2842 O O . ASP A 1 360 ? 9.620 -10.004 -33.154 1.00 62.62 360 ASP A O 1
ATOM 2846 N N . GLY A 1 361 ? 10.465 -10.175 -31.086 1.00 54.44 361 GLY A N 1
ATOM 2847 C CA . GLY A 1 361 ? 11.525 -11.129 -31.430 1.00 54.44 361 GLY A CA 1
ATOM 2848 C C . GLY A 1 361 ? 12.959 -10.706 -31.092 1.00 54.44 361 GLY A C 1
ATOM 2849 O O . GLY A 1 361 ? 13.804 -11.589 -30.986 1.00 54.44 361 GLY A O 1
ATOM 2850 N N . GLU A 1 362 ? 13.254 -9.426 -30.829 1.00 55.62 362 GLU A N 1
ATOM 2851 C CA . GLU A 1 362 ? 14.605 -8.960 -30.435 1.00 55.62 362 GLU A CA 1
ATOM 2852 C C . GLU A 1 362 ? 14.819 -9.000 -28.908 1.00 55.62 362 GLU A C 1
ATOM 2854 O O . GLU A 1 362 ? 15.307 -8.060 -28.281 1.00 55.62 362 GLU A O 1
ATOM 2859 N N . PHE A 1 363 ? 14.423 -10.109 -28.280 1.00 58.16 363 PHE A N 1
ATOM 2860 C CA . PHE A 1 363 ? 14.568 -10.306 -26.832 1.00 58.16 363 PHE A CA 1
ATOM 2861 C C . PHE A 1 363 ? 15.911 -10.936 -26.435 1.00 58.16 363 PHE A C 1
ATOM 2863 O O . PHE A 1 363 ? 16.261 -10.930 -25.258 1.00 58.16 363 PHE A O 1
ATOM 2870 N N . ASP A 1 364 ? 16.601 -11.578 -27.382 1.00 52.00 364 ASP A N 1
ATOM 2871 C CA . ASP A 1 364 ? 17.485 -12.714 -27.087 1.00 52.00 364 ASP A CA 1
ATOM 2872 C C . ASP A 1 364 ? 18.951 -12.373 -26.760 1.00 52.00 364 ASP A C 1
ATOM 2874 O O . ASP A 1 364 ? 19.640 -13.243 -26.236 1.00 52.00 364 ASP A O 1
ATOM 2878 N N . ASP A 1 365 ? 19.397 -11.125 -26.950 1.00 63.66 365 ASP A N 1
ATOM 2879 C CA . ASP A 1 365 ? 20.825 -10.766 -26.853 1.00 63.66 365 ASP A CA 1
ATOM 2880 C C . ASP A 1 365 ? 21.140 -9.650 -25.836 1.00 63.66 365 ASP A C 1
ATOM 2882 O O . ASP A 1 365 ? 22.170 -8.990 -25.957 1.00 63.66 365 ASP A O 1
ATOM 2886 N N . ASP A 1 366 ? 20.269 -9.363 -24.858 1.00 71.44 366 ASP A N 1
ATOM 2887 C CA . ASP A 1 366 ? 20.554 -8.342 -23.835 1.00 71.44 366 ASP A CA 1
ATOM 2888 C C . ASP A 1 366 ? 21.156 -8.964 -22.554 1.00 71.44 366 ASP A C 1
ATOM 2890 O O . ASP A 1 366 ? 20.419 -9.568 -21.764 1.00 71.44 366 ASP A O 1
ATOM 2894 N N . PRO A 1 367 ? 22.473 -8.803 -22.295 1.00 75.56 367 PRO A N 1
ATOM 2895 C CA . PRO A 1 367 ? 23.120 -9.392 -21.124 1.00 75.56 367 PRO A CA 1
ATOM 2896 C C . PRO A 1 367 ? 22.548 -8.870 -19.803 1.00 75.56 367 PRO A C 1
ATOM 2898 O O . PRO A 1 367 ? 22.576 -9.585 -18.799 1.00 75.56 367 PRO A O 1
ATOM 2901 N N . ALA A 1 368 ? 22.000 -7.648 -19.781 1.00 74.88 368 ALA A N 1
ATOM 2902 C CA . ALA A 1 368 ? 21.371 -7.098 -18.586 1.00 74.88 368 ALA A CA 1
ATOM 2903 C C . ALA A 1 368 ? 20.077 -7.857 -18.261 1.00 74.88 368 ALA A C 1
ATOM 2905 O O . ALA A 1 368 ? 19.847 -8.207 -17.106 1.00 74.88 368 ALA A O 1
ATOM 2906 N N . ILE A 1 369 ? 19.268 -8.198 -19.270 1.00 75.50 369 ILE A N 1
ATOM 2907 C CA . ILE A 1 369 ? 18.032 -8.978 -19.085 1.00 75.50 369 ILE A CA 1
ATOM 2908 C C . ILE A 1 369 ? 18.330 -10.406 -18.614 1.00 75.50 369 ILE A C 1
ATOM 2910 O O . ILE A 1 369 ? 17.637 -10.912 -17.724 1.00 75.50 369 ILE A O 1
ATOM 2914 N N . GLU A 1 370 ? 19.366 -11.053 -19.155 1.00 73.38 370 GLU A N 1
ATOM 2915 C CA . GLU A 1 370 ? 19.810 -12.372 -18.680 1.00 73.38 370 GLU A CA 1
ATOM 2916 C C . GLU A 1 370 ? 20.256 -12.307 -17.213 1.00 73.38 370 GLU A C 1
ATOM 2918 O O . GLU A 1 370 ? 19.836 -13.113 -16.377 1.00 73.38 370 GLU A O 1
ATOM 2923 N N . THR A 1 371 ? 21.046 -11.288 -16.886 1.00 75.19 371 THR A N 1
ATOM 2924 C CA . THR A 1 371 ? 21.550 -11.029 -15.538 1.00 75.19 371 THR A CA 1
ATOM 2925 C C . THR A 1 371 ? 20.399 -10.821 -14.549 1.00 75.19 371 THR A C 1
ATOM 2927 O O . THR A 1 371 ? 20.348 -11.512 -13.524 1.00 75.19 371 THR A O 1
ATOM 2930 N N . ILE A 1 372 ? 19.421 -9.966 -14.884 1.00 76.12 372 ILE A N 1
ATOM 2931 C CA . ILE A 1 372 ? 18.181 -9.739 -14.114 1.00 76.12 372 ILE A CA 1
ATOM 2932 C C . ILE A 1 372 ? 17.425 -11.055 -13.912 1.00 76.12 372 ILE A C 1
ATOM 2934 O O . ILE A 1 372 ? 17.066 -11.415 -12.789 1.00 76.12 372 ILE A O 1
ATOM 2938 N N . SER A 1 373 ? 17.240 -11.825 -14.985 1.00 74.50 373 SER A N 1
ATOM 2939 C CA . SER A 1 373 ? 16.535 -13.110 -14.945 1.00 74.50 373 SER A CA 1
ATOM 2940 C C . SER A 1 373 ? 17.215 -14.118 -14.017 1.00 74.50 373 SER A C 1
ATOM 2942 O O . SER A 1 373 ? 16.537 -14.868 -13.310 1.00 74.50 373 SER A O 1
ATOM 2944 N N . LYS A 1 374 ? 18.550 -14.136 -13.975 1.00 73.94 374 LYS A N 1
ATOM 2945 C CA . LYS A 1 374 ? 19.315 -14.995 -13.068 1.00 73.94 374 LYS A CA 1
ATOM 2946 C C . LYS A 1 374 ? 19.102 -14.612 -11.601 1.00 73.94 374 LYS A C 1
ATOM 2948 O O . LYS A 1 374 ? 18.809 -15.496 -10.801 1.00 73.94 374 LYS A O 1
ATOM 2953 N N . ALA A 1 375 ? 19.169 -13.331 -11.245 1.00 75.56 375 ALA A N 1
ATOM 2954 C CA . ALA A 1 375 ? 18.974 -12.921 -9.851 1.00 75.56 375 ALA A CA 1
ATOM 2955 C C . ALA A 1 375 ? 17.552 -13.156 -9.348 1.00 75.56 375 ALA A C 1
ATOM 2957 O O . ALA A 1 375 ? 17.358 -13.564 -8.204 1.00 75.56 375 ALA A O 1
ATOM 2958 N N . LEU A 1 376 ? 16.558 -12.974 -10.220 1.00 75.50 376 LEU A N 1
ATOM 2959 C CA . LEU A 1 376 ? 15.178 -13.333 -9.911 1.00 75.50 376 LEU A CA 1
ATOM 2960 C C . LEU A 1 376 ? 15.056 -14.813 -9.518 1.00 75.50 376 LEU A C 1
ATOM 2962 O O . LEU A 1 376 ? 14.327 -15.135 -8.585 1.00 75.50 376 LEU A O 1
ATOM 2966 N N . ASN A 1 377 ? 15.804 -15.712 -10.165 1.00 71.19 377 ASN A N 1
ATOM 2967 C CA . ASN A 1 377 ? 15.811 -17.144 -9.845 1.00 71.19 377 ASN A CA 1
ATOM 2968 C C . ASN A 1 377 ? 16.490 -17.478 -8.505 1.00 71.19 377 ASN A C 1
ATOM 2970 O O . ASN A 1 377 ? 16.085 -18.423 -7.830 1.00 71.19 377 ASN A O 1
ATOM 2974 N N . GLU A 1 378 ? 17.526 -16.737 -8.112 1.00 75.38 378 GLU A N 1
ATOM 2975 C CA . GLU A 1 378 ? 18.301 -17.022 -6.894 1.00 75.38 378 GLU A CA 1
ATOM 2976 C C . GLU A 1 378 ? 17.515 -16.760 -5.597 1.00 75.38 378 GLU A C 1
ATOM 2978 O O . GLU A 1 378 ? 17.897 -17.254 -4.536 1.00 75.38 378 GLU A O 1
ATOM 2983 N N . GLN A 1 379 ? 16.394 -16.036 -5.681 1.00 75.62 379 GLN A N 1
ATOM 2984 C CA . GLN A 1 379 ? 15.563 -15.633 -4.540 1.00 75.62 379 GLN A CA 1
ATOM 2985 C C . GLN A 1 379 ? 14.235 -16.389 -4.427 1.00 75.62 379 GLN A C 1
ATOM 2987 O O . GLN A 1 379 ? 13.295 -15.910 -3.794 1.00 75.62 379 GLN A O 1
ATOM 2992 N N . ALA A 1 380 ? 14.141 -17.565 -5.044 1.00 75.25 380 ALA A N 1
ATOM 2993 C CA . ALA A 1 380 ? 12.929 -18.368 -5.005 1.00 75.25 380 ALA A CA 1
ATOM 2994 C C . ALA A 1 380 ? 12.682 -18.998 -3.618 1.00 75.25 380 ALA A C 1
ATOM 2996 O O . ALA A 1 380 ? 13.571 -19.624 -3.038 1.00 75.25 380 ALA A O 1
ATOM 2997 N N . TYR A 1 381 ? 11.446 -18.916 -3.130 1.00 78.12 381 TYR A N 1
ATOM 2998 C CA . TYR A 1 381 ? 10.918 -19.745 -2.047 1.00 78.12 381 TYR A CA 1
ATOM 2999 C C . TYR A 1 381 ? 10.731 -21.184 -2.519 1.00 78.12 381 TYR A C 1
ATOM 3001 O O . TYR A 1 381 ? 10.244 -21.415 -3.626 1.00 78.12 381 TYR A O 1
ATOM 3009 N N . GLU A 1 382 ? 11.032 -22.161 -1.663 1.00 80.56 382 GLU A N 1
ATOM 3010 C CA . GLU A 1 382 ? 10.636 -23.549 -1.909 1.00 80.56 382 GLU A CA 1
ATOM 3011 C C . GLU A 1 382 ? 9.336 -23.852 -1.163 1.00 80.56 382 GLU A C 1
ATOM 3013 O O . GLU A 1 382 ? 9.298 -23.856 0.066 1.00 80.56 382 GLU A O 1
ATOM 3018 N N . ILE A 1 383 ? 8.263 -24.118 -1.904 1.00 79.00 383 ILE A N 1
ATOM 3019 C CA . ILE A 1 383 ? 6.933 -24.357 -1.343 1.00 79.00 383 ILE A CA 1
ATOM 3020 C C . ILE A 1 383 ? 6.541 -25.821 -1.570 1.00 79.00 383 ILE A C 1
ATOM 3022 O O . ILE A 1 383 ? 6.473 -26.303 -2.703 1.00 79.00 383 ILE A O 1
ATOM 3026 N N . GLU A 1 384 ? 6.274 -26.545 -0.486 1.00 78.38 384 GLU A N 1
ATOM 3027 C CA . GLU A 1 384 ? 5.862 -27.947 -0.483 1.00 78.38 384 GLU A CA 1
ATOM 3028 C C . GLU A 1 384 ? 4.370 -28.067 -0.161 1.00 78.38 384 GLU A C 1
ATOM 3030 O O . GLU A 1 384 ? 3.979 -28.035 1.001 1.00 78.38 384 GLU A O 1
ATOM 3035 N N . VAL A 1 385 ? 3.520 -28.260 -1.174 1.00 76.50 385 VAL A N 1
ATOM 3036 C CA . VAL A 1 385 ? 2.062 -28.330 -0.969 1.00 76.50 385 VAL A CA 1
ATOM 3037 C C . VAL A 1 385 ? 1.514 -29.748 -0.980 1.00 76.50 385 VAL A C 1
ATOM 3039 O O . VAL A 1 385 ? 1.870 -30.535 -1.876 1.00 76.50 385 VAL A O 1
ATOM 3042 N N . PRO A 1 386 ? 0.630 -30.080 -0.012 1.00 82.50 386 PRO A N 1
ATOM 3043 C CA . PRO A 1 386 ? -0.125 -31.323 -0.011 1.00 82.50 386 PRO A CA 1
ATOM 3044 C C . PRO A 1 386 ? -0.851 -31.537 -1.333 1.00 82.50 386 PRO A C 1
ATOM 3046 O O . PRO A 1 386 ? -1.400 -30.608 -1.922 1.00 82.50 386 PRO A O 1
ATOM 3049 N N . LEU A 1 387 ? -0.882 -32.779 -1.809 1.00 76.00 387 LEU A N 1
ATOM 3050 C CA . LEU A 1 387 ? -1.427 -33.048 -3.133 1.00 76.00 387 LEU A CA 1
ATOM 3051 C C . LEU A 1 387 ? -2.909 -32.652 -3.255 1.00 76.00 387 LEU A C 1
ATOM 3053 O O . LEU A 1 387 ? -3.289 -32.041 -4.249 1.00 76.00 387 LEU A O 1
ATOM 3057 N N . LYS A 1 388 ? -3.713 -32.915 -2.214 1.00 79.75 388 LYS A N 1
ATOM 3058 C CA . LYS A 1 388 ? -5.124 -32.498 -2.151 1.00 79.75 388 LYS A CA 1
ATOM 3059 C C . LYS A 1 388 ? -5.275 -30.986 -2.334 1.00 79.75 388 LYS A C 1
ATOM 3061 O O . LYS A 1 388 ? -6.089 -30.546 -3.132 1.00 79.75 388 LYS A O 1
ATOM 3066 N N . TRP A 1 389 ? -4.437 -30.193 -1.668 1.00 85.31 389 TRP A N 1
ATOM 3067 C CA . TRP A 1 389 ? -4.494 -28.732 -1.745 1.00 85.31 389 TRP A CA 1
ATOM 3068 C C . TRP A 1 389 ? -4.115 -28.227 -3.136 1.00 85.31 389 TRP A C 1
ATOM 3070 O O . TRP A 1 389 ? -4.722 -27.284 -3.629 1.00 85.31 389 TRP A O 1
ATOM 3080 N N . HIS A 1 390 ? -3.159 -28.877 -3.804 1.00 77.31 390 HIS A N 1
ATOM 3081 C CA . HIS A 1 390 ? -2.824 -28.544 -5.186 1.00 77.31 390 HIS A CA 1
ATOM 3082 C C . HIS A 1 390 ? -4.040 -28.688 -6.112 1.00 77.31 390 HIS A C 1
ATOM 3084 O O . HIS A 1 390 ? -4.402 -27.727 -6.788 1.00 77.31 390 HIS A O 1
ATOM 3090 N N . TYR A 1 391 ? -4.693 -29.854 -6.097 1.00 74.88 391 TYR A N 1
ATOM 3091 C CA . TYR A 1 391 ? -5.906 -30.096 -6.881 1.00 74.88 391 TYR A CA 1
ATOM 3092 C C . TYR A 1 391 ? -7.056 -29.181 -6.474 1.00 74.88 391 TYR A C 1
ATOM 3094 O O . TYR A 1 391 ? -7.757 -28.665 -7.338 1.00 74.88 391 TYR A O 1
ATOM 3102 N N . PHE A 1 392 ? -7.208 -28.917 -5.177 1.00 83.88 392 PHE A N 1
ATOM 3103 C CA . PHE A 1 392 ? -8.204 -27.981 -4.671 1.00 83.88 392 PHE A CA 1
ATOM 3104 C C . PHE A 1 392 ? -8.007 -26.594 -5.279 1.00 83.88 392 PHE A C 1
ATOM 3106 O O . PHE A 1 392 ? -8.945 -26.027 -5.830 1.00 83.88 392 PHE A O 1
ATOM 3113 N N . GLY A 1 393 ? -6.764 -26.103 -5.289 1.00 80.81 393 GLY A N 1
ATOM 3114 C CA . GLY A 1 393 ? -6.395 -24.888 -6.000 1.00 80.81 393 GLY A CA 1
ATOM 3115 C C . GLY A 1 393 ? -6.824 -24.925 -7.467 1.00 80.81 393 GLY A C 1
ATOM 3116 O O . GLY A 1 393 ? -7.385 -23.939 -7.925 1.00 80.81 393 GLY A O 1
ATOM 3117 N N . VAL A 1 394 ? -6.619 -26.045 -8.183 1.00 73.81 394 VAL A N 1
ATOM 3118 C CA . VAL A 1 394 ? -7.050 -26.226 -9.591 1.00 73.81 394 VAL A CA 1
ATOM 3119 C C . VAL A 1 394 ? -8.538 -26.049 -9.783 1.00 73.81 394 VAL A C 1
ATOM 3121 O O . VAL A 1 394 ? -8.955 -25.312 -10.677 1.00 73.81 394 VAL A O 1
ATOM 3124 N N . ILE A 1 395 ? -9.328 -26.666 -8.918 1.00 77.50 395 ILE A N 1
ATOM 3125 C CA . ILE A 1 395 ? -10.778 -26.555 -8.993 1.00 77.50 395 ILE A CA 1
ATOM 3126 C C . ILE A 1 395 ? -11.196 -25.099 -8.776 1.00 77.50 395 ILE A C 1
ATOM 3128 O O . ILE A 1 395 ? -11.883 -24.539 -9.623 1.00 77.50 395 ILE A O 1
ATOM 3132 N N . LEU A 1 396 ? -10.712 -24.445 -7.711 1.00 84.44 396 LEU A N 1
ATOM 3133 C CA . LEU A 1 396 ? -11.116 -23.071 -7.385 1.00 84.44 396 LEU A CA 1
ATOM 3134 C C . LEU A 1 396 ? -10.950 -22.102 -8.559 1.00 84.44 396 LEU A C 1
ATOM 3136 O O . LEU A 1 396 ? -11.791 -21.240 -8.775 1.00 84.44 396 LEU A O 1
ATOM 3140 N N . ARG A 1 397 ? -9.885 -22.227 -9.345 1.00 74.50 397 ARG A N 1
ATOM 3141 C CA . ARG A 1 397 ? -9.668 -21.327 -10.491 1.00 74.50 397 ARG A CA 1
ATOM 3142 C C . ARG A 1 397 ? -10.574 -21.622 -11.643 1.00 74.50 397 ARG A C 1
ATOM 3144 O O . ARG A 1 397 ? -11.069 -20.673 -12.235 1.00 74.50 397 ARG A O 1
ATOM 3151 N N . ASN A 1 398 ? -10.691 -22.901 -12.000 1.00 75.12 398 ASN A N 1
ATOM 3152 C CA . ASN A 1 398 ? -11.496 -23.302 -13.137 1.00 75.12 398 ASN A CA 1
ATOM 3153 C C . ASN A 1 398 ? -12.917 -22.768 -12.950 1.00 75.12 398 ASN A C 1
ATOM 3155 O O . ASN A 1 398 ? -13.442 -22.085 -13.819 1.00 75.12 398 ASN A O 1
ATOM 3159 N N . GLU A 1 399 ? -13.452 -22.952 -11.746 1.00 79.75 399 GLU A N 1
ATOM 3160 C CA . GLU A 1 399 ? -14.784 -22.487 -11.365 1.00 79.75 399 GLU A CA 1
ATOM 3161 C C . GLU A 1 399 ? -14.864 -20.958 -11.239 1.00 79.75 399 GLU A C 1
ATOM 3163 O O . GLU A 1 399 ? -15.888 -20.340 -11.532 1.00 79.75 399 GLU A O 1
ATOM 3168 N N . ALA A 1 400 ? -13.767 -20.305 -10.852 1.00 81.00 400 ALA A N 1
ATOM 3169 C CA . ALA A 1 400 ? -13.712 -18.852 -10.801 1.00 81.00 400 ALA A CA 1
ATOM 3170 C C . ALA A 1 400 ? -13.550 -18.188 -12.184 1.00 81.00 400 ALA A C 1
ATOM 3172 O O . ALA A 1 400 ? -13.762 -16.977 -12.271 1.00 81.00 400 ALA A O 1
ATOM 3173 N N . LYS A 1 401 ? -13.204 -18.920 -13.263 1.00 76.38 401 LYS A N 1
ATOM 3174 C CA . LYS A 1 401 ? -13.127 -18.359 -14.633 1.00 76.38 401 LYS A CA 1
ATOM 3175 C C . LYS A 1 401 ? -14.479 -17.789 -15.070 1.00 76.38 401 LYS A C 1
ATOM 3177 O O . LYS A 1 401 ? -14.514 -16.708 -15.648 1.00 76.38 401 LYS A O 1
ATOM 3182 N N . GLU A 1 402 ? -15.571 -18.475 -14.736 1.00 71.62 402 GLU A N 1
ATOM 3183 C CA . GLU A 1 402 ? -16.939 -18.069 -15.091 1.00 71.62 402 GLU A CA 1
ATOM 3184 C C . GLU A 1 402 ? -17.470 -16.911 -14.223 1.00 71.62 402 GLU A C 1
ATOM 3186 O O . GLU A 1 402 ? -18.412 -16.229 -14.615 1.00 71.62 402 GLU A O 1
ATOM 3191 N N . ASN A 1 403 ? -16.837 -16.646 -13.073 1.00 71.38 403 ASN A N 1
ATOM 3192 C CA . ASN A 1 403 ? -17.279 -15.663 -12.076 1.00 71.38 403 ASN A CA 1
ATOM 3193 C C . ASN A 1 403 ? -16.235 -14.560 -11.822 1.00 71.38 403 ASN A C 1
ATOM 3195 O O . ASN A 1 403 ? -16.131 -14.043 -10.709 1.00 71.38 403 ASN A O 1
ATOM 3199 N N . GLU A 1 404 ? -15.415 -14.244 -12.833 1.00 72.88 404 GLU A N 1
ATOM 3200 C CA . GLU A 1 404 ? -14.387 -13.188 -12.786 1.00 72.88 404 GLU A CA 1
ATOM 3201 C C . GLU A 1 404 ? -13.477 -13.243 -11.536 1.00 72.88 404 GLU A C 1
ATOM 3203 O O . GLU A 1 404 ? -12.992 -12.229 -11.033 1.00 72.88 404 GLU A O 1
ATOM 3208 N N . GLY A 1 405 ? -13.195 -14.451 -11.039 1.00 78.19 405 GLY A N 1
ATOM 3209 C CA . GLY A 1 405 ? -12.284 -14.651 -9.917 1.00 78.19 405 GLY A CA 1
ATOM 3210 C C . GLY A 1 405 ? -12.922 -14.662 -8.529 1.00 78.19 405 GLY A C 1
ATOM 3211 O O . GLY A 1 405 ? -12.183 -14.574 -7.553 1.00 78.19 405 GLY A O 1
ATOM 3212 N N . ILE A 1 406 ? -14.244 -14.758 -8.392 1.00 83.94 406 ILE A N 1
ATOM 3213 C CA . ILE A 1 406 ? -14.914 -14.739 -7.082 1.00 83.94 406 ILE A CA 1
ATOM 3214 C C . ILE A 1 406 ? -15.684 -16.037 -6.854 1.00 83.94 406 ILE A C 1
ATOM 3216 O O . ILE A 1 406 ? -16.408 -16.497 -7.731 1.00 83.94 406 ILE A O 1
ATOM 3220 N N . LEU A 1 407 ? -15.565 -16.606 -5.652 1.00 87.88 407 LEU A N 1
ATOM 3221 C CA . LEU A 1 407 ? -16.331 -17.774 -5.216 1.00 87.88 407 LEU A CA 1
ATOM 3222 C C . LEU A 1 407 ? -16.937 -17.559 -3.828 1.00 87.88 407 LEU A C 1
ATOM 3224 O O . LEU A 1 407 ? -16.376 -16.857 -2.989 1.00 87.88 407 LEU A O 1
ATOM 3228 N N . LYS A 1 408 ? -18.068 -18.218 -3.558 1.00 90.75 408 LYS A N 1
ATOM 3229 C CA . LYS A 1 408 ? -18.621 -18.322 -2.200 1.00 90.75 408 LYS A CA 1
ATOM 3230 C C . LYS A 1 408 ? -17.862 -19.384 -1.406 1.00 90.75 408 LYS A C 1
ATOM 3232 O O . LYS A 1 408 ? -17.518 -20.437 -1.943 1.00 90.75 408 LYS A O 1
ATOM 3237 N N . LEU A 1 409 ? -17.677 -19.156 -0.106 1.00 93.62 409 LEU A N 1
ATOM 3238 C CA . LEU A 1 409 ? -17.037 -20.120 0.794 1.00 93.62 409 LEU A CA 1
ATOM 3239 C C . LEU A 1 409 ? -17.751 -21.482 0.791 1.00 93.62 409 LEU A C 1
ATOM 3241 O O . LEU A 1 409 ? -17.090 -22.517 0.807 1.00 93.62 409 LEU A O 1
ATOM 3245 N N . SER A 1 410 ? -19.084 -21.498 0.721 1.00 92.38 410 SER A N 1
ATOM 3246 C CA . SER A 1 410 ? -19.868 -22.737 0.643 1.00 92.38 410 SER A CA 1
ATOM 3247 C C . SER A 1 410 ? -19.532 -23.571 -0.599 1.00 92.38 410 SER A C 1
ATOM 3249 O O . SER A 1 410 ? -19.357 -24.784 -0.487 1.00 92.38 410 SER A O 1
ATOM 3251 N N . SER A 1 411 ? -19.352 -22.932 -1.760 1.00 90.50 411 SER A N 1
ATOM 3252 C CA . SER A 1 411 ? -18.886 -23.597 -2.983 1.00 90.50 411 SER A CA 1
ATOM 3253 C C . SER A 1 411 ? -17.481 -24.170 -2.796 1.00 90.50 411 SER A C 1
ATOM 3255 O O . SER A 1 411 ? -17.248 -25.335 -3.105 1.00 90.50 411 SER A O 1
ATOM 3257 N N . CYS A 1 412 ? -16.564 -23.400 -2.200 1.00 92.88 412 CYS A N 1
ATOM 3258 C CA . CYS A 1 412 ? -15.214 -23.871 -1.880 1.00 92.88 412 CYS A CA 1
ATOM 3259 C C . CYS A 1 412 ? -15.231 -25.108 -0.965 1.00 92.88 412 CYS A C 1
ATOM 3261 O O . CYS A 1 412 ? -14.474 -26.050 -1.186 1.00 92.88 412 CYS A O 1
ATOM 3263 N N . ILE A 1 413 ? -16.115 -25.144 0.036 1.00 91.94 413 ILE A N 1
ATOM 3264 C CA . ILE A 1 413 ? -16.300 -26.316 0.905 1.00 91.94 413 ILE A CA 1
ATOM 3265 C C . ILE A 1 413 ? -16.818 -27.513 0.098 1.00 91.94 413 ILE A C 1
ATOM 3267 O O . ILE A 1 413 ? -16.311 -28.621 0.267 1.00 91.94 413 ILE A O 1
ATOM 3271 N N . GLY A 1 414 ? -17.774 -27.296 -0.809 1.00 85.44 414 GLY A N 1
ATOM 3272 C CA . GLY A 1 414 ? -18.259 -28.323 -1.735 1.00 85.44 414 GLY A CA 1
ATOM 3273 C C . GLY A 1 414 ? -17.137 -28.925 -2.586 1.00 85.44 414 GLY A C 1
ATOM 3274 O O . GLY A 1 414 ? -16.988 -30.144 -2.637 1.00 85.44 414 GLY A O 1
ATOM 3275 N N . PHE A 1 415 ? -16.281 -28.083 -3.170 1.00 85.62 415 PHE A N 1
ATOM 3276 C CA . PHE A 1 415 ? -15.120 -28.532 -3.945 1.00 85.62 415 PHE A CA 1
ATOM 3277 C C . PHE A 1 415 ? -14.097 -29.295 -3.096 1.00 85.62 415 PHE A C 1
ATOM 3279 O O . PHE A 1 415 ? -13.519 -30.276 -3.559 1.00 85.62 415 PHE A O 1
ATOM 3286 N N . GLY A 1 416 ? -13.898 -28.897 -1.838 1.00 86.50 416 GLY A N 1
ATOM 3287 C CA . GLY A 1 416 ? -13.050 -29.631 -0.902 1.00 86.50 416 GLY A CA 1
ATOM 3288 C C . GLY A 1 416 ? -13.568 -31.038 -0.599 1.00 86.50 416 GLY A C 1
ATOM 3289 O O . GLY A 1 416 ? -12.786 -31.988 -0.586 1.00 86.50 416 GLY A O 1
ATOM 3290 N N . LYS A 1 417 ? -14.888 -31.204 -0.435 1.00 84.50 417 LYS A N 1
ATOM 3291 C CA . LYS A 1 417 ? -15.507 -32.524 -0.214 1.00 84.50 417 LYS A CA 1
ATOM 3292 C C . LYS A 1 417 ? -15.230 -33.498 -1.365 1.00 84.50 417 LYS A C 1
ATOM 3294 O O . LYS A 1 417 ? -14.981 -34.669 -1.099 1.00 84.50 417 LYS A O 1
ATOM 3299 N N . LEU A 1 418 ? -15.181 -33.023 -2.617 1.00 77.75 418 LEU A N 1
ATOM 3300 C CA . LEU A 1 418 ? -14.814 -33.849 -3.786 1.00 77.75 418 LEU A CA 1
ATOM 3301 C C . LEU A 1 418 ? -13.396 -34.434 -3.686 1.00 77.75 418 LEU A C 1
ATOM 3303 O O . LEU A 1 418 ? -13.101 -35.467 -4.282 1.00 77.75 418 LEU A O 1
ATOM 3307 N N . LEU A 1 419 ? -12.519 -33.775 -2.929 1.00 79.50 419 LEU A N 1
ATOM 3308 C CA . LEU A 1 419 ? -11.139 -34.190 -2.682 1.00 79.50 419 LEU A CA 1
ATOM 3309 C C . LEU A 1 419 ? -10.961 -34.843 -1.307 1.00 79.50 419 LEU A C 1
ATOM 3311 O O . LEU A 1 419 ? -9.824 -35.003 -0.848 1.00 79.50 419 LEU A O 1
ATOM 3315 N N . ASP A 1 420 ? -12.066 -35.212 -0.649 1.00 84.00 420 ASP A N 1
ATOM 3316 C CA . ASP A 1 420 ? -12.066 -35.781 0.699 1.00 84.00 420 ASP A CA 1
ATOM 3317 C C . ASP A 1 420 ? -11.340 -34.849 1.696 1.00 84.00 420 ASP A C 1
ATOM 3319 O O . ASP A 1 420 ? -10.506 -35.266 2.499 1.00 84.00 420 ASP A O 1
ATOM 3323 N N . MET A 1 421 ? -11.574 -33.537 1.575 1.00 88.06 421 MET A N 1
ATOM 3324 C CA . MET A 1 421 ? -11.075 -32.527 2.509 1.00 88.06 421 MET A CA 1
ATOM 3325 C C . MET A 1 421 ? -12.211 -32.111 3.456 1.00 88.06 421 MET A C 1
ATOM 3327 O O . MET A 1 421 ? -13.215 -31.562 2.989 1.00 88.06 421 MET A O 1
ATOM 3331 N N . PRO A 1 422 ? -12.088 -32.313 4.783 1.00 92.50 422 PRO A N 1
ATOM 3332 C CA . PRO A 1 422 ? -13.052 -31.775 5.734 1.00 92.50 422 PRO A CA 1
ATOM 3333 C C . PRO A 1 422 ? -13.026 -30.242 5.710 1.00 92.50 422 PRO A C 1
ATOM 3335 O O . PRO A 1 422 ? -12.011 -29.626 5.387 1.00 92.50 422 PRO A O 1
ATOM 3338 N N . GLU A 1 423 ? -14.117 -29.603 6.133 1.00 94.31 423 GLU A N 1
ATOM 3339 C CA . GLU A 1 423 ? -14.254 -28.138 6.105 1.00 94.31 423 GLU A CA 1
ATOM 3340 C C . GLU A 1 423 ? -13.088 -27.408 6.794 1.00 94.31 423 GLU A C 1
ATOM 3342 O O . GLU A 1 423 ? -12.597 -26.390 6.304 1.00 94.31 423 GLU A O 1
ATOM 3347 N N . LYS A 1 424 ? -12.600 -27.952 7.915 1.00 94.56 424 LYS A N 1
ATOM 3348 C CA . LYS A 1 424 ? -11.438 -27.402 8.619 1.00 94.56 424 LYS A CA 1
ATOM 3349 C C . LYS A 1 424 ? -10.185 -27.407 7.738 1.00 94.56 424 LYS A C 1
ATOM 3351 O O . LYS A 1 424 ? -9.458 -26.421 7.733 1.00 94.56 424 LYS A O 1
ATOM 3356 N N . GLU A 1 425 ? -9.951 -28.481 6.985 1.00 93.88 425 GLU A N 1
ATOM 3357 C CA . GLU A 1 425 ? -8.822 -28.571 6.055 1.00 93.88 425 GLU A CA 1
ATOM 3358 C C . GLU A 1 425 ? -8.997 -27.611 4.872 1.00 93.88 425 GLU A C 1
ATOM 3360 O O . GLU A 1 425 ? -8.034 -26.959 4.482 1.00 93.88 425 GLU A O 1
ATOM 3365 N N . VAL A 1 426 ? -10.221 -27.446 4.356 1.00 94.25 426 VAL A N 1
ATOM 3366 C CA . VAL A 1 426 ? -10.527 -26.446 3.316 1.00 94.25 426 VAL A CA 1
ATOM 3367 C C . VAL A 1 426 ? -10.168 -25.040 3.787 1.00 94.25 426 VAL A C 1
ATOM 3369 O O . VAL A 1 426 ? -9.439 -24.327 3.101 1.00 94.25 426 VAL A O 1
ATOM 3372 N N . LYS A 1 427 ? -10.623 -24.648 4.982 1.00 94.00 427 LYS A N 1
ATOM 3373 C CA . LYS A 1 427 ? -10.293 -23.344 5.575 1.00 94.00 427 LYS A CA 1
ATOM 3374 C C . LYS A 1 427 ? -8.789 -23.194 5.813 1.00 94.00 427 LYS A C 1
ATOM 3376 O O . LYS A 1 427 ? -8.239 -22.132 5.536 1.00 94.00 427 LYS A O 1
ATOM 3381 N N . SER A 1 428 ? -8.101 -24.249 6.254 1.00 91.44 428 SER A N 1
ATOM 3382 C CA . SER A 1 428 ? -6.637 -24.249 6.372 1.00 91.44 428 SER A CA 1
ATOM 3383 C C . SER A 1 428 ? -5.938 -24.061 5.023 1.00 91.44 428 SER A C 1
ATOM 3385 O O . SER A 1 428 ? -5.002 -23.269 4.950 1.00 91.44 428 SER A O 1
ATOM 3387 N N . ALA A 1 429 ? -6.409 -24.712 3.956 1.00 90.00 429 ALA A N 1
ATOM 3388 C CA . ALA A 1 429 ? -5.875 -24.535 2.609 1.00 90.00 429 ALA A CA 1
ATOM 3389 C C . ALA A 1 429 ? -6.112 -23.105 2.093 1.00 90.00 429 ALA A C 1
ATOM 3391 O O . ALA A 1 429 ? -5.186 -22.479 1.585 1.00 90.00 429 ALA A O 1
ATOM 3392 N N . LEU A 1 430 ? -7.313 -22.544 2.287 1.00 91.25 430 LEU A N 1
ATOM 3393 C CA . LEU A 1 430 ? -7.620 -21.153 1.930 1.00 91.25 430 LEU A CA 1
ATOM 3394 C C . LEU A 1 430 ? -6.752 -20.152 2.702 1.00 91.25 430 LEU A C 1
ATOM 3396 O O . LEU A 1 430 ? -6.230 -19.219 2.100 1.00 91.25 430 LEU A O 1
ATOM 3400 N N . ASN A 1 431 ? -6.545 -20.356 4.006 1.00 87.88 431 ASN A N 1
ATOM 3401 C CA . ASN A 1 431 ? -5.666 -19.511 4.818 1.00 87.88 431 ASN A CA 1
ATOM 3402 C C . ASN A 1 431 ? -4.202 -19.629 4.386 1.00 87.88 431 ASN A C 1
ATOM 3404 O O . ASN A 1 431 ? -3.502 -18.622 4.323 1.00 87.88 431 ASN A O 1
ATOM 3408 N N . PHE A 1 432 ? -3.745 -20.835 4.047 1.00 84.25 432 PHE A N 1
ATOM 3409 C CA . PHE A 1 432 ? -2.415 -21.055 3.488 1.00 84.25 432 PHE A CA 1
ATOM 3410 C C . PHE A 1 432 ? -2.240 -20.299 2.163 1.00 84.25 432 PHE A C 1
ATOM 3412 O O . PHE A 1 432 ? -1.256 -19.584 1.973 1.00 84.25 432 PHE A O 1
ATOM 3419 N N . PHE A 1 433 ? -3.232 -20.377 1.275 1.00 81.56 433 PHE A N 1
ATOM 3420 C CA . PHE A 1 433 ? -3.237 -19.616 0.031 1.00 81.56 433 PHE A CA 1
ATOM 3421 C C . PHE A 1 433 ? -3.345 -18.102 0.265 1.00 81.56 433 PHE A C 1
ATOM 3423 O O . PHE A 1 433 ? -2.702 -17.330 -0.437 1.00 81.56 433 PHE A O 1
ATOM 3430 N N . HIS A 1 434 ? -4.080 -17.648 1.279 1.00 83.31 434 HIS A N 1
ATOM 3431 C CA . HIS A 1 434 ? -4.133 -16.234 1.645 1.00 83.31 434 HIS A CA 1
ATOM 3432 C C . HIS A 1 434 ? -2.802 -15.710 2.193 1.00 83.31 434 HIS A C 1
ATOM 3434 O O . HIS A 1 434 ? -2.383 -14.609 1.835 1.00 83.31 434 HIS A O 1
ATOM 3440 N N . ALA A 1 435 ? -2.124 -16.488 3.040 1.00 76.81 435 ALA A N 1
ATOM 3441 C CA . ALA A 1 435 ? -0.831 -16.120 3.614 1.00 76.81 435 ALA A CA 1
ATOM 3442 C C . ALA A 1 435 ? 0.227 -15.918 2.523 1.00 76.81 435 ALA A C 1
ATOM 3444 O O . ALA A 1 435 ? 0.997 -14.967 2.578 1.00 76.81 435 ALA A O 1
ATOM 3445 N N . LEU A 1 436 ? 0.197 -16.763 1.493 1.00 72.31 436 LEU A N 1
ATOM 3446 C CA . LEU A 1 436 ? 1.043 -16.652 0.306 1.00 72.31 436 LEU A CA 1
ATOM 3447 C C . LEU A 1 436 ? 0.526 -15.635 -0.736 1.00 72.31 436 LEU A C 1
ATOM 3449 O O . LEU A 1 436 ? 1.159 -15.457 -1.776 1.00 72.31 436 LEU A O 1
ATOM 3453 N N . LYS A 1 437 ? -0.618 -14.985 -0.470 1.00 74.44 437 LYS A N 1
ATOM 3454 C CA . LYS A 1 437 ? -1.318 -14.044 -1.363 1.00 74.44 437 LYS A CA 1
ATOM 3455 C C . LYS A 1 437 ? -1.641 -14.642 -2.736 1.00 74.44 437 LYS A C 1
ATOM 3457 O O . LYS A 1 437 ? -1.444 -13.990 -3.746 1.00 74.44 437 LYS A O 1
ATOM 3462 N N . LEU A 1 438 ? -2.104 -15.894 -2.776 1.00 71.19 438 LEU A N 1
ATOM 3463 C CA . LEU A 1 438 ? -2.479 -16.639 -4.005 1.00 71.19 438 LEU A CA 1
ATOM 3464 C C . LEU A 1 438 ? -3.912 -16.380 -4.416 1.00 71.19 438 LEU A C 1
ATOM 3466 O O . LEU A 1 438 ? -4.264 -16.412 -5.587 1.00 71.19 438 LEU A O 1
ATOM 3470 N N . LEU A 1 439 ? -4.713 -16.191 -3.383 1.00 80.94 439 LEU A N 1
ATOM 3471 C CA . LEU A 1 439 ? -6.085 -15.749 -3.373 1.00 80.94 439 LEU A CA 1
ATOM 3472 C C . LEU A 1 439 ? -6.265 -14.957 -2.084 1.00 80.94 439 LEU A C 1
ATOM 3474 O O . LEU A 1 439 ? -5.388 -14.937 -1.212 1.00 80.94 439 LEU A O 1
ATOM 3478 N N . PHE A 1 440 ? -7.422 -14.334 -1.927 1.00 84.38 440 PHE A N 1
ATOM 3479 C CA . PHE A 1 440 ? -7.723 -13.542 -0.752 1.00 84.38 440 PHE A CA 1
ATOM 3480 C C . PHE A 1 440 ? -8.964 -14.087 -0.063 1.00 84.38 440 PHE A C 1
ATOM 3482 O O . PHE A 1 440 ? -10.056 -14.112 -0.627 1.00 84.38 440 PHE A O 1
ATOM 3489 N N . TYR A 1 441 ? -8.765 -14.555 1.168 1.00 89.69 441 TYR A N 1
ATOM 3490 C CA . TYR A 1 441 ? -9.811 -15.075 2.030 1.00 89.69 441 TYR A CA 1
ATOM 3491 C C . TYR A 1 441 ? -9.730 -14.373 3.385 1.00 89.69 441 TYR A C 1
ATOM 3493 O O . TYR A 1 441 ? -8.922 -14.719 4.245 1.00 89.69 441 TYR A O 1
ATOM 3501 N N . TYR A 1 442 ? -10.556 -13.343 3.547 1.00 88.75 442 TYR A N 1
ATOM 3502 C CA . TYR A 1 442 ? -10.596 -12.505 4.744 1.00 88.75 442 TYR A CA 1
ATOM 3503 C C . TYR A 1 442 ? -11.607 -13.068 5.748 1.00 88.75 442 TYR A C 1
ATOM 3505 O O . TYR A 1 442 ? -12.692 -12.516 5.941 1.00 88.75 442 TYR A O 1
ATOM 3513 N N . HIS A 1 443 ? -11.267 -14.218 6.331 1.00 89.56 443 HIS A N 1
ATOM 3514 C CA . HIS A 1 443 ? -12.140 -15.026 7.193 1.00 89.56 443 HIS A CA 1
ATOM 3515 C C . HIS A 1 443 ? -12.660 -14.311 8.453 1.00 89.56 443 HIS A C 1
ATOM 3517 O O . HIS A 1 443 ? -13.686 -14.699 9.008 1.00 89.56 443 HIS A O 1
ATOM 3523 N N . ASP A 1 444 ? -11.956 -13.278 8.898 1.00 89.19 444 ASP A N 1
ATOM 3524 C CA . ASP A 1 444 ? -12.235 -12.433 10.058 1.00 89.19 444 ASP A CA 1
ATOM 3525 C C . ASP A 1 444 ? -12.827 -11.065 9.670 1.00 89.19 444 ASP A C 1
ATOM 3527 O O . ASP A 1 444 ? -12.940 -10.167 10.502 1.00 89.19 444 ASP A O 1
ATOM 3531 N N . SER A 1 445 ? -13.239 -10.906 8.411 1.00 89.56 445 SER A N 1
ATOM 3532 C CA . SER A 1 445 ? -13.848 -9.681 7.892 1.00 89.56 445 SER A CA 1
ATOM 3533 C C . SER A 1 445 ? -15.339 -9.860 7.570 1.00 89.56 445 SER A C 1
ATOM 3535 O O . SER A 1 445 ? -15.837 -10.986 7.478 1.00 89.56 445 SER A O 1
ATOM 3537 N N . PRO A 1 446 ? -16.067 -8.768 7.285 1.00 87.69 446 PRO A N 1
ATOM 3538 C CA . PRO A 1 446 ? -17.416 -8.842 6.718 1.00 87.69 446 PRO A CA 1
ATOM 3539 C C . PRO A 1 446 ? -17.499 -9.596 5.376 1.00 87.69 446 PRO A C 1
ATOM 3541 O O . PRO A 1 446 ? -18.569 -10.064 5.004 1.00 87.69 446 PRO A O 1
ATOM 3544 N N . ALA A 1 447 ? -16.374 -9.778 4.675 1.00 89.12 447 ALA A N 1
ATOM 3545 C CA . ALA A 1 447 ? -16.270 -10.572 3.451 1.00 89.12 447 ALA A CA 1
ATOM 3546 C C . ALA A 1 447 ? -15.887 -12.049 3.701 1.00 89.12 447 ALA A C 1
ATOM 3548 O O . ALA A 1 447 ? -15.478 -12.738 2.769 1.00 89.12 447 ALA A O 1
ATOM 3549 N N . LYS A 1 448 ? -16.023 -12.561 4.936 1.00 91.56 448 LYS A N 1
ATOM 3550 C CA . LYS A 1 448 ? -15.652 -13.935 5.343 1.00 91.56 448 LYS A CA 1
ATOM 3551 C C . LYS A 1 448 ? -16.300 -15.071 4.549 1.00 91.56 448 LYS A C 1
ATOM 3553 O O . LYS A 1 448 ? -15.812 -16.195 4.613 1.00 91.56 448 LYS A O 1
ATOM 3558 N N . ASP A 1 449 ? -17.394 -14.804 3.843 1.00 91.06 449 ASP A N 1
ATOM 3559 C CA . ASP A 1 449 ? -18.116 -15.797 3.041 1.00 91.06 449 ASP A CA 1
ATOM 3560 C C . ASP A 1 449 ? -17.739 -15.734 1.551 1.00 91.06 449 ASP A C 1
ATOM 3562 O O . ASP A 1 449 ? -18.270 -16.494 0.737 1.00 91.06 449 ASP A O 1
ATOM 3566 N N . ILE A 1 450 ? -16.797 -14.856 1.191 1.00 89.38 450 ILE A N 1
ATOM 3567 C CA . ILE A 1 450 ? -16.279 -14.672 -0.163 1.00 89.38 450 ILE A CA 1
ATOM 3568 C C . ILE A 1 450 ? -14.803 -15.069 -0.210 1.00 89.38 450 ILE A C 1
ATOM 3570 O O . ILE A 1 450 ? -13.990 -14.683 0.629 1.00 89.38 450 ILE A O 1
ATOM 3574 N N . VAL A 1 451 ? -14.451 -15.831 -1.239 1.00 89.56 451 VAL A N 1
ATOM 3575 C CA . VAL A 1 451 ? -13.075 -16.145 -1.609 1.00 89.56 451 VAL A CA 1
ATOM 3576 C C . VAL A 1 451 ? -12.769 -15.404 -2.904 1.00 89.56 451 VAL A C 1
ATOM 3578 O O . VAL A 1 451 ? -13.311 -15.722 -3.963 1.00 89.56 451 VAL A O 1
ATOM 3581 N N . PHE A 1 452 ? -11.889 -14.410 -2.818 1.00 85.94 452 PHE A N 1
ATOM 3582 C CA . PHE A 1 452 ? -11.372 -13.688 -3.976 1.00 85.94 452 PHE A CA 1
ATOM 3583 C C . PHE A 1 452 ? -10.228 -14.495 -4.563 1.00 85.94 452 PHE A C 1
ATOM 3585 O O . PHE A 1 452 ? -9.058 -14.334 -4.215 1.00 85.94 452 PHE A O 1
ATOM 3592 N N . VAL A 1 453 ? -10.603 -15.416 -5.430 1.00 80.81 453 VAL A N 1
ATOM 3593 C CA . VAL A 1 453 ? -9.689 -16.260 -6.180 1.00 80.81 453 VAL A CA 1
ATOM 3594 C C . VAL A 1 453 ? -8.802 -15.415 -7.115 1.00 80.81 453 VAL A C 1
ATOM 3596 O O . VAL A 1 453 ? -7.619 -15.706 -7.253 1.00 80.81 453 VAL A O 1
ATOM 3599 N N . LYS A 1 454 ? -9.337 -14.324 -7.682 1.00 74.00 454 LYS A N 1
ATOM 3600 C CA . LYS A 1 454 ? -8.570 -13.233 -8.309 1.00 74.00 454 LYS A CA 1
ATOM 3601 C C . LYS A 1 454 ? -8.983 -11.897 -7.701 1.00 74.00 454 LYS A C 1
ATOM 3603 O O . LYS A 1 454 ? -10.154 -11.694 -7.383 1.00 74.00 454 LYS A O 1
ATOM 3608 N N . LEU A 1 455 ? -8.039 -10.961 -7.599 1.00 73.81 455 LEU A N 1
ATOM 3609 C CA . LEU A 1 455 ? -8.363 -9.574 -7.247 1.00 73.81 455 LEU A CA 1
ATOM 3610 C C . LEU A 1 455 ? -8.710 -8.709 -8.457 1.00 73.81 455 LEU A C 1
ATOM 3612 O O . LEU A 1 455 ? -9.106 -7.565 -8.258 1.00 73.81 455 LEU A O 1
ATOM 3616 N N . ASP A 1 456 ? -8.605 -9.229 -9.683 1.00 73.69 456 ASP A N 1
ATOM 3617 C CA . ASP A 1 456 ? -8.842 -8.473 -10.918 1.00 73.69 456 ASP A CA 1
ATOM 3618 C C . ASP A 1 456 ? -10.145 -7.670 -10.855 1.00 73.69 456 ASP A C 1
ATOM 3620 O O . ASP A 1 456 ? -10.142 -6.487 -11.173 1.00 73.69 456 ASP A O 1
ATOM 3624 N N . ALA A 1 457 ? -11.238 -8.268 -10.370 1.00 76.44 457 ALA A N 1
ATOM 3625 C CA . ALA A 1 457 ? -12.518 -7.582 -10.213 1.00 76.44 457 ALA A CA 1
ATOM 3626 C C . ALA A 1 457 ? -12.424 -6.368 -9.265 1.00 76.44 457 ALA A C 1
ATOM 3628 O O . ALA A 1 457 ? -12.830 -5.263 -9.627 1.00 76.44 457 ALA A O 1
ATOM 3629 N N . VAL A 1 458 ? -11.824 -6.540 -8.081 1.00 80.62 458 VAL A N 1
ATOM 3630 C CA . VAL A 1 458 ? -11.651 -5.469 -7.082 1.00 80.62 458 VAL A CA 1
ATOM 3631 C C . VAL A 1 458 ? -10.726 -4.373 -7.610 1.00 80.62 458 VAL A C 1
ATOM 3633 O O . VAL A 1 458 ? -11.027 -3.184 -7.505 1.00 80.62 458 VAL A O 1
ATOM 3636 N N . ILE A 1 459 ? -9.611 -4.755 -8.225 1.00 78.44 459 ILE A N 1
ATOM 3637 C CA . ILE A 1 459 ? -8.620 -3.796 -8.710 1.00 78.44 459 ILE A CA 1
ATOM 3638 C C . ILE A 1 459 ? -9.139 -3.073 -9.956 1.00 78.44 459 ILE A C 1
ATOM 3640 O O . ILE A 1 459 ? -8.909 -1.876 -10.105 1.00 78.44 459 ILE A O 1
ATOM 3644 N N . ASN A 1 460 ? -9.922 -3.738 -10.810 1.00 79.06 460 ASN A N 1
ATOM 3645 C CA . ASN A 1 460 ? -10.606 -3.099 -11.932 1.00 79.06 460 ASN A CA 1
ATOM 3646 C C . ASN A 1 460 ? -11.625 -2.056 -11.466 1.00 79.06 460 ASN A C 1
ATOM 3648 O O . ASN A 1 460 ? -11.759 -1.018 -12.117 1.00 79.06 460 ASN A O 1
ATOM 3652 N N . ILE A 1 461 ? -12.313 -2.283 -10.342 1.00 85.38 461 ILE A N 1
ATOM 3653 C CA . ILE A 1 461 ? -13.174 -1.264 -9.728 1.00 85.38 461 ILE A CA 1
ATOM 3654 C C . ILE A 1 461 ? -12.331 -0.063 -9.304 1.00 85.38 461 ILE A C 1
ATOM 3656 O O . ILE A 1 461 ? -12.609 1.052 -9.743 1.00 85.38 461 ILE A O 1
ATOM 3660 N N . ILE A 1 462 ? -11.264 -0.281 -8.528 1.00 85.06 462 ILE A N 1
ATOM 3661 C CA . ILE A 1 462 ? -10.362 0.794 -8.078 1.00 85.06 462 ILE A CA 1
ATOM 3662 C C . ILE A 1 462 ? -9.796 1.561 -9.280 1.00 85.06 462 ILE A C 1
ATOM 3664 O O . ILE A 1 462 ? -9.798 2.789 -9.288 1.00 85.06 462 ILE A O 1
ATOM 3668 N N . LYS A 1 463 ? -9.398 0.856 -10.342 1.00 81.19 463 LYS A N 1
ATOM 3669 C CA . LYS A 1 463 ? -8.926 1.440 -11.601 1.00 81.19 463 LYS A CA 1
ATOM 3670 C C . LYS A 1 463 ? -9.985 2.312 -12.267 1.00 81.19 463 LYS A C 1
ATOM 3672 O O . LYS A 1 463 ? -9.667 3.416 -12.699 1.00 81.19 463 LYS A O 1
ATOM 3677 N N . LYS A 1 464 ? -11.235 1.850 -12.369 1.00 84.75 464 LYS A N 1
ATOM 3678 C CA . LYS A 1 464 ? -12.335 2.648 -12.938 1.00 84.75 464 LYS A CA 1
ATOM 3679 C C . LYS A 1 464 ? -12.597 3.902 -12.107 1.00 84.75 464 LYS A C 1
ATOM 3681 O O . LYS A 1 464 ? -12.764 4.975 -12.684 1.00 84.75 464 LYS A O 1
ATOM 3686 N N . LEU A 1 465 ? -12.591 3.778 -10.778 1.00 86.56 465 LEU A N 1
ATOM 3687 C CA . LEU A 1 465 ? -12.736 4.911 -9.860 1.00 86.56 465 LEU A CA 1
ATOM 3688 C C . LEU A 1 465 ? -11.590 5.911 -10.040 1.00 86.56 465 LEU A C 1
ATOM 3690 O O . LEU A 1 465 ? -11.848 7.103 -10.182 1.00 86.56 465 LEU A O 1
ATOM 3694 N N . MET A 1 466 ? -10.352 5.425 -10.138 1.00 81.38 466 MET A N 1
ATOM 3695 C CA . MET A 1 466 ? -9.184 6.248 -10.438 1.00 81.38 466 MET A CA 1
ATOM 3696 C C . MET A 1 466 ? -9.330 6.986 -11.765 1.00 81.38 466 MET A C 1
ATOM 3698 O O . MET A 1 466 ? -9.314 8.207 -11.781 1.00 81.38 466 MET A O 1
ATOM 3702 N N . ILE A 1 467 ? -9.561 6.274 -12.872 1.00 80.06 467 ILE A N 1
ATOM 3703 C CA . ILE A 1 467 ? -9.724 6.895 -14.196 1.00 80.06 467 ILE A CA 1
ATOM 3704 C C . ILE A 1 467 ? -10.807 7.980 -14.169 1.00 80.06 467 ILE A C 1
ATOM 3706 O O . ILE A 1 467 ? -10.653 9.004 -14.827 1.00 80.06 467 ILE A O 1
ATOM 3710 N N . LYS A 1 468 ? -11.890 7.776 -13.410 1.00 80.06 468 LYS A N 1
ATOM 3711 C CA . LYS A 1 468 ? -12.941 8.782 -13.231 1.00 80.06 468 LYS A CA 1
ATOM 3712 C C . LYS A 1 468 ? -12.438 10.023 -12.503 1.00 80.06 468 LYS A C 1
ATOM 3714 O O . LYS A 1 468 ? -12.672 11.111 -13.011 1.00 80.06 468 LYS A O 1
ATOM 3719 N N . VAL A 1 469 ? -11.735 9.883 -11.378 1.00 78.19 469 VAL A N 1
ATOM 3720 C CA . VAL A 1 469 ? -11.184 11.053 -10.669 1.00 78.19 469 VAL A CA 1
ATOM 3721 C C . VAL A 1 469 ? -10.074 11.752 -11.447 1.00 78.19 469 VAL A C 1
ATOM 3723 O O . VAL A 1 469 ? -9.816 12.923 -11.197 1.00 78.19 469 VAL A O 1
ATOM 3726 N N . CYS A 1 470 ? -9.440 11.060 -12.400 1.00 72.25 470 CYS A N 1
ATOM 3727 C CA . CYS A 1 470 ? -8.417 11.650 -13.256 1.00 72.25 470 CYS A CA 1
ATOM 3728 C C . CYS A 1 470 ? -8.971 12.512 -14.390 1.00 72.25 470 CYS A C 1
ATOM 3730 O O . CYS A 1 470 ? -8.226 13.312 -14.952 1.00 72.25 470 CYS A O 1
ATOM 3732 N N . LYS A 1 471 ? -10.231 12.321 -14.788 1.00 70.50 471 LYS A N 1
ATOM 3733 C CA . LYS A 1 471 ? -10.809 13.095 -15.887 1.00 70.50 471 LYS A CA 1
ATOM 3734 C C . LYS A 1 471 ? -11.111 14.525 -15.434 1.00 70.50 471 LYS A C 1
ATOM 3736 O O . LYS A 1 471 ? -11.522 14.709 -14.286 1.00 70.50 471 LYS A O 1
ATOM 3741 N N . PRO A 1 472 ? -10.959 15.523 -16.323 1.00 63.44 472 PRO A N 1
ATOM 3742 C CA . PRO A 1 472 ? -11.444 16.871 -16.063 1.00 63.44 472 PRO A CA 1
ATOM 3743 C C . PRO A 1 472 ? -12.906 16.840 -15.597 1.00 63.44 472 PRO A C 1
ATOM 3745 O O . PRO A 1 472 ? -13.720 16.074 -16.123 1.00 63.44 472 PRO A O 1
ATOM 3748 N N . LEU A 1 473 ? -13.232 17.636 -14.574 1.00 58.16 473 LEU A N 1
ATOM 3749 C CA . LEU A 1 473 ? -14.561 17.655 -13.944 1.00 58.16 473 LEU A CA 1
ATOM 3750 C C . LEU A 1 473 ? -15.687 17.953 -14.950 1.00 58.16 473 LEU A C 1
ATOM 3752 O O . LEU A 1 473 ? -16.797 17.450 -14.804 1.00 58.16 473 LEU A O 1
ATOM 3756 N N . ASP A 1 474 ? -15.378 18.731 -15.983 1.00 56.91 474 ASP A N 1
ATOM 3757 C CA . ASP A 1 474 ? -16.239 19.110 -17.102 1.00 56.91 474 ASP A CA 1
ATOM 3758 C C . ASP A 1 474 ? -16.505 17.973 -18.111 1.00 56.91 474 ASP A C 1
ATOM 3760 O O . ASP A 1 474 ? -17.470 18.043 -18.871 1.00 56.91 474 ASP A O 1
ATOM 3764 N N . GLU A 1 475 ? -15.728 16.884 -18.081 1.00 57.47 475 GLU A N 1
ATOM 3765 C CA . GLU A 1 475 ? -15.892 15.710 -18.955 1.00 57.47 475 GLU A CA 1
ATOM 3766 C C . GLU A 1 475 ? -16.653 14.539 -18.292 1.00 57.47 475 GLU A C 1
ATOM 3768 O O . GLU A 1 475 ? -16.861 13.476 -18.899 1.00 57.47 475 GLU A O 1
ATOM 3773 N N . LEU A 1 476 ? -17.081 14.693 -17.035 1.00 57.12 476 LEU A N 1
ATOM 3774 C CA . LEU A 1 476 ? -17.747 13.642 -16.265 1.00 57.12 476 LEU A CA 1
ATOM 3775 C C . LEU A 1 476 ? -19.223 13.481 -16.677 1.00 57.12 476 LEU A C 1
ATOM 3777 O O . LEU A 1 476 ? -20.111 14.182 -16.205 1.00 57.12 476 LEU A O 1
ATOM 3781 N N . LYS A 1 477 ? -19.496 12.489 -17.536 1.00 49.59 477 LYS A N 1
ATOM 3782 C CA . LYS A 1 477 ? -20.845 12.161 -18.052 1.00 49.59 477 LYS A CA 1
ATOM 3783 C C . LYS A 1 477 ? -21.819 11.554 -17.021 1.00 49.59 477 LYS A C 1
ATOM 3785 O O . LYS A 1 477 ? -23.016 11.508 -17.286 1.00 49.59 477 LYS A O 1
ATOM 3790 N N . ASP A 1 478 ? -21.338 11.105 -15.859 1.00 51.22 478 ASP A N 1
ATOM 3791 C CA . ASP A 1 478 ? -22.133 10.370 -14.857 1.00 51.22 478 ASP A CA 1
ATOM 3792 C C . ASP A 1 478 ? -22.591 11.261 -13.692 1.00 51.22 478 ASP A C 1
ATOM 3794 O O . ASP A 1 478 ? -22.241 10.995 -12.548 1.00 51.22 478 ASP A O 1
ATOM 3798 N N . GLY A 1 479 ? -23.377 12.303 -13.980 1.00 47.91 479 GLY A N 1
ATOM 3799 C CA . GLY A 1 479 ? -23.951 13.204 -12.971 1.00 47.91 479 GLY A CA 1
ATOM 3800 C C . GLY A 1 479 ? -22.890 14.059 -12.250 1.00 47.91 479 GLY A C 1
ATOM 3801 O O . GLY A 1 479 ? -22.021 13.515 -11.568 1.00 47.91 479 GLY A O 1
ATOM 3802 N N . PRO A 1 480 ? -22.940 15.398 -12.358 1.00 53.22 480 PRO A N 1
ATOM 3803 C CA . PRO A 1 480 ? -21.827 16.252 -11.948 1.00 53.22 480 PRO A CA 1
ATOM 3804 C C . PRO A 1 480 ? -21.471 16.115 -10.463 1.00 53.22 480 PRO A C 1
ATOM 3806 O O . PRO A 1 480 ? -20.294 16.148 -10.136 1.00 53.22 480 PRO A O 1
ATOM 3809 N N . ASP A 1 481 ? -22.430 15.865 -9.567 1.00 71.75 481 ASP A N 1
ATOM 3810 C CA . ASP A 1 481 ? -22.170 16.039 -8.134 1.00 71.75 481 ASP A CA 1
ATOM 3811 C C . ASP A 1 481 ? -21.415 14.868 -7.485 1.00 71.75 481 ASP A C 1
ATOM 3813 O O . ASP A 1 481 ? -20.397 15.087 -6.833 1.00 71.75 481 ASP A O 1
ATOM 3817 N N . LYS A 1 482 ? -21.841 13.610 -7.663 1.00 77.25 482 LYS A N 1
ATOM 3818 C CA . LYS A 1 482 ? -21.260 12.478 -6.904 1.00 77.25 482 LYS A CA 1
ATOM 3819 C C . LYS A 1 482 ? -19.861 12.078 -7.375 1.00 77.25 482 LYS A C 1
ATOM 3821 O O . LYS A 1 482 ? -19.006 11.752 -6.554 1.00 77.25 482 LYS A O 1
ATOM 3826 N N . VAL A 1 483 ? -19.592 12.120 -8.682 1.00 76.44 483 VAL A N 1
ATOM 3827 C CA . VAL A 1 483 ? -18.242 11.834 -9.200 1.00 76.44 483 VAL A CA 1
ATOM 3828 C C . VAL A 1 483 ? -17.303 13.020 -8.961 1.00 76.44 483 VAL A C 1
ATOM 3830 O O . VAL A 1 483 ? -16.137 12.801 -8.633 1.00 76.44 483 VAL A O 1
ATOM 3833 N N . ALA A 1 484 ? -17.799 14.265 -9.013 1.00 78.69 484 ALA A N 1
ATOM 3834 C CA . ALA A 1 484 ? -17.015 15.420 -8.575 1.00 78.69 484 ALA A CA 1
ATOM 3835 C C . ALA A 1 484 ? -16.668 15.341 -7.087 1.00 78.69 484 ALA A C 1
ATOM 3837 O O . ALA A 1 484 ? -15.542 15.652 -6.712 1.00 78.69 484 ALA A O 1
ATOM 3838 N N . GLN A 1 485 ? -17.593 14.886 -6.236 1.00 84.56 485 GLN A N 1
ATOM 3839 C CA . GLN A 1 485 ? -17.311 14.646 -4.821 1.00 84.56 485 GLN A CA 1
ATOM 3840 C C . GLN A 1 485 ? -16.232 13.567 -4.624 1.00 84.56 485 GLN A C 1
ATOM 3842 O O . GLN A 1 485 ? -15.346 13.747 -3.785 1.00 84.56 485 GLN A O 1
ATOM 3847 N N . LEU A 1 486 ? -16.229 12.495 -5.425 1.00 86.88 486 LEU A N 1
ATOM 3848 C CA . LEU A 1 486 ? -15.143 11.510 -5.407 1.00 86.88 486 LEU A CA 1
ATOM 3849 C C . LEU A 1 486 ? -13.794 12.149 -5.772 1.00 86.88 486 LEU A C 1
ATOM 3851 O O . LEU A 1 486 ? -12.816 11.949 -5.059 1.00 86.88 486 LEU A O 1
ATOM 3855 N N . ALA A 1 487 ? -13.740 12.954 -6.835 1.00 82.31 487 ALA A N 1
ATOM 3856 C CA . ALA A 1 487 ? -12.501 13.582 -7.298 1.00 82.31 487 ALA A CA 1
ATOM 3857 C C . ALA A 1 487 ? -11.984 14.678 -6.348 1.00 82.31 487 ALA A C 1
ATOM 3859 O O . ALA A 1 487 ? -10.794 14.748 -6.050 1.00 82.31 487 ALA A O 1
ATOM 3860 N N . ALA A 1 488 ? -12.879 15.533 -5.851 1.00 81.19 488 ALA A N 1
ATOM 3861 C CA . ALA A 1 488 ? -12.521 16.702 -5.053 1.00 81.19 488 ALA A CA 1
ATOM 3862 C C . ALA A 1 488 ? -12.378 16.400 -3.556 1.00 81.19 488 ALA A C 1
ATOM 3864 O O . ALA A 1 488 ? -11.623 17.087 -2.867 1.00 81.19 488 ALA A O 1
ATOM 3865 N N . LYS A 1 489 ? -13.126 15.415 -3.042 1.00 86.25 489 LYS A N 1
ATOM 3866 C CA . LYS A 1 489 ? -13.212 15.106 -1.605 1.00 86.25 489 LYS A CA 1
ATOM 3867 C C . LYS A 1 489 ? -12.883 13.654 -1.259 1.00 86.25 489 LYS A C 1
ATOM 3869 O O . LYS A 1 489 ? -12.763 13.341 -0.079 1.00 86.25 489 LYS A O 1
ATOM 3874 N N . GLY A 1 490 ? -12.702 12.777 -2.249 1.00 89.69 490 GLY A N 1
ATOM 3875 C CA . GLY A 1 490 ? -12.464 11.351 -2.019 1.00 89.69 490 GLY A CA 1
ATOM 3876 C C . GLY A 1 490 ? -13.721 10.604 -1.572 1.00 89.69 490 GLY A C 1
ATOM 3877 O O . GLY A 1 490 ? -13.605 9.528 -0.995 1.00 89.69 490 GLY A O 1
ATOM 3878 N N . TYR A 1 491 ? -14.909 11.181 -1.779 1.00 90.25 491 TYR A N 1
ATOM 3879 C CA . TYR A 1 491 ? -16.177 10.635 -1.294 1.00 90.25 491 TYR A CA 1
ATOM 3880 C C . TYR A 1 491 ? -16.743 9.601 -2.273 1.00 90.25 491 TYR A C 1
ATOM 3882 O O . TYR A 1 491 ? -17.210 9.926 -3.363 1.00 90.25 491 TYR A O 1
ATOM 3890 N N . LEU A 1 492 ? -16.695 8.338 -1.869 1.00 90.62 492 LEU A N 1
ATOM 3891 C CA . LEU A 1 492 ? -17.226 7.183 -2.572 1.00 90.62 492 LEU A CA 1
ATOM 3892 C C . LEU A 1 492 ? -18.621 6.849 -2.038 1.00 90.62 492 LEU A C 1
ATOM 3894 O O . LEU A 1 492 ? -18.770 6.296 -0.950 1.00 90.62 492 LEU A O 1
ATOM 3898 N N . SER A 1 493 ? -19.650 7.175 -2.817 1.00 86.75 493 SER A N 1
ATOM 3899 C CA . SER A 1 493 ? -21.023 6.746 -2.528 1.00 86.75 493 SER A CA 1
ATOM 3900 C C . SER A 1 493 ? -21.293 5.336 -3.052 1.00 86.75 493 SER A C 1
ATOM 3902 O O . SER A 1 493 ? -20.680 4.890 -4.029 1.00 86.75 493 SER A O 1
ATOM 3904 N N . THR A 1 494 ? -22.270 4.664 -2.442 1.00 85.25 494 THR A N 1
ATOM 3905 C CA . THR A 1 494 ? -22.740 3.346 -2.900 1.00 85.25 494 THR A CA 1
ATOM 3906 C C . THR A 1 494 ? -23.195 3.389 -4.364 1.00 85.25 494 THR A C 1
ATOM 3908 O O . THR A 1 494 ? -22.796 2.532 -5.141 1.00 85.25 494 THR A O 1
ATOM 3911 N N . GLU A 1 495 ? -23.899 4.443 -4.795 1.00 84.12 495 GLU A N 1
ATOM 3912 C CA . GLU A 1 495 ? -24.327 4.607 -6.197 1.00 84.12 495 GLU A CA 1
ATOM 3913 C C . GLU A 1 495 ? -23.138 4.672 -7.174 1.00 84.12 495 GLU A C 1
ATOM 3915 O O . GLU A 1 495 ? -23.162 4.076 -8.255 1.00 84.12 495 GLU A O 1
ATOM 3920 N N . VAL A 1 496 ? -22.074 5.399 -6.810 1.00 86.31 496 VAL A N 1
ATOM 3921 C CA . VAL A 1 496 ? -20.860 5.439 -7.634 1.00 86.31 496 VAL A CA 1
ATOM 3922 C C . VAL A 1 496 ? -20.243 4.046 -7.700 1.00 86.31 496 VAL A C 1
ATOM 3924 O O . VAL A 1 496 ? -19.822 3.631 -8.779 1.00 86.31 496 VAL A O 1
ATOM 3927 N N . LEU A 1 497 ? -20.220 3.299 -6.597 1.00 87.62 497 LEU A N 1
ATOM 3928 C CA . LEU A 1 497 ? -19.708 1.935 -6.603 1.00 87.62 497 LEU A CA 1
ATOM 3929 C C . LEU A 1 497 ? -20.566 1.005 -7.476 1.00 87.62 497 LEU A C 1
ATOM 3931 O O . LEU A 1 497 ? -20.002 0.347 -8.343 1.00 87.62 497 LEU A O 1
ATOM 3935 N N . GLU A 1 498 ? -21.894 1.017 -7.351 1.00 86.31 498 GLU A N 1
ATOM 3936 C CA . GLU A 1 498 ? -22.833 0.201 -8.146 1.00 86.31 498 GLU A CA 1
ATOM 3937 C C . GLU A 1 498 ? -22.636 0.385 -9.658 1.00 86.31 498 GLU A C 1
ATOM 3939 O O . GLU A 1 498 ? -22.609 -0.582 -10.426 1.00 86.31 498 GLU A O 1
ATOM 3944 N N . LYS A 1 499 ? -22.429 1.632 -10.106 1.00 85.12 499 LYS A N 1
ATOM 3945 C CA . LYS A 1 499 ? -22.164 1.946 -11.523 1.00 85.12 499 LYS A CA 1
ATOM 3946 C C . LYS A 1 499 ? -20.817 1.410 -12.016 1.00 85.12 499 LYS A C 1
ATOM 3948 O O . LYS A 1 499 ? -20.625 1.255 -13.221 1.00 85.12 499 LYS A O 1
ATOM 3953 N N . ASN A 1 500 ? -19.879 1.133 -11.111 1.00 84.88 500 ASN A N 1
ATOM 3954 C CA . ASN A 1 500 ? -18.520 0.692 -11.434 1.00 84.88 500 ASN A CA 1
ATOM 3955 C C . ASN A 1 500 ? -18.223 -0.764 -11.041 1.00 84.88 500 ASN A C 1
ATOM 3957 O O . ASN A 1 500 ? -17.212 -1.300 -11.502 1.00 84.88 500 ASN A O 1
ATOM 3961 N N . ALA A 1 501 ? -19.099 -1.404 -10.260 1.00 81.81 501 ALA A N 1
ATOM 3962 C CA . ALA A 1 501 ? -18.888 -2.700 -9.616 1.00 81.81 501 ALA A CA 1
ATOM 3963 C C . ALA A 1 501 ? -18.684 -3.861 -10.602 1.00 81.81 501 ALA A C 1
ATOM 3965 O O . ALA A 1 501 ? -18.063 -4.865 -10.259 1.00 81.81 501 ALA A O 1
ATOM 3966 N N . GLY A 1 502 ? -19.157 -3.732 -11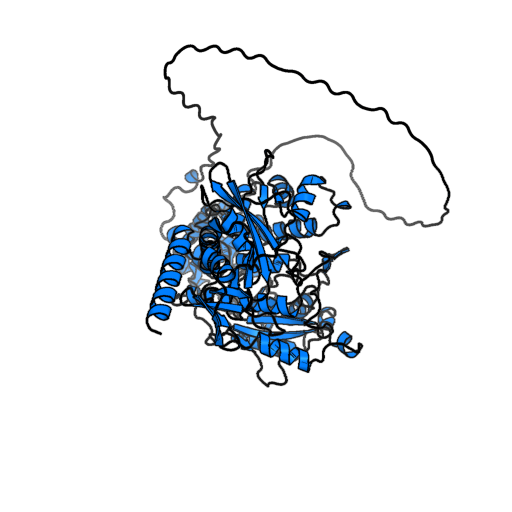.847 1.00 82.25 502 GLY A N 1
ATOM 3967 C CA . GLY A 1 502 ? -19.016 -4.788 -12.852 1.00 82.25 502 GLY A CA 1
ATOM 3968 C C . GLY A 1 502 ? -19.669 -6.087 -12.375 1.00 82.25 502 GLY A C 1
ATOM 3969 O O . GLY A 1 502 ? -20.859 -6.095 -12.071 1.00 82.25 502 GLY A O 1
ATOM 3970 N N . VAL A 1 503 ? -18.897 -7.171 -12.286 1.00 75.75 503 VAL A N 1
ATOM 3971 C CA . VAL A 1 503 ? -19.357 -8.471 -11.755 1.00 75.75 503 VAL A CA 1
ATOM 3972 C C . VAL A 1 503 ? -19.673 -8.485 -10.273 1.00 75.75 503 VAL A C 1
ATOM 3974 O O . VAL A 1 503 ? -20.436 -9.332 -9.824 1.00 75.75 503 VAL A O 1
ATOM 3977 N N . LEU A 1 504 ? -19.127 -7.541 -9.513 1.00 80.31 504 LEU A N 1
ATOM 3978 C CA . LEU A 1 504 ? -19.410 -7.399 -8.089 1.00 80.31 504 LEU A CA 1
ATOM 3979 C C . LEU A 1 504 ? -20.680 -6.574 -7.848 1.00 80.31 504 LEU A C 1
ATOM 3981 O O . LEU A 1 504 ? -20.914 -6.111 -6.734 1.00 80.31 504 LEU A O 1
ATOM 3985 N N . LYS A 1 505 ? -21.506 -6.380 -8.882 1.00 85.06 505 LYS A N 1
ATOM 3986 C CA . LYS A 1 505 ? -22.815 -5.756 -8.729 1.00 85.06 505 LYS A CA 1
ATOM 3987 C C . LYS A 1 505 ? -23.678 -6.589 -7.777 1.00 85.06 505 LYS A C 1
ATOM 3989 O O . LYS A 1 505 ? -23.823 -7.794 -7.972 1.00 85.06 505 LYS A O 1
ATOM 3994 N N . GLY A 1 506 ? -24.251 -5.949 -6.764 1.00 84.31 506 GLY A N 1
ATOM 3995 C CA . GLY A 1 506 ? -24.954 -6.602 -5.655 1.00 84.31 506 GLY A CA 1
ATOM 3996 C C . GLY A 1 506 ? -24.056 -6.985 -4.468 1.00 84.31 506 GLY A C 1
ATOM 3997 O O . GLY A 1 506 ? -24.567 -7.470 -3.460 1.00 84.31 506 GLY A O 1
ATOM 3998 N N . TYR A 1 507 ? -22.738 -6.771 -4.560 1.00 83.94 507 TYR A N 1
ATOM 3999 C CA . TYR A 1 507 ? -21.761 -7.003 -3.487 1.00 83.94 507 TYR A CA 1
ATOM 4000 C C . TYR A 1 507 ? -21.168 -5.698 -2.929 1.00 83.94 507 TYR A C 1
ATOM 4002 O O . TYR A 1 507 ? -20.172 -5.727 -2.208 1.00 83.94 507 TYR A O 1
ATOM 4010 N N . GLU A 1 508 ? -21.763 -4.544 -3.233 1.00 87.75 508 GLU A N 1
ATOM 4011 C CA . GLU A 1 508 ? -21.230 -3.217 -2.909 1.00 87.75 508 GLU A CA 1
ATOM 4012 C C . GLU A 1 508 ? -21.039 -3.025 -1.405 1.00 87.75 508 GLU A C 1
ATOM 4014 O O . GLU A 1 508 ? -19.984 -2.569 -0.974 1.00 87.75 508 GLU A O 1
ATOM 4019 N N . SER A 1 509 ? -22.014 -3.445 -0.593 1.00 85.38 509 SER A N 1
ATOM 4020 C CA . SER A 1 509 ? -21.899 -3.379 0.868 1.00 85.38 509 SER A CA 1
ATOM 4021 C C . SER A 1 509 ? -20.726 -4.218 1.385 1.00 85.38 509 SER A C 1
ATOM 4023 O O . SER A 1 509 ? -19.951 -3.735 2.206 1.00 85.38 509 SER A O 1
ATOM 4025 N N . ILE A 1 510 ? -20.543 -5.435 0.862 1.00 86.88 510 ILE A N 1
ATOM 4026 C CA . ILE A 1 510 ? -19.440 -6.316 1.269 1.00 86.88 510 ILE A CA 1
ATOM 4027 C C . ILE A 1 510 ? -18.093 -5.731 0.831 1.00 86.88 510 ILE A C 1
ATOM 4029 O O . ILE A 1 510 ? -17.126 -5.786 1.587 1.00 86.88 510 ILE A O 1
ATOM 4033 N N . LEU A 1 511 ? -18.028 -5.129 -0.359 1.00 88.75 511 LEU A N 1
ATOM 4034 C CA . LEU A 1 511 ? -16.836 -4.440 -0.848 1.00 88.75 511 LEU A CA 1
ATOM 4035 C C . LEU A 1 511 ? -16.461 -3.229 0.003 1.00 88.75 511 LEU A C 1
ATOM 4037 O O . LEU A 1 511 ? -15.291 -3.070 0.341 1.00 88.75 511 LEU A O 1
ATOM 4041 N N . LEU A 1 512 ? -17.431 -2.391 0.361 1.00 89.81 512 LEU A N 1
ATOM 4042 C CA . LEU A 1 512 ? -17.194 -1.217 1.199 1.00 89.81 512 LEU A CA 1
ATOM 4043 C C . LEU A 1 512 ? -16.719 -1.635 2.591 1.00 89.81 512 LEU A C 1
ATOM 4045 O O . LEU A 1 512 ? -15.704 -1.132 3.068 1.00 89.81 512 LEU A O 1
ATOM 4049 N N . SER A 1 513 ? -17.358 -2.642 3.184 1.00 88.75 513 SER A N 1
ATOM 4050 C CA . SER A 1 513 ? -16.910 -3.211 4.453 1.00 88.75 513 SER A CA 1
ATOM 4051 C C . SER A 1 513 ? -15.530 -3.872 4.359 1.00 88.75 513 SER A C 1
ATOM 4053 O O . SER A 1 513 ? -14.747 -3.810 5.308 1.00 88.75 513 SER A O 1
ATOM 4055 N N . LEU A 1 514 ? -15.183 -4.477 3.217 1.00 89.81 514 LEU A N 1
ATOM 4056 C CA . LEU A 1 514 ? -13.829 -4.971 2.968 1.00 89.81 514 LEU A CA 1
ATOM 4057 C C . LEU A 1 514 ? -12.823 -3.815 2.865 1.00 89.81 514 LEU A C 1
ATOM 4059 O O . LEU A 1 514 ? -11.727 -3.917 3.410 1.00 89.81 514 LEU A O 1
ATOM 4063 N N . PHE A 1 515 ? -13.173 -2.708 2.207 1.00 92.25 515 PHE A N 1
ATOM 4064 C CA . PHE A 1 515 ? -12.317 -1.522 2.139 1.00 92.25 515 PHE A CA 1
ATOM 4065 C C . PHE A 1 515 ? -12.087 -0.896 3.517 1.00 92.25 515 PHE A C 1
ATOM 4067 O O . PHE A 1 515 ? -10.957 -0.499 3.806 1.00 92.25 515 PHE A O 1
ATOM 4074 N N . GLU A 1 516 ? -13.092 -0.874 4.390 1.00 91.50 516 GLU A N 1
ATOM 4075 C CA . GLU A 1 516 ? -12.925 -0.479 5.795 1.00 91.50 516 GLU A CA 1
ATOM 4076 C C . GLU A 1 516 ? -11.991 -1.418 6.553 1.00 91.50 516 GLU A C 1
ATOM 4078 O O . GLU A 1 516 ? -11.032 -0.970 7.188 1.00 91.50 516 GLU A O 1
ATOM 4083 N N . TYR A 1 517 ? -12.221 -2.729 6.438 1.00 90.62 517 TYR A N 1
ATOM 4084 C CA . TYR A 1 517 ? -11.371 -3.744 7.059 1.00 90.62 517 TYR A CA 1
ATOM 4085 C C . TYR A 1 517 ? -9.908 -3.602 6.602 1.00 90.62 517 TYR A C 1
ATOM 4087 O O . TYR A 1 517 ? -8.980 -3.655 7.408 1.00 90.62 517 TYR A O 1
ATOM 4095 N N . LEU A 1 518 ? -9.686 -3.330 5.312 1.00 90.12 518 LEU A N 1
ATOM 4096 C CA . LEU A 1 518 ? -8.356 -3.156 4.731 1.00 90.12 518 LEU A CA 1
ATOM 4097 C C . LEU A 1 518 ? -7.712 -1.791 4.992 1.00 90.12 518 LEU A C 1
ATOM 4099 O O . LEU A 1 518 ? -6.541 -1.637 4.635 1.00 90.12 518 LEU A O 1
ATOM 4103 N N . LYS A 1 519 ? -8.415 -0.856 5.642 1.00 93.75 519 LYS A N 1
ATOM 4104 C CA . LYS A 1 519 ? -7.993 0.539 5.872 1.00 93.75 519 LYS A CA 1
ATOM 4105 C C . LYS A 1 519 ? -7.816 1.354 4.586 1.00 93.75 519 LYS A C 1
ATOM 4107 O O . LYS A 1 519 ? -6.976 2.244 4.509 1.00 93.75 519 LYS A O 1
ATOM 4112 N N . ILE A 1 520 ? -8.620 1.040 3.574 1.00 93.81 520 ILE A N 1
ATOM 4113 C CA . ILE A 1 520 ? -8.670 1.737 2.283 1.00 93.81 520 ILE A CA 1
ATOM 4114 C C . ILE A 1 520 ? -9.673 2.892 2.327 1.00 93.81 520 ILE A C 1
ATOM 4116 O O . ILE A 1 520 ? -9.403 3.964 1.782 1.00 93.81 520 ILE A O 1
ATOM 4120 N N . ALA A 1 521 ? -10.825 2.670 2.962 1.00 94.81 521 ALA A N 1
ATOM 4121 C CA . ALA A 1 521 ? -11.897 3.649 3.057 1.00 94.81 521 ALA A CA 1
ATOM 4122 C C . ALA A 1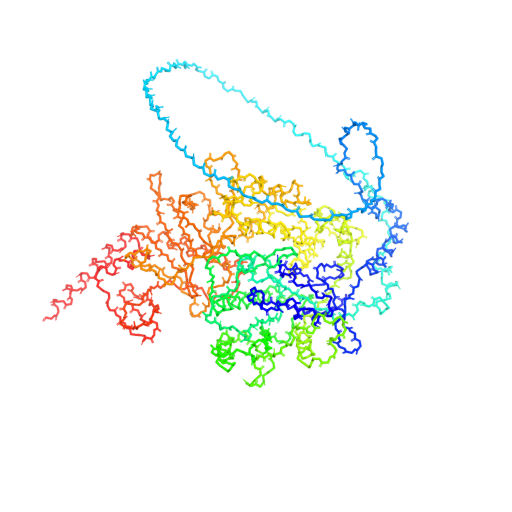 521 ? -12.512 3.675 4.462 1.00 94.81 521 ALA A C 1
ATOM 4124 O O . ALA A 1 521 ? -12.442 2.679 5.170 1.00 94.81 521 ALA A O 1
ATOM 4125 N N . ALA A 1 522 ? -13.106 4.799 4.859 1.00 94.12 522 ALA A N 1
ATOM 4126 C CA . ALA A 1 522 ? -13.822 4.946 6.128 1.00 94.12 522 ALA A CA 1
ATOM 4127 C C . ALA A 1 522 ? -15.237 5.467 5.885 1.00 94.12 522 ALA A C 1
ATOM 4129 O O . ALA A 1 522 ? -15.405 6.407 5.106 1.00 94.12 522 ALA A O 1
ATOM 4130 N N . LEU A 1 523 ? -16.236 4.912 6.572 1.00 90.75 523 LEU A N 1
ATOM 4131 C CA . LEU A 1 523 ? -17.583 5.471 6.575 1.00 90.75 523 LEU A CA 1
ATOM 4132 C C . LEU A 1 523 ? -17.572 6.905 7.128 1.00 90.75 523 LEU A C 1
ATOM 4134 O O . LEU A 1 523 ? -17.092 7.151 8.236 1.00 90.75 523 LEU A O 1
ATOM 4138 N N . ILE A 1 524 ? -18.148 7.850 6.381 1.00 86.12 524 ILE A N 1
ATOM 4139 C CA . ILE A 1 524 ? -18.315 9.233 6.832 1.00 86.12 524 ILE A CA 1
ATOM 4140 C C . ILE A 1 524 ? -19.797 9.537 7.082 1.00 86.12 524 ILE A C 1
ATOM 4142 O O . ILE A 1 524 ? -20.641 9.242 6.238 1.00 86.12 524 ILE A O 1
ATOM 4146 N N . PRO A 1 525 ? -20.151 10.125 8.239 1.00 71.31 525 PRO A N 1
ATOM 4147 C CA . PRO A 1 525 ? -21.505 10.606 8.460 1.00 71.31 525 PRO A CA 1
ATOM 4148 C C . PRO A 1 525 ? -21.739 11.840 7.580 1.00 71.31 525 PRO A C 1
ATOM 4150 O O . PRO A 1 525 ? -21.067 12.859 7.738 1.00 71.31 525 PRO A O 1
ATOM 4153 N N . THR A 1 526 ? -22.681 11.746 6.647 1.00 66.00 526 THR A N 1
ATOM 4154 C CA . THR A 1 526 ? -23.115 12.865 5.803 1.00 66.00 526 THR A CA 1
ATOM 4155 C C . THR A 1 526 ? -24.559 13.235 6.120 1.00 66.00 526 THR A C 1
ATOM 4157 O O . THR A 1 526 ? -25.349 12.372 6.488 1.00 66.00 526 THR A O 1
ATOM 4160 N N . ASP A 1 527 ? -24.917 14.508 5.932 1.00 59.44 527 ASP A N 1
ATOM 4161 C CA . ASP A 1 527 ? -26.313 14.976 6.025 1.00 59.44 527 ASP A CA 1
ATOM 4162 C C . ASP A 1 527 ? -27.194 14.420 4.882 1.00 59.44 527 ASP A C 1
ATOM 4164 O O . ASP A 1 527 ? -28.418 14.564 4.883 1.00 59.44 527 ASP A O 1
ATOM 4168 N N . GLU A 1 528 ? -26.567 13.793 3.884 1.00 57.62 528 GLU A N 1
ATOM 4169 C CA . GLU A 1 528 ? -27.228 13.100 2.785 1.00 57.62 528 GLU A CA 1
ATOM 4170 C C . GLU A 1 528 ? -27.826 11.763 3.256 1.00 57.62 528 GLU A C 1
ATOM 4172 O O . GLU A 1 528 ? -27.284 11.089 4.128 1.00 57.62 528 GLU A O 1
ATOM 4177 N N . LYS A 1 529 ? -28.945 11.348 2.644 1.00 58.38 529 LYS A N 1
ATOM 4178 C CA . LYS A 1 529 ? -29.582 10.044 2.919 1.00 58.38 529 LYS A CA 1
ATOM 4179 C C . LYS A 1 529 ? -28.705 8.847 2.529 1.00 58.38 529 LYS A C 1
ATOM 4181 O O . LYS A 1 529 ? -28.991 7.732 2.959 1.00 58.38 529 LYS A O 1
ATOM 4186 N N . ASP A 1 530 ? -27.690 9.075 1.701 1.00 66.50 530 ASP A N 1
ATOM 4187 C CA . ASP A 1 530 ? -26.841 8.031 1.149 1.00 66.50 530 ASP A CA 1
ATOM 4188 C C . ASP A 1 530 ? -25.652 7.724 2.061 1.00 66.50 530 ASP A C 1
ATOM 4190 O O . ASP A 1 530 ? -25.054 8.605 2.672 1.00 66.50 530 ASP A O 1
ATOM 4194 N N . VAL A 1 531 ? -25.278 6.446 2.110 1.00 77.69 531 VAL A N 1
ATOM 4195 C CA . VAL A 1 531 ? -24.064 5.989 2.790 1.00 77.69 531 VAL A CA 1
ATOM 4196 C C . VAL A 1 531 ? -22.851 6.360 1.930 1.00 77.69 531 VAL A C 1
ATOM 4198 O O . VAL A 1 531 ? -22.740 5.917 0.778 1.00 77.69 531 VAL A O 1
ATOM 4201 N N . VAL A 1 532 ? -21.942 7.161 2.493 1.00 88.12 532 VAL A N 1
ATOM 4202 C CA . VAL A 1 532 ? -20.746 7.678 1.814 1.00 88.12 532 VAL A CA 1
ATOM 4203 C C . VAL A 1 532 ? -19.484 7.277 2.573 1.00 88.12 532 VAL A C 1
ATOM 4205 O O . VAL A 1 532 ? -19.427 7.336 3.798 1.00 88.12 532 VAL A O 1
ATOM 4208 N N . PHE A 1 533 ? -18.449 6.897 1.833 1.00 92.56 533 PHE A N 1
ATOM 4209 C CA . PHE A 1 533 ? -17.141 6.531 2.361 1.00 92.56 533 PHE A CA 1
ATOM 4210 C C . PHE A 1 533 ? -16.081 7.523 1.894 1.00 92.56 533 PHE A C 1
ATOM 4212 O O . PHE A 1 533 ? -16.121 7.990 0.763 1.00 92.56 533 PHE A O 1
ATOM 4219 N N . LEU A 1 534 ? -15.092 7.824 2.726 1.00 93.88 534 LEU A N 1
ATOM 4220 C CA . LEU A 1 534 ? -13.889 8.544 2.320 1.00 93.88 534 LEU A CA 1
ATOM 4221 C C . LEU A 1 534 ? -12.813 7.540 1.901 1.00 93.88 534 LEU A C 1
ATOM 4223 O O . LEU A 1 534 ? -12.465 6.674 2.696 1.00 93.88 534 LEU A O 1
ATOM 4227 N N . MET A 1 535 ? -12.232 7.707 0.712 1.00 94.81 535 MET A N 1
ATOM 4228 C CA . MET A 1 535 ? -11.088 6.931 0.218 1.00 94.81 535 MET A CA 1
ATOM 4229 C C . MET A 1 535 ? -9.873 7.858 -0.003 1.00 94.81 535 MET A C 1
ATOM 4231 O O . MET A 1 535 ? -9.695 8.394 -1.101 1.00 94.81 535 MET A O 1
ATOM 4235 N N . PRO A 1 536 ? -9.018 8.077 1.022 1.00 94.94 536 PRO A N 1
ATOM 4236 C CA . PRO A 1 536 ? -7.971 9.107 0.994 1.00 94.94 536 PRO A CA 1
ATOM 4237 C C . PRO A 1 536 ? -6.949 8.948 -0.132 1.00 94.94 536 PRO A C 1
ATOM 4239 O O . PRO A 1 536 ? -6.448 9.938 -0.658 1.00 94.94 536 PRO A O 1
ATOM 4242 N N . ALA A 1 537 ? -6.652 7.706 -0.523 1.00 92.19 537 ALA A N 1
ATOM 4243 C CA . ALA A 1 537 ? -5.647 7.405 -1.537 1.00 92.19 537 ALA A CA 1
ATOM 4244 C C . ALA A 1 537 ? -6.010 7.927 -2.937 1.00 92.19 537 ALA A C 1
ATOM 4246 O O . ALA A 1 537 ? -5.109 8.111 -3.747 1.00 92.19 537 ALA A O 1
ATOM 4247 N N . LEU A 1 538 ? -7.294 8.185 -3.225 1.00 89.56 538 LEU A N 1
ATOM 4248 C CA . LEU A 1 538 ? -7.734 8.730 -4.516 1.00 89.56 538 LEU A CA 1
ATOM 4249 C C . LEU A 1 538 ? -7.553 10.249 -4.626 1.00 89.56 538 LEU A C 1
ATOM 4251 O O . LEU A 1 538 ? -7.673 10.794 -5.720 1.00 89.56 538 LEU A O 1
ATOM 4255 N N . LEU A 1 539 ? -7.270 10.935 -3.516 1.00 90.06 539 LEU A N 1
ATOM 4256 C CA . LEU A 1 539 ? -7.105 12.382 -3.511 1.00 90.06 539 LEU A CA 1
ATOM 4257 C C . LEU A 1 539 ? -5.775 12.818 -4.156 1.00 90.06 539 LEU A C 1
ATOM 4259 O O . LEU A 1 539 ? -4.764 12.103 -4.074 1.00 90.06 539 LEU A O 1
ATOM 4263 N N . PRO A 1 540 ? -5.732 14.033 -4.735 1.00 87.75 540 PRO A N 1
ATOM 4264 C CA . PRO A 1 540 ? -4.488 14.647 -5.187 1.00 87.75 540 PRO A CA 1
ATOM 4265 C C . PRO A 1 540 ? -3.485 14.812 -4.037 1.00 87.75 540 PRO A C 1
ATOM 4267 O O . PRO A 1 540 ? -3.843 14.748 -2.860 1.00 87.75 540 PRO A O 1
ATOM 4270 N N . VAL A 1 541 ? -2.220 15.039 -4.386 1.00 89.38 541 VAL A N 1
ATOM 4271 C CA . VAL A 1 541 ? -1.153 15.400 -3.438 1.00 89.38 541 VAL A CA 1
ATOM 4272 C C . VAL A 1 541 ? -1.057 16.926 -3.361 1.00 89.38 541 VAL A C 1
ATOM 4274 O O . VAL A 1 541 ? -1.245 17.604 -4.371 1.00 89.38 541 VAL A O 1
ATOM 4277 N N . LYS A 1 542 ? -0.765 17.468 -2.177 1.00 89.19 542 LYS A N 1
ATOM 4278 C CA . LYS A 1 542 ? -0.479 18.892 -1.950 1.00 89.19 542 LYS A CA 1
ATOM 4279 C C . LYS A 1 542 ? 1.025 19.119 -1.810 1.00 89.19 542 LYS A C 1
ATOM 4281 O O . LYS A 1 542 ? 1.708 18.289 -1.214 1.00 89.19 542 LYS A O 1
ATOM 4286 N N . ASP A 1 543 ? 1.528 20.250 -2.301 1.00 86.94 543 ASP A N 1
ATOM 4287 C CA . ASP A 1 543 ? 2.865 20.717 -1.927 1.00 86.94 543 ASP A CA 1
ATOM 4288 C C . ASP A 1 543 ? 2.866 21.157 -0.459 1.00 86.94 543 ASP A C 1
ATOM 4290 O O . ASP A 1 543 ? 2.069 22.002 -0.052 1.00 86.94 543 ASP A O 1
ATOM 4294 N N . VAL A 1 544 ? 3.726 20.531 0.337 1.00 85.56 544 VAL A N 1
ATOM 4295 C CA . VAL A 1 544 ? 3.855 20.755 1.786 1.00 85.56 544 VAL A CA 1
ATOM 4296 C C . VAL A 1 544 ? 5.274 21.201 2.147 1.00 85.56 544 VAL A C 1
ATOM 4298 O O . VAL A 1 544 ? 5.715 21.027 3.280 1.00 85.56 544 VAL A O 1
ATOM 4301 N N . SER A 1 545 ? 6.007 21.742 1.167 1.00 75.69 545 SER A N 1
ATOM 4302 C CA . SER A 1 545 ? 7.373 22.241 1.358 1.00 75.69 545 SER A CA 1
ATOM 4303 C C . SER A 1 545 ? 7.410 23.518 2.200 1.00 75.69 545 SER A C 1
ATOM 4305 O O . SER A 1 545 ? 8.349 23.706 2.971 1.00 75.69 545 SER A O 1
ATOM 4307 N N . ASP A 1 546 ? 6.393 24.376 2.073 1.00 70.38 546 ASP A N 1
ATOM 4308 C CA . ASP A 1 546 ? 6.221 25.553 2.922 1.00 70.38 546 ASP A CA 1
ATOM 4309 C C . ASP A 1 546 ? 5.172 25.266 3.998 1.00 70.38 546 ASP A C 1
ATOM 4311 O O . ASP A 1 546 ? 3.975 25.168 3.728 1.00 70.38 546 ASP A O 1
ATOM 4315 N N . LEU A 1 547 ? 5.647 25.060 5.225 1.00 68.00 547 LEU A N 1
ATOM 4316 C CA . LEU A 1 547 ? 4.792 24.780 6.374 1.00 68.00 547 LEU A CA 1
ATOM 4317 C C . LEU A 1 547 ? 4.361 26.044 7.124 1.00 68.00 547 LEU A C 1
ATOM 4319 O O . LEU A 1 547 ? 3.524 25.951 8.024 1.00 68.00 547 LEU A O 1
ATOM 4323 N N . SER A 1 548 ? 4.946 27.202 6.794 1.00 61.69 548 SER A N 1
ATOM 4324 C CA . SER A 1 548 ? 4.666 28.462 7.493 1.00 61.69 548 SER A CA 1
ATOM 4325 C C . SER A 1 548 ? 3.218 28.922 7.301 1.00 61.69 548 SER A C 1
ATOM 4327 O O . SER A 1 548 ? 2.669 29.612 8.156 1.00 61.69 548 SER A O 1
ATOM 4329 N N . ASP A 1 549 ? 2.564 28.420 6.253 1.00 59.06 549 ASP A N 1
ATOM 4330 C CA . ASP A 1 549 ? 1.155 28.651 5.946 1.00 59.06 549 ASP A CA 1
ATOM 4331 C C . ASP A 1 549 ? 0.173 27.916 6.879 1.00 59.06 549 ASP A C 1
ATOM 4333 O O . ASP A 1 549 ? -1.029 28.191 6.836 1.00 59.06 549 ASP A O 1
ATOM 4337 N N . PHE A 1 550 ? 0.624 26.941 7.682 1.00 65.44 550 PHE A N 1
ATOM 4338 C CA . PHE A 1 550 ? -0.296 26.025 8.372 1.00 65.44 550 PHE A CA 1
ATOM 4339 C C . PHE A 1 550 ? -0.634 26.400 9.811 1.00 65.44 550 PHE A C 1
ATOM 4341 O O . PHE A 1 550 ? -1.744 26.100 10.249 1.00 65.44 550 PHE A O 1
ATOM 4348 N N . SER A 1 551 ? 0.293 27.001 10.560 1.00 66.62 551 SER A N 1
ATOM 4349 C CA . SER A 1 551 ? 0.082 27.384 11.963 1.00 66.62 551 SER A CA 1
ATOM 4350 C C . SER A 1 551 ? 1.288 28.150 12.499 1.00 66.62 551 SER A C 1
ATOM 4352 O O . SER A 1 551 ? 2.428 27.750 12.272 1.00 66.62 551 SER A O 1
ATOM 4354 N N . GLU A 1 552 ? 1.034 29.185 13.300 1.00 66.75 552 GLU A N 1
ATOM 4355 C CA . GLU A 1 552 ? 2.070 29.901 14.061 1.00 66.75 552 GLU A CA 1
ATOM 4356 C C . GLU A 1 552 ? 2.566 29.103 15.281 1.00 66.75 552 GLU A C 1
ATOM 4358 O O . GLU A 1 552 ? 3.622 29.399 15.836 1.00 66.75 552 GLU A O 1
ATOM 4363 N N . ILE A 1 553 ? 1.816 28.079 15.705 1.00 72.81 553 ILE A N 1
ATOM 4364 C CA . ILE A 1 553 ? 2.115 27.286 16.901 1.00 72.81 553 ILE A CA 1
ATOM 4365 C C . ILE A 1 553 ? 2.962 26.050 16.546 1.00 72.81 553 ILE A C 1
ATOM 4367 O O . ILE A 1 553 ? 2.628 25.370 15.565 1.00 72.81 553 ILE A O 1
ATOM 4371 N N . PRO A 1 554 ? 3.978 25.687 17.361 1.00 78.31 554 PRO A N 1
ATOM 4372 C CA . PRO A 1 554 ? 4.794 24.497 17.143 1.00 78.31 554 PRO A CA 1
ATOM 4373 C C . PRO A 1 554 ? 3.974 23.196 17.079 1.00 78.31 554 PRO A C 1
ATOM 4375 O O . PRO A 1 554 ? 3.205 22.897 18.006 1.00 78.31 554 PRO A O 1
ATOM 4378 N N . PRO A 1 555 ? 4.134 22.402 16.004 1.00 90.12 555 PRO A N 1
ATOM 4379 C CA . PRO A 1 555 ? 3.474 21.111 15.870 1.00 90.12 555 PRO A CA 1
ATOM 4380 C C . PRO A 1 555 ? 4.199 20.001 16.628 1.00 90.12 555 PRO A C 1
ATOM 4382 O O . PRO A 1 555 ? 5.388 20.099 16.928 1.00 90.12 555 PRO A O 1
ATOM 4385 N N . LEU A 1 556 ? 3.484 18.898 16.846 1.00 93.44 556 LEU A N 1
ATOM 4386 C CA . LEU A 1 556 ? 4.085 17.619 17.208 1.00 93.44 556 LEU A CA 1
ATOM 4387 C C . LEU A 1 556 ? 4.475 16.854 15.941 1.00 93.44 556 LEU A C 1
ATOM 4389 O O . LEU A 1 556 ? 3.696 16.793 14.990 1.00 93.44 556 LEU A O 1
ATOM 4393 N N . LEU A 1 557 ? 5.646 16.227 15.944 1.00 94.25 557 LEU A N 1
ATOM 4394 C CA . LEU A 1 557 ? 6.133 15.383 14.858 1.00 94.25 557 LEU A CA 1
ATOM 4395 C C . LEU A 1 557 ? 6.160 13.928 15.319 1.00 94.25 557 LEU A C 1
ATOM 4397 O O . LEU A 1 557 ? 6.711 13.617 16.370 1.00 94.25 557 LEU A O 1
ATOM 4401 N N . TYR A 1 558 ? 5.600 13.025 14.523 1.00 95.75 558 TYR A N 1
ATOM 4402 C CA . TYR A 1 558 ? 5.910 11.601 14.628 1.00 95.75 558 TYR A CA 1
ATOM 4403 C C . TYR A 1 558 ? 7.074 11.293 13.707 1.00 95.75 558 TYR A C 1
ATOM 4405 O O . TYR A 1 558 ? 6.869 11.136 12.507 1.00 95.75 558 TYR A O 1
ATOM 4413 N N . TYR A 1 559 ? 8.276 11.251 14.273 1.00 93.69 559 TYR A N 1
ATOM 4414 C CA . TYR A 1 559 ? 9.533 11.059 13.569 1.00 93.69 559 TYR A CA 1
ATOM 4415 C C . TYR A 1 559 ? 9.885 9.589 13.394 1.00 93.69 559 TYR A C 1
ATOM 4417 O O . TYR A 1 559 ? 9.853 8.823 14.353 1.00 93.69 559 TYR A O 1
ATOM 4425 N N . PHE A 1 560 ? 10.256 9.209 12.176 1.00 91.56 560 PHE A N 1
ATOM 4426 C CA . PHE A 1 560 ? 10.543 7.830 11.790 1.00 91.56 560 PHE A CA 1
ATOM 4427 C C . PHE A 1 560 ? 12.053 7.525 11.797 1.00 91.56 560 PHE A C 1
ATOM 4429 O O . PHE A 1 560 ? 12.495 6.673 11.044 1.00 91.56 560 PHE A O 1
ATOM 4436 N N . ASN A 1 561 ? 12.846 8.189 12.649 1.00 87.50 561 ASN A N 1
ATOM 4437 C CA . ASN A 1 561 ? 14.279 7.901 12.845 1.00 87.50 561 ASN A CA 1
ATOM 4438 C C . ASN A 1 561 ? 15.098 7.906 11.541 1.00 87.50 561 ASN A C 1
ATOM 4440 O O . ASN A 1 561 ? 15.825 6.961 11.262 1.00 87.50 561 ASN A O 1
ATOM 4444 N N . ASP A 1 562 ? 14.942 8.958 10.730 1.00 85.69 562 ASP A N 1
ATOM 4445 C CA . ASP A 1 562 ? 15.542 9.101 9.389 1.00 85.69 562 ASP A CA 1
ATOM 4446 C C . ASP A 1 562 ? 15.082 8.056 8.350 1.00 85.69 562 ASP A C 1
ATOM 4448 O O . ASP A 1 562 ? 15.457 8.140 7.179 1.00 85.69 562 ASP A O 1
ATOM 4452 N N . GLU A 1 563 ? 14.203 7.121 8.720 1.00 88.75 563 GLU A N 1
ATOM 4453 C CA . GLU A 1 563 ? 13.553 6.220 7.775 1.00 88.75 563 GLU A CA 1
ATOM 4454 C C . GLU A 1 563 ? 12.314 6.890 7.146 1.00 88.75 563 GLU A C 1
ATOM 4456 O O . GLU A 1 563 ? 11.552 7.586 7.830 1.00 88.75 563 GLU A O 1
ATOM 4461 N N . PRO A 1 564 ? 12.069 6.707 5.837 1.00 92.31 564 PRO A N 1
ATOM 4462 C CA . PRO A 1 564 ? 10.931 7.322 5.163 1.00 92.31 564 PRO A CA 1
ATOM 4463 C C . PRO A 1 564 ? 9.586 6.789 5.668 1.00 92.31 564 PRO A C 1
ATOM 4465 O O . PRO A 1 564 ? 9.404 5.574 5.763 1.00 92.31 564 PRO A O 1
ATOM 4468 N N . VAL A 1 565 ? 8.603 7.677 5.858 1.00 93.38 565 VAL A N 1
ATOM 4469 C CA . VAL A 1 565 ? 7.205 7.309 6.135 1.00 93.38 565 VAL A CA 1
ATOM 4470 C C . VAL A 1 565 ? 6.733 6.315 5.062 1.00 93.38 565 VAL A C 1
ATOM 4472 O O . VAL A 1 565 ? 6.719 6.669 3.879 1.00 93.38 565 VAL A O 1
ATOM 4475 N N . PRO A 1 566 ? 6.347 5.078 5.430 1.00 93.06 566 PRO A N 1
ATOM 4476 C CA . PRO A 1 566 ? 5.961 4.065 4.455 1.00 93.06 566 PRO A CA 1
ATOM 4477 C C . PRO A 1 566 ? 4.820 4.533 3.548 1.00 93.06 566 PRO A C 1
ATOM 4479 O O . PRO A 1 566 ? 3.794 5.029 4.023 1.00 93.06 566 PRO A O 1
ATOM 4482 N N . MET A 1 567 ? 4.975 4.333 2.236 1.00 92.31 567 MET A N 1
ATOM 4483 C CA . MET A 1 567 ? 3.978 4.748 1.248 1.00 92.31 567 MET A CA 1
ATOM 4484 C C . MET A 1 567 ? 2.583 4.191 1.586 1.00 92.31 567 MET A C 1
ATOM 4486 O O . MET A 1 567 ? 2.384 2.981 1.685 1.00 92.31 567 MET A O 1
ATOM 4490 N N . GLY A 1 568 ? 1.606 5.090 1.737 1.00 93.25 568 GLY A N 1
ATOM 4491 C CA . GLY A 1 568 ? 0.216 4.754 2.066 1.00 93.25 568 GLY A CA 1
ATOM 4492 C C . GLY A 1 568 ? -0.112 4.719 3.564 1.00 93.25 568 GLY A C 1
ATOM 4493 O O . GLY A 1 568 ? -1.296 4.714 3.907 1.00 93.25 568 GLY A O 1
ATOM 4494 N N . LEU A 1 569 ? 0.888 4.756 4.460 1.00 95.25 569 LEU A N 1
ATOM 4495 C CA . LEU A 1 569 ? 0.674 4.683 5.913 1.00 95.25 569 LEU A CA 1
ATOM 4496 C C . LEU A 1 569 ? -0.230 5.815 6.397 1.00 95.25 569 LEU A C 1
ATOM 4498 O O . LEU A 1 569 ? -1.196 5.575 7.116 1.00 95.25 569 LEU A O 1
ATOM 4502 N N . PHE A 1 570 ? 0.040 7.039 5.949 1.00 96.50 570 PHE A N 1
ATOM 4503 C CA . PHE A 1 570 ? -0.751 8.206 6.318 1.00 96.50 570 PHE A CA 1
ATOM 4504 C C . PHE A 1 570 ? -2.236 8.048 5.957 1.00 96.50 570 PHE A C 1
ATOM 4506 O O . PHE A 1 570 ? -3.103 8.287 6.794 1.00 96.50 570 PHE A O 1
ATOM 4513 N N . CYS A 1 571 ? -2.550 7.571 4.746 1.00 96.56 571 CYS A N 1
ATOM 4514 C CA . CYS A 1 571 ? -3.934 7.326 4.323 1.00 96.56 571 CYS A CA 1
ATOM 4515 C C . CYS A 1 571 ? -4.633 6.300 5.225 1.00 96.56 571 CYS A C 1
ATOM 4517 O O . CYS A 1 571 ? -5.766 6.528 5.649 1.00 96.56 571 CYS A O 1
ATOM 4519 N N . ALA A 1 572 ? -3.947 5.205 5.561 1.00 96.12 572 ALA A N 1
ATOM 4520 C CA . ALA A 1 572 ? -4.480 4.182 6.453 1.00 96.12 572 ALA A CA 1
ATOM 4521 C C . ALA A 1 572 ? -4.682 4.702 7.891 1.00 96.12 572 ALA A C 1
ATOM 4523 O O . ALA A 1 572 ? -5.669 4.343 8.530 1.00 96.12 572 ALA A O 1
ATOM 4524 N N . VAL A 1 573 ? -3.811 5.593 8.385 1.00 96.56 573 VAL A N 1
ATOM 4525 C CA . VAL A 1 573 ? -3.972 6.263 9.691 1.00 96.56 573 VAL A CA 1
ATOM 4526 C C . VAL A 1 573 ? -5.205 7.166 9.707 1.00 96.56 573 VAL A C 1
ATOM 4528 O O . VAL A 1 573 ? -5.970 7.122 10.669 1.00 96.56 573 VAL A O 1
ATOM 4531 N N . ILE A 1 574 ? -5.451 7.934 8.640 1.00 97.00 574 ILE A N 1
ATOM 4532 C CA . ILE A 1 574 ? -6.678 8.737 8.514 1.00 97.00 574 ILE A CA 1
ATOM 4533 C C . ILE A 1 574 ? -7.918 7.838 8.545 1.00 97.00 574 ILE A C 1
ATOM 4535 O O . ILE A 1 574 ? -8.851 8.111 9.299 1.00 97.00 574 ILE A O 1
ATOM 4539 N N . VAL A 1 575 ? -7.915 6.735 7.790 1.00 96.31 575 VAL A N 1
ATOM 4540 C CA . VAL A 1 575 ? -9.019 5.762 7.805 1.00 96.31 575 VAL A CA 1
ATOM 4541 C C . VAL A 1 575 ? -9.216 5.173 9.202 1.00 96.31 575 VAL A C 1
ATOM 4543 O O . VAL A 1 575 ? -10.350 5.097 9.675 1.00 96.31 575 VAL A O 1
ATOM 4546 N N . GLN A 1 576 ? -8.134 4.811 9.895 1.00 95.38 576 GLN A N 1
ATOM 4547 C CA . GLN A 1 576 ? -8.198 4.260 11.248 1.00 95.38 576 GLN A CA 1
ATOM 4548 C C . GLN A 1 576 ? -8.813 5.241 12.251 1.00 95.38 576 GLN A C 1
ATOM 4550 O O . GLN A 1 576 ? -9.687 4.847 13.019 1.00 95.38 576 GLN A O 1
ATOM 4555 N N . LEU A 1 577 ? -8.406 6.513 12.223 1.00 95.44 577 LEU A N 1
ATOM 4556 C CA . LEU A 1 577 ? -8.950 7.549 13.107 1.00 95.44 577 LEU A CA 1
ATOM 4557 C C . LEU A 1 577 ? -10.463 7.720 12.918 1.00 95.44 577 LEU A C 1
ATOM 4559 O O . LEU A 1 577 ? -11.208 7.766 13.897 1.00 95.44 577 LEU A O 1
ATOM 4563 N N . LEU A 1 578 ? -10.922 7.766 11.665 1.00 94.19 578 LEU A N 1
ATOM 4564 C CA . LEU A 1 578 ? -12.343 7.903 11.329 1.00 94.19 578 LEU A CA 1
ATOM 4565 C C . LEU A 1 578 ? -13.164 6.644 11.655 1.00 94.19 578 LEU A C 1
ATOM 4567 O O . LEU A 1 578 ? -14.374 6.734 11.849 1.00 94.19 578 LEU A O 1
ATOM 4571 N N . SER A 1 579 ? -12.511 5.482 11.744 1.00 91.94 579 SER A N 1
ATOM 4572 C CA . SER A 1 579 ? -13.154 4.198 12.052 1.00 91.94 579 SER A CA 1
ATOM 4573 C C . SER A 1 579 ? -13.380 3.966 13.550 1.00 91.94 579 SER A C 1
ATOM 4575 O O . SER A 1 579 ? -14.048 2.999 13.919 1.00 91.94 579 SER A O 1
ATOM 4577 N N . TYR A 1 580 ? -12.817 4.798 14.436 1.00 90.88 580 TYR A N 1
ATOM 4578 C CA . TYR A 1 580 ? -13.014 4.615 15.873 1.00 90.88 580 TYR A CA 1
ATOM 4579 C C . TYR A 1 580 ? -14.483 4.832 16.283 1.00 90.88 580 TYR A C 1
ATOM 4581 O O . TYR A 1 580 ? -15.127 5.772 15.810 1.00 90.88 580 TYR A O 1
ATOM 4589 N N . PRO A 1 581 ? -15.033 3.986 17.174 1.00 86.75 581 PRO A N 1
ATOM 4590 C CA . PRO A 1 581 ? -16.421 4.090 17.601 1.00 86.75 581 PRO A CA 1
ATOM 4591 C C . PRO A 1 581 ? -16.616 5.098 18.745 1.00 86.75 581 PRO A C 1
ATOM 4593 O O . PRO A 1 581 ? -15.690 5.450 19.477 1.00 86.75 581 PRO A O 1
ATOM 4596 N N . GLY A 1 582 ? -17.872 5.499 18.958 1.00 82.81 582 GLY A N 1
ATOM 4597 C CA . GLY A 1 582 ? -18.299 6.219 20.162 1.00 82.81 582 GLY A CA 1
ATOM 4598 C C . GLY A 1 582 ? -17.594 7.562 20.373 1.00 82.81 582 GLY A C 1
ATOM 4599 O O . GLY A 1 582 ? -17.428 8.339 19.437 1.00 82.81 582 GLY A O 1
ATOM 4600 N N . ASP A 1 583 ? -17.191 7.837 21.615 1.00 78.69 583 ASP A N 1
ATOM 4601 C CA . ASP A 1 583 ? -16.538 9.098 22.004 1.00 78.69 583 ASP A CA 1
ATOM 4602 C C . ASP A 1 583 ? -15.085 9.219 21.505 1.00 78.69 583 ASP A C 1
ATOM 4604 O O . ASP A 1 583 ? -14.473 10.282 21.603 1.00 78.69 583 ASP A O 1
ATOM 4608 N N . GLU A 1 584 ? -14.524 8.146 20.944 1.00 82.38 584 GLU A N 1
ATOM 4609 C CA . GLU A 1 584 ? -13.203 8.159 20.310 1.00 82.38 584 GLU A CA 1
ATOM 4610 C C . GLU A 1 584 ? -13.266 8.488 18.816 1.00 82.38 584 GLU A C 1
ATOM 4612 O O . GLU A 1 584 ? -12.218 8.625 18.179 1.00 82.38 584 GLU A O 1
ATOM 4617 N N . LYS A 1 585 ? -14.480 8.616 18.265 1.00 83.94 585 LYS A N 1
ATOM 4618 C CA . LYS A 1 585 ? -14.715 8.882 16.852 1.00 83.94 585 LYS A CA 1
ATOM 4619 C C . LYS A 1 585 ? -14.143 10.231 16.427 1.00 83.94 585 LYS A C 1
ATOM 4621 O O . LYS A 1 585 ? -14.305 11.254 17.100 1.00 83.94 585 LYS A O 1
ATOM 4626 N N . TRP A 1 586 ? -13.520 10.212 15.257 1.00 92.50 586 TRP A N 1
ATOM 4627 C CA . TRP A 1 586 ? -13.096 11.399 14.534 1.00 92.50 586 TRP A CA 1
ATOM 4628 C C . TRP A 1 586 ? -14.034 11.660 13.366 1.00 92.50 586 TRP A C 1
ATOM 4630 O O . TRP A 1 586 ? -14.527 10.728 12.733 1.00 92.50 586 TRP A O 1
ATOM 4640 N N . ASP A 1 587 ? -14.230 12.935 13.056 1.00 90.25 587 ASP A N 1
ATOM 4641 C CA . ASP A 1 587 ? -15.043 13.369 11.931 1.00 90.25 587 ASP A CA 1
ATOM 4642 C C . ASP A 1 587 ? -14.195 14.166 10.937 1.00 90.25 587 ASP A C 1
ATOM 4644 O O . ASP A 1 587 ? -13.274 14.905 11.300 1.00 90.25 587 ASP A O 1
ATOM 4648 N N . ILE A 1 588 ? -14.529 14.031 9.657 1.00 89.56 588 ILE A N 1
ATOM 4649 C CA . ILE A 1 588 ? -13.943 14.842 8.594 1.00 89.56 588 ILE A CA 1
ATOM 4650 C C . ILE A 1 588 ? -14.593 16.231 8.588 1.00 89.56 588 ILE A C 1
ATOM 4652 O O . ILE A 1 588 ? -15.810 16.358 8.731 1.00 89.56 588 ILE A O 1
ATOM 4656 N N . ILE A 1 589 ? -13.808 17.290 8.376 1.00 86.00 589 ILE A N 1
ATOM 4657 C CA . ILE A 1 589 ? -14.370 18.632 8.179 1.00 86.00 589 ILE A CA 1
ATOM 4658 C C . ILE A 1 589 ? -14.707 18.794 6.692 1.00 86.00 589 ILE A C 1
ATOM 4660 O O . ILE A 1 589 ? -13.850 19.103 5.871 1.00 86.00 589 ILE A O 1
ATOM 4664 N N . THR A 1 590 ? -15.975 18.584 6.333 1.00 75.38 590 THR A N 1
ATOM 4665 C CA . THR A 1 590 ? -16.454 18.469 4.935 1.00 75.38 590 THR A CA 1
ATOM 4666 C C . THR A 1 590 ? -16.299 19.730 4.072 1.00 75.38 590 THR A C 1
ATOM 4668 O O . THR A 1 590 ? -16.417 19.657 2.840 1.00 75.38 590 THR A O 1
ATOM 4671 N N . LYS A 1 591 ? -16.071 20.887 4.706 1.00 76.56 591 LYS A N 1
ATOM 4672 C CA . LYS A 1 591 ? -15.834 22.186 4.052 1.00 76.56 591 LYS A CA 1
ATOM 4673 C C . LYS A 1 591 ? -14.362 22.422 3.708 1.00 76.56 591 LYS A C 1
ATOM 4675 O O . LYS A 1 591 ? -14.078 23.246 2.847 1.00 76.56 591 LYS A O 1
ATOM 4680 N N . GLU A 1 592 ? -13.452 21.720 4.374 1.00 79.31 592 GLU A N 1
ATOM 4681 C CA . GLU A 1 592 ? -12.011 21.873 4.185 1.00 79.31 592 GLU A CA 1
ATOM 4682 C C . GLU A 1 592 ? -11.542 21.007 3.017 1.00 79.31 592 GLU A C 1
ATOM 4684 O O . GLU A 1 592 ? -12.050 19.905 2.783 1.00 79.31 592 GLU A O 1
ATOM 4689 N N . ARG A 1 593 ? -10.552 21.501 2.270 1.00 84.31 593 ARG A N 1
ATOM 4690 C CA . ARG A 1 593 ? -9.956 20.733 1.177 1.00 84.31 593 ARG A CA 1
ATOM 4691 C C . ARG A 1 593 ? -8.892 19.792 1.738 1.00 84.31 593 ARG A C 1
ATOM 4693 O O . ARG A 1 593 ? -7.923 20.244 2.343 1.00 84.31 593 ARG A O 1
ATOM 4700 N N . ASN A 1 594 ? -9.067 18.496 1.495 1.00 91.06 594 ASN A N 1
ATOM 4701 C CA . ASN A 1 594 ? -8.137 17.450 1.916 1.00 91.06 594 ASN A CA 1
ATOM 4702 C C . ASN A 1 594 ? -7.372 16.883 0.716 1.00 91.06 594 ASN A C 1
ATOM 4704 O O . ASN A 1 594 ? -7.820 16.972 -0.427 1.00 91.06 594 ASN A O 1
ATOM 4708 N N . PHE A 1 595 ? -6.217 16.293 0.998 1.00 92.75 595 PHE A N 1
ATOM 4709 C CA . PHE A 1 595 ? -5.292 15.721 0.026 1.00 92.75 595 PHE A CA 1
ATOM 4710 C C . PHE A 1 595 ? -4.732 14.419 0.582 1.00 92.75 595 PHE A C 1
ATOM 4712 O O . PHE A 1 595 ? -4.697 14.210 1.791 1.00 92.75 595 PHE A O 1
ATOM 4719 N N . SER A 1 596 ? -4.219 13.550 -0.278 1.00 93.31 596 SER A N 1
ATOM 4720 C CA . SER A 1 596 ? -3.726 12.239 0.152 1.00 93.31 596 SER A CA 1
ATOM 4721 C C . SER A 1 596 ? -2.507 12.297 1.090 1.00 93.31 596 SER A C 1
ATOM 4723 O O . SER A 1 596 ? -2.151 11.264 1.653 1.00 93.31 596 SER A O 1
ATOM 4725 N N . ASN A 1 597 ? -1.887 13.469 1.283 1.00 94.62 597 ASN A N 1
ATOM 4726 C CA . ASN A 1 597 ? -0.802 13.759 2.234 1.00 94.62 597 ASN A CA 1
ATOM 4727 C C . ASN A 1 597 ? -1.128 14.904 3.227 1.00 94.62 597 ASN A C 1
ATOM 4729 O O . ASN A 1 597 ? -0.241 15.369 3.938 1.00 94.62 597 ASN A O 1
ATOM 4733 N N . PHE A 1 598 ? -2.372 15.400 3.267 1.00 94.12 598 PHE A N 1
ATOM 4734 C CA . PHE A 1 598 ? -2.774 16.537 4.107 1.00 94.12 598 PHE A CA 1
ATOM 4735 C C . PHE A 1 598 ? -4.256 16.436 4.484 1.00 94.12 598 PHE A C 1
ATOM 4737 O O . PHE A 1 598 ? -5.119 16.453 3.604 1.00 94.12 598 PHE A O 1
ATOM 4744 N N . PHE A 1 599 ? -4.568 16.376 5.779 1.00 94.69 599 PHE A N 1
ATOM 4745 C CA . PHE A 1 599 ? -5.940 16.215 6.262 1.00 94.69 599 PHE A CA 1
ATOM 4746 C C . PHE A 1 599 ? -6.277 17.119 7.433 1.00 94.69 599 PHE A C 1
ATOM 4748 O O . PHE A 1 599 ? -5.557 17.169 8.424 1.00 94.69 599 PHE A O 1
ATOM 4755 N N . THR A 1 600 ? -7.447 17.745 7.349 1.00 92.88 600 THR A N 1
ATOM 4756 C CA . THR A 1 600 ? -8.077 18.467 8.449 1.00 92.88 600 THR A CA 1
ATOM 4757 C C . THR A 1 600 ? -9.251 17.652 8.989 1.00 92.88 600 THR A C 1
ATOM 4759 O O . THR A 1 600 ? -10.275 17.488 8.322 1.00 92.88 600 THR A O 1
ATOM 4762 N N . ILE A 1 601 ? -9.105 17.149 10.212 1.00 93.56 601 ILE A N 1
ATOM 4763 C CA . ILE A 1 601 ? -10.109 16.339 10.909 1.00 93.56 601 ILE A CA 1
ATOM 4764 C C . ILE A 1 601 ? -10.456 16.974 12.252 1.00 93.56 601 ILE A C 1
ATOM 4766 O O . ILE A 1 601 ? -9.753 17.854 12.745 1.00 93.56 601 ILE A O 1
ATOM 4770 N N . GLN A 1 602 ? -11.553 16.542 12.854 1.00 92.31 602 GLN A N 1
ATOM 4771 C CA . GLN A 1 602 ? -11.974 17.029 14.157 1.00 92.31 602 GLN A CA 1
ATOM 4772 C C . GLN A 1 602 ? -12.327 15.879 15.089 1.00 92.31 602 GLN A C 1
ATOM 4774 O O . GLN A 1 602 ? -12.910 14.879 14.676 1.00 92.31 602 GLN A O 1
ATOM 4779 N N . LYS A 1 603 ? -11.986 16.040 16.365 1.00 90.38 603 LYS A N 1
ATOM 4780 C CA . LYS A 1 603 ? -12.345 15.097 17.422 1.00 90.38 603 LYS A CA 1
ATOM 4781 C C . LYS A 1 603 ? -13.405 15.714 18.312 1.00 90.38 603 LYS A C 1
ATOM 4783 O O . LYS A 1 603 ? -13.248 16.845 18.781 1.00 90.38 603 LYS A O 1
ATOM 4788 N N . LYS A 1 604 ? -14.462 14.962 18.600 1.00 86.75 604 LYS A N 1
ATOM 4789 C CA . LYS A 1 604 ? -15.428 15.363 19.618 1.00 86.75 604 LYS A CA 1
ATOM 4790 C C . LYS A 1 604 ? -14.775 15.289 20.993 1.00 86.75 604 LYS A C 1
ATOM 4792 O O . LYS A 1 604 ? -14.296 14.242 21.411 1.00 86.75 604 LYS A O 1
ATOM 4797 N N . ILE A 1 605 ? -14.756 16.413 21.698 1.00 83.19 605 ILE A N 1
ATOM 4798 C CA . ILE A 1 605 ? -14.230 16.481 23.065 1.00 83.19 605 ILE A CA 1
ATOM 4799 C C . ILE A 1 605 ? -15.363 16.302 24.072 1.00 83.19 605 ILE A C 1
ATOM 4801 O O . ILE A 1 605 ? -15.221 15.616 25.078 1.00 83.19 605 ILE A O 1
ATOM 4805 N N . ASN A 1 606 ? -16.499 16.945 23.814 1.00 79.81 606 ASN A N 1
ATOM 4806 C CA . ASN A 1 606 ? -17.723 16.796 24.592 1.00 79.81 606 ASN A CA 1
ATOM 4807 C C . ASN A 1 606 ? -18.936 17.154 23.720 1.00 79.81 606 ASN A C 1
ATOM 4809 O O . ASN A 1 606 ? -18.801 17.429 22.528 1.00 79.81 606 ASN A O 1
ATOM 4813 N N . LYS A 1 607 ? -20.139 17.165 24.306 1.00 75.25 607 LYS A N 1
ATOM 4814 C CA . LYS A 1 607 ? -21.392 17.450 23.586 1.00 75.25 607 LYS A CA 1
ATOM 4815 C C . LYS A 1 607 ? -21.394 18.794 22.833 1.00 75.25 607 LYS A C 1
ATOM 4817 O O . LYS A 1 607 ? -22.141 18.921 21.870 1.00 75.25 607 LYS A O 1
ATOM 4822 N N . TYR A 1 608 ? -20.585 19.765 23.250 1.00 79.19 608 TYR A N 1
ATOM 4823 C CA . TYR A 1 608 ? -20.621 21.140 22.745 1.00 79.19 608 TYR A CA 1
ATOM 4824 C C . TYR A 1 608 ? -19.332 21.580 22.046 1.00 79.19 608 TYR A C 1
ATOM 4826 O O . TYR A 1 608 ? -19.264 22.716 21.581 1.00 79.19 608 TYR A O 1
ATOM 4834 N N . ARG A 1 609 ? -18.298 20.730 21.995 1.00 83.38 609 ARG A N 1
ATOM 4835 C CA . ARG A 1 609 ? -16.973 21.135 21.518 1.00 83.38 609 ARG A CA 1
ATOM 4836 C C . ARG A 1 609 ? -16.316 20.070 20.653 1.00 83.38 609 ARG A C 1
ATOM 4838 O O . ARG A 1 609 ? -16.145 18.925 21.079 1.00 83.38 609 ARG A O 1
ATOM 4845 N N . MET A 1 610 ? -15.897 20.513 19.475 1.00 87.44 610 MET A N 1
ATOM 4846 C CA . MET A 1 610 ? -15.051 19.780 18.542 1.00 87.44 610 MET A CA 1
ATOM 4847 C C . MET A 1 610 ? -13.667 20.420 18.557 1.00 87.44 610 MET A C 1
ATOM 4849 O O . MET A 1 610 ? -13.573 21.644 18.575 1.00 87.44 610 MET A O 1
ATOM 4853 N N . CYS A 1 611 ? -12.622 19.600 18.554 1.00 90.44 611 CYS A N 1
ATOM 4854 C CA . CYS A 1 611 ? -11.242 20.051 18.450 1.00 90.44 611 CYS A CA 1
ATOM 4855 C C . CYS A 1 611 ? -10.726 19.777 17.041 1.00 90.44 611 CYS A C 1
ATOM 4857 O O . CYS A 1 611 ? -10.709 18.621 16.613 1.00 90.44 611 CYS A O 1
ATOM 4859 N N . LYS A 1 612 ? -10.337 20.835 16.324 1.00 92.25 612 LYS A N 1
ATOM 4860 C CA . LYS A 1 612 ? -9.782 20.752 14.967 1.00 92.25 612 LYS A CA 1
ATOM 4861 C C . LYS A 1 612 ? -8.303 20.366 15.029 1.00 92.25 612 LYS A C 1
ATOM 4863 O O . LYS A 1 612 ? -7.534 20.942 15.795 1.00 92.25 612 LYS A O 1
ATOM 4868 N N . VAL A 1 613 ? -7.914 19.406 14.197 1.00 93.75 613 VAL A N 1
ATOM 4869 C CA . VAL A 1 613 ? -6.548 18.895 14.086 1.00 93.75 613 VAL A CA 1
ATOM 4870 C C . VAL A 1 613 ? -6.168 18.800 12.617 1.00 93.75 613 VAL A C 1
ATOM 4872 O O . VAL A 1 613 ? -6.926 18.280 11.795 1.00 93.75 613 VAL A O 1
ATOM 4875 N N . LEU A 1 614 ? -4.976 19.286 12.297 1.00 93.94 614 LEU A N 1
ATOM 4876 C CA . LEU A 1 614 ? -4.386 19.169 10.973 1.00 93.94 614 LEU A CA 1
ATOM 4877 C C . LEU A 1 614 ? -3.246 18.147 11.012 1.00 93.94 614 LEU A C 1
ATOM 4879 O O . LEU A 1 614 ? -2.377 18.225 11.878 1.00 93.94 614 LEU A O 1
ATOM 4883 N N . LEU A 1 615 ? -3.251 17.206 10.067 1.00 95.88 615 LEU A N 1
ATOM 4884 C CA . LEU A 1 615 ? -2.206 16.205 9.882 1.00 95.88 615 LEU A CA 1
ATOM 4885 C C . LEU A 1 615 ? -1.565 16.360 8.503 1.00 95.88 615 LEU A C 1
ATOM 4887 O O . LEU A 1 615 ? -2.272 16.487 7.500 1.00 95.88 615 LEU A O 1
ATOM 4891 N N . VAL A 1 616 ? -0.236 16.305 8.453 1.00 95.00 616 VAL A N 1
ATOM 4892 C CA . VAL A 1 616 ? 0.548 16.466 7.222 1.00 95.00 616 VAL A CA 1
ATOM 4893 C C . VAL A 1 616 ? 1.594 15.358 7.128 1.00 95.00 616 VAL A C 1
ATOM 4895 O O . VAL A 1 616 ? 2.370 15.155 8.056 1.00 95.00 616 VAL A O 1
ATOM 4898 N N . GLU A 1 617 ? 1.615 14.636 6.011 1.00 95.44 617 GLU A N 1
ATOM 4899 C CA . GLU A 1 617 ? 2.646 13.644 5.691 1.00 95.44 617 GLU A CA 1
ATOM 4900 C C . GLU A 1 617 ? 3.841 14.337 5.031 1.00 95.44 617 GLU A C 1
ATOM 4902 O O . GLU A 1 617 ? 3.702 14.994 3.997 1.00 95.44 617 GLU A O 1
ATOM 4907 N N . GLN A 1 618 ? 5.020 14.157 5.623 1.00 91.94 618 GLN A N 1
ATOM 4908 C CA . GLN A 1 618 ? 6.313 14.544 5.064 1.00 91.94 618 GLN A CA 1
ATOM 4909 C C . GLN A 1 618 ? 7.209 13.304 4.947 1.00 91.94 618 GLN A C 1
ATOM 4911 O O . GLN A 1 618 ? 6.829 12.213 5.369 1.00 91.94 618 GLN A O 1
ATOM 4916 N N . LEU A 1 619 ? 8.397 13.449 4.349 1.00 92.12 619 LEU A N 1
ATOM 4917 C CA . LEU A 1 619 ? 9.243 12.299 4.019 1.00 92.12 619 LEU A CA 1
ATOM 4918 C C . LEU A 1 619 ? 9.606 11.448 5.244 1.00 92.12 619 LEU A C 1
ATOM 4920 O O . LEU A 1 619 ? 9.478 10.235 5.167 1.00 92.12 619 LEU A O 1
ATOM 4924 N N . TYR A 1 620 ? 10.009 12.065 6.358 1.00 92.50 620 TYR A N 1
ATOM 4925 C CA . TYR A 1 620 ? 10.511 11.359 7.551 1.00 92.50 620 TYR A CA 1
ATOM 4926 C C . TYR A 1 620 ? 9.608 11.499 8.783 1.00 92.50 620 TYR A C 1
ATOM 4928 O O . TYR A 1 620 ? 9.951 11.021 9.867 1.00 92.50 620 TYR A O 1
ATOM 4936 N N . TRP A 1 621 ? 8.471 12.187 8.658 1.00 92.94 621 TRP A N 1
ATOM 4937 C CA . TRP A 1 621 ? 7.556 12.378 9.777 1.00 92.94 621 TRP A CA 1
ATOM 4938 C C . TRP A 1 621 ? 6.122 12.695 9.361 1.00 92.94 621 TRP A C 1
ATOM 4940 O O . TRP A 1 621 ? 5.847 13.157 8.253 1.00 92.94 621 TRP A O 1
ATOM 4950 N N . ILE A 1 622 ? 5.204 12.468 10.301 1.00 95.62 622 ILE A N 1
ATOM 4951 C CA . ILE A 1 622 ? 3.821 12.948 10.234 1.00 95.62 622 ILE A CA 1
ATOM 4952 C C . ILE A 1 622 ? 3.679 14.110 11.220 1.00 95.62 622 ILE A C 1
ATOM 4954 O O . ILE A 1 622 ? 3.847 13.931 12.427 1.00 95.62 622 ILE A O 1
ATOM 4958 N N . THR A 1 623 ? 3.368 15.292 10.700 1.00 94.56 623 THR A N 1
ATOM 4959 C CA . THR A 1 623 ? 3.229 16.538 11.465 1.00 94.56 623 THR A CA 1
ATOM 4960 C C . THR A 1 623 ? 1.788 16.719 11.923 1.00 94.56 623 THR A C 1
ATOM 4962 O O . THR A 1 623 ? 0.857 16.521 11.140 1.00 94.56 623 THR A O 1
ATOM 4965 N N . ILE A 1 624 ? 1.597 17.117 13.181 1.00 95.25 624 ILE A N 1
ATOM 4966 C CA . ILE A 1 624 ? 0.289 17.309 13.810 1.00 95.25 624 ILE A CA 1
ATOM 4967 C C . ILE A 1 624 ? 0.195 18.725 14.371 1.00 95.25 624 ILE A C 1
ATOM 4969 O O . ILE A 1 624 ? 0.935 19.099 15.282 1.00 95.25 624 ILE A O 1
ATOM 4973 N N . TYR A 1 625 ? -0.791 19.477 13.894 1.00 92.88 625 TYR A N 1
ATOM 4974 C CA . TYR A 1 625 ? -1.143 20.785 14.430 1.00 92.88 625 TYR A CA 1
ATOM 4975 C C . TYR A 1 625 ? -2.469 20.713 15.183 1.00 92.88 625 TYR A C 1
ATOM 4977 O O . TYR A 1 625 ? -3.461 20.170 14.693 1.00 92.88 625 TYR A O 1
ATOM 4985 N N . CYS A 1 626 ? -2.480 21.283 16.384 1.00 91.50 626 CYS A N 1
ATOM 4986 C CA . CYS A 1 626 ? -3.664 21.433 17.220 1.00 91.50 626 CYS A CA 1
ATOM 4987 C C . CYS A 1 626 ? -3.547 22.751 17.990 1.00 91.50 626 CYS A C 1
ATOM 4989 O O . CYS A 1 626 ? -2.635 22.914 18.804 1.00 91.50 626 CYS A O 1
ATOM 4991 N N . GLU A 1 627 ? -4.451 23.695 17.739 1.00 85.81 627 GLU A N 1
ATOM 4992 C CA . GLU A 1 627 ? -4.441 25.011 18.399 1.00 85.81 627 GLU A CA 1
ATOM 4993 C C . GLU A 1 627 ? -4.899 24.931 19.863 1.00 85.81 627 GLU A C 1
ATOM 4995 O O . GLU A 1 627 ? -4.516 25.738 20.709 1.00 85.81 627 GLU A O 1
ATOM 5000 N N . GLU A 1 628 ? -5.698 23.921 20.201 1.00 87.50 628 GLU A N 1
ATOM 5001 C CA . GLU A 1 628 ? -6.306 23.793 21.520 1.00 87.50 628 GLU A CA 1
ATOM 5002 C C . GLU A 1 628 ? -5.382 23.063 22.503 1.00 87.50 628 GLU A C 1
ATOM 5004 O O . GLU A 1 628 ? -5.524 21.863 22.748 1.00 87.50 628 GLU A O 1
ATOM 5009 N N . LEU A 1 629 ? -4.468 23.821 23.123 1.00 86.06 629 LEU A N 1
ATOM 5010 C CA . LEU A 1 629 ? -3.455 23.339 24.080 1.00 86.06 629 LEU A CA 1
ATOM 5011 C C . LEU A 1 629 ? -3.985 22.305 25.088 1.00 86.06 629 LEU A C 1
ATOM 5013 O O . LEU A 1 629 ? -3.375 21.261 25.295 1.00 86.06 629 LEU A O 1
ATOM 5017 N N . ARG A 1 630 ? -5.167 22.549 25.669 1.00 85.88 630 ARG A N 1
ATOM 5018 C CA . ARG A 1 630 ? -5.763 21.688 26.710 1.00 85.88 630 ARG A CA 1
ATOM 5019 C C . ARG A 1 630 ? -6.101 20.267 26.246 1.00 85.88 630 ARG A C 1
ATOM 5021 O O . ARG A 1 630 ? -6.328 19.409 27.094 1.00 85.88 630 ARG A O 1
ATOM 5028 N N . TYR A 1 631 ? -6.184 20.019 24.939 1.00 88.19 631 TYR A N 1
ATOM 5029 C CA . TYR A 1 631 ? -6.559 18.712 24.388 1.00 88.19 631 TYR A CA 1
ATOM 5030 C C . TYR A 1 631 ? -5.416 18.001 23.677 1.00 88.19 631 TYR A C 1
ATOM 5032 O O . TYR A 1 631 ? -5.572 16.833 23.320 1.00 88.19 631 TYR A O 1
ATOM 5040 N N . ARG A 1 632 ? -4.263 18.654 23.508 1.00 91.25 632 ARG A N 1
ATOM 5041 C CA . ARG A 1 632 ? -3.115 18.116 22.774 1.00 91.25 632 ARG A CA 1
ATOM 5042 C C . ARG A 1 632 ? -2.663 16.746 23.273 1.00 91.25 632 ARG A C 1
ATOM 5044 O O . ARG A 1 632 ? -2.468 15.871 22.441 1.00 91.25 632 ARG A O 1
ATOM 5051 N N . GLN A 1 633 ? -2.616 16.496 24.580 1.00 91.12 633 GLN A N 1
ATOM 5052 C CA . GLN A 1 633 ? -2.308 15.165 25.123 1.00 91.12 633 GLN A CA 1
ATOM 5053 C C . GLN A 1 633 ? -3.325 14.090 24.690 1.00 91.12 633 GLN A C 1
ATOM 5055 O O . GLN A 1 633 ? -2.946 13.002 24.256 1.00 91.12 633 GLN A O 1
ATOM 5060 N N . SER A 1 634 ? -4.630 14.385 24.752 1.00 90.00 634 SER A N 1
ATOM 5061 C CA . SER A 1 634 ? -5.684 13.451 24.314 1.00 90.00 634 SER A CA 1
ATOM 5062 C C . SER A 1 634 ? -5.625 13.189 22.806 1.00 90.00 634 SER A C 1
ATOM 5064 O O . SER A 1 634 ? -5.799 12.054 22.356 1.00 90.00 634 SER A O 1
ATOM 5066 N N . ILE A 1 635 ? -5.360 14.237 22.023 1.00 92.56 635 ILE A N 1
ATOM 5067 C CA . ILE A 1 635 ? -5.145 14.157 20.576 1.00 92.56 635 ILE A CA 1
ATOM 5068 C C . ILE A 1 635 ? -3.916 13.298 20.265 1.00 92.56 635 ILE A C 1
ATOM 5070 O O . ILE A 1 635 ? -4.019 12.355 19.480 1.00 92.56 635 ILE A O 1
ATOM 5074 N N . ASN A 1 636 ? -2.795 13.567 20.936 1.00 93.50 636 ASN A N 1
ATOM 5075 C CA . ASN A 1 636 ? -1.549 12.824 20.803 1.00 93.50 636 ASN A CA 1
ATOM 5076 C C . ASN A 1 636 ? -1.771 11.332 21.052 1.00 93.50 636 ASN A C 1
ATOM 5078 O O . ASN A 1 636 ? -1.455 10.514 20.195 1.00 93.50 636 ASN A O 1
ATOM 5082 N N . ASN A 1 637 ? -2.397 10.975 22.176 1.00 92.50 637 ASN A N 1
ATOM 5083 C CA . ASN A 1 637 ? -2.653 9.582 22.539 1.00 92.50 637 ASN A CA 1
ATOM 5084 C C . ASN A 1 637 ? -3.479 8.837 21.479 1.00 92.50 637 ASN A C 1
ATOM 5086 O O . ASN A 1 637 ? -3.158 7.698 21.138 1.00 92.50 637 ASN A O 1
ATOM 5090 N N . CYS A 1 638 ? -4.508 9.476 20.916 1.00 93.62 638 CYS A N 1
ATOM 5091 C CA . CYS A 1 638 ? -5.322 8.873 19.860 1.00 93.62 638 CYS A CA 1
ATOM 5092 C C . CYS A 1 638 ? -4.558 8.689 18.547 1.00 93.62 638 CYS A C 1
ATOM 5094 O O . CYS A 1 638 ? -4.665 7.628 17.931 1.00 93.62 638 CYS A O 1
ATOM 5096 N N . ILE A 1 639 ? -3.781 9.691 18.124 1.00 95.31 639 ILE A N 1
ATOM 5097 C CA . ILE A 1 639 ? -2.995 9.602 16.887 1.00 95.31 639 ILE A CA 1
ATOM 5098 C C . ILE A 1 639 ? -1.869 8.578 17.049 1.00 95.31 639 ILE A C 1
ATOM 5100 O O . ILE A 1 639 ? -1.710 7.717 16.185 1.00 95.31 639 ILE A O 1
ATOM 5104 N N . LYS A 1 640 ? -1.178 8.571 18.198 1.00 95.25 640 LYS A N 1
ATOM 5105 C CA . LYS A 1 640 ? -0.197 7.540 18.564 1.00 95.25 640 LYS A CA 1
ATOM 5106 C C . LYS A 1 640 ? -0.783 6.145 18.432 1.00 95.25 640 LYS A C 1
ATOM 5108 O O . LYS A 1 640 ? -0.151 5.248 17.880 1.00 95.25 640 LYS A O 1
ATOM 5113 N N . ARG A 1 641 ? -1.991 5.954 18.974 1.00 94.44 641 ARG A N 1
ATOM 5114 C CA . ARG A 1 641 ? -2.696 4.674 18.927 1.00 94.44 641 ARG A CA 1
ATOM 5115 C C . ARG A 1 641 ? -3.007 4.279 17.487 1.00 94.44 641 ARG A C 1
ATOM 5117 O O . ARG A 1 641 ? -2.664 3.169 17.107 1.00 94.44 641 ARG A O 1
ATOM 5124 N N . ALA A 1 642 ? -3.562 5.190 16.687 1.00 95.31 642 ALA A N 1
ATOM 5125 C CA . ALA A 1 642 ? -3.892 4.912 15.289 1.00 95.31 642 ALA A CA 1
ATOM 5126 C C . ALA A 1 642 ? -2.653 4.540 14.459 1.00 95.31 642 ALA A C 1
ATOM 5128 O O . ALA A 1 642 ? -2.690 3.555 13.727 1.00 95.31 642 ALA A O 1
ATOM 5129 N N . ILE A 1 643 ? -1.541 5.268 14.620 1.00 94.88 643 ILE A N 1
ATOM 5130 C CA . ILE A 1 643 ? -0.261 4.935 13.977 1.00 94.88 643 ILE A CA 1
ATOM 5131 C C . ILE A 1 643 ? 0.197 3.533 14.396 1.00 94.88 643 ILE A C 1
ATOM 5133 O O . ILE A 1 643 ? 0.472 2.696 13.541 1.00 94.88 643 ILE A O 1
ATOM 5137 N N . ASN A 1 644 ? 0.221 3.246 15.701 1.00 92.50 644 ASN A N 1
ATOM 5138 C CA . ASN A 1 644 ? 0.659 1.948 16.217 1.00 92.50 644 ASN A CA 1
ATOM 5139 C C . ASN A 1 644 ? -0.217 0.782 15.741 1.00 92.50 644 ASN A C 1
ATOM 5141 O O . ASN A 1 644 ? 0.315 -0.287 15.458 1.00 92.50 644 ASN A O 1
ATOM 5145 N N . GLU A 1 645 ? -1.537 0.961 15.681 1.00 91.81 645 GLU A N 1
ATOM 5146 C CA . GLU A 1 645 ? -2.474 -0.062 15.207 1.00 91.81 645 GLU A CA 1
ATOM 5147 C C . GLU A 1 645 ? -2.263 -0.349 13.720 1.00 91.81 645 GLU A C 1
ATOM 5149 O O . GLU A 1 645 ? -2.064 -1.502 13.348 1.00 91.81 645 GLU A O 1
ATOM 5154 N N . VAL A 1 646 ? -2.183 0.688 12.879 1.00 91.94 646 VAL A N 1
ATOM 5155 C CA . VAL A 1 646 ? -1.930 0.503 11.443 1.00 91.94 646 VAL A CA 1
ATOM 5156 C C . VAL A 1 646 ? -0.562 -0.135 11.198 1.00 91.94 646 VAL A C 1
ATOM 5158 O O . VAL A 1 646 ? -0.459 -1.054 10.387 1.00 91.94 646 VAL A O 1
ATOM 5161 N N . MET A 1 647 ? 0.483 0.300 11.906 1.00 88.62 647 MET A N 1
ATOM 5162 C CA . MET A 1 647 ? 1.810 -0.310 11.791 1.00 88.62 647 MET A CA 1
ATOM 5163 C C . MET A 1 647 ? 1.785 -1.775 12.231 1.00 88.62 647 MET A C 1
ATOM 5165 O O . MET A 1 647 ? 2.271 -2.632 11.507 1.00 88.62 647 MET A O 1
ATOM 5169 N N . LYS A 1 648 ? 1.153 -2.102 13.362 1.00 85.44 648 LYS A N 1
ATOM 5170 C CA . LYS A 1 648 ? 1.045 -3.491 13.829 1.00 85.44 648 LYS A CA 1
ATOM 5171 C C . LYS A 1 648 ? 0.319 -4.387 12.821 1.00 85.44 648 LYS A C 1
ATOM 5173 O O . LYS A 1 648 ? 0.743 -5.520 12.605 1.00 85.44 648 LYS A O 1
ATOM 5178 N N . ASP A 1 649 ? -0.744 -3.878 12.207 1.00 79.31 649 ASP A N 1
ATOM 5179 C CA . ASP A 1 649 ? -1.576 -4.646 11.283 1.00 79.31 649 ASP A CA 1
ATOM 5180 C C . ASP A 1 649 ? -0.928 -4.800 9.895 1.00 79.31 649 ASP A C 1
ATOM 5182 O O . ASP A 1 649 ? -1.127 -5.814 9.221 1.00 79.31 649 ASP A O 1
ATOM 5186 N N . LYS A 1 650 ? -0.155 -3.803 9.440 1.00 75.25 650 LYS A N 1
ATOM 5187 C CA . LYS A 1 650 ? 0.290 -3.691 8.036 1.00 75.25 650 LYS A CA 1
ATOM 5188 C C . LYS A 1 650 ? 1.808 -3.666 7.821 1.00 75.25 650 LYS A C 1
ATOM 5190 O O . LYS A 1 650 ? 2.236 -3.792 6.680 1.00 75.25 650 LYS A O 1
ATOM 5195 N N . ILE A 1 651 ? 2.602 -3.427 8.866 1.00 73.50 651 ILE A N 1
ATOM 5196 C CA . ILE A 1 651 ? 4.041 -3.116 8.797 1.00 73.50 651 ILE A CA 1
ATOM 5197 C C . ILE A 1 651 ? 4.739 -3.655 10.066 1.00 73.50 651 ILE A C 1
ATOM 5199 O O . ILE A 1 651 ? 5.053 -2.910 10.996 1.00 73.50 651 ILE A O 1
ATOM 5203 N N . ILE A 1 652 ? 4.960 -4.972 10.144 1.00 60.34 652 ILE A N 1
ATOM 5204 C CA . ILE A 1 652 ? 5.678 -5.574 11.285 1.00 60.34 652 ILE A CA 1
ATOM 5205 C C . ILE A 1 652 ? 7.161 -5.162 11.243 1.00 60.34 652 ILE A C 1
ATOM 5207 O O . ILE A 1 652 ? 7.770 -5.163 10.175 1.00 60.34 652 ILE A O 1
ATOM 5211 N N . ASP A 1 653 ? 7.724 -4.862 12.420 1.00 60.31 653 ASP A N 1
ATOM 5212 C CA . ASP A 1 653 ? 9.157 -4.603 12.661 1.00 60.31 653 ASP A CA 1
ATOM 5213 C C . ASP A 1 653 ? 9.701 -3.254 12.153 1.00 60.31 653 ASP A C 1
ATOM 5215 O O . ASP A 1 653 ? 10.859 -3.115 11.762 1.00 60.31 653 ASP A O 1
ATOM 5219 N N . TYR A 1 654 ? 8.848 -2.233 12.163 1.00 66.56 654 TYR A N 1
ATOM 5220 C CA . TYR A 1 654 ? 9.273 -0.849 11.987 1.00 66.56 654 TYR A CA 1
ATOM 5221 C C . TYR A 1 654 ? 9.482 -0.209 13.369 1.00 66.56 654 TYR A C 1
ATOM 5223 O O . TYR A 1 654 ? 8.624 -0.349 14.251 1.00 66.56 654 TYR A O 1
ATOM 5231 N N . GLU A 1 655 ? 10.606 0.484 13.579 1.00 74.50 655 GLU A N 1
ATOM 5232 C CA . GLU A 1 655 ? 10.839 1.218 14.826 1.00 74.50 655 GLU A CA 1
ATOM 5233 C C . GLU A 1 655 ? 9.712 2.220 15.055 1.00 74.50 655 GLU A C 1
ATOM 5235 O O . GLU A 1 655 ? 9.410 3.055 14.205 1.00 74.50 655 GLU A O 1
ATOM 5240 N N . LYS A 1 656 ? 9.043 2.127 16.206 1.00 82.94 656 LYS A N 1
ATOM 5241 C CA . LYS A 1 656 ? 7.889 2.989 16.463 1.00 82.94 656 LYS A CA 1
ATOM 5242 C C . LYS A 1 656 ? 8.310 4.451 16.336 1.00 82.94 656 LYS A C 1
ATOM 5244 O O . LYS A 1 656 ? 9.279 4.835 16.996 1.00 82.94 656 LYS A O 1
ATOM 5249 N N . PRO A 1 657 ? 7.569 5.263 15.563 1.00 90.94 657 PRO A N 1
ATOM 5250 C CA . PRO A 1 657 ? 7.930 6.650 15.393 1.00 90.94 657 PRO A CA 1
ATOM 5251 C C . PRO A 1 657 ? 7.903 7.354 16.745 1.00 90.94 657 PRO A C 1
ATOM 5253 O O . PRO A 1 657 ? 7.013 7.137 17.580 1.00 90.94 657 PRO A O 1
ATOM 5256 N N . VAL A 1 658 ? 8.908 8.188 16.958 1.00 90.62 658 VAL A N 1
ATOM 5257 C CA . VAL A 1 658 ? 9.117 8.906 18.207 1.00 90.62 658 VAL A CA 1
ATOM 5258 C C . VAL A 1 658 ? 8.416 10.253 18.116 1.00 90.62 658 VAL A C 1
ATOM 5260 O O . VAL A 1 658 ? 8.429 10.914 17.082 1.00 90.62 658 VAL A O 1
ATOM 5263 N N . ALA A 1 659 ? 7.776 10.655 19.208 1.00 92.06 659 ALA A N 1
ATOM 5264 C CA . ALA A 1 659 ? 7.174 11.973 19.316 1.00 92.06 659 ALA A CA 1
ATOM 5265 C C . ALA A 1 659 ? 8.282 13.023 19.515 1.00 92.06 659 ALA A C 1
ATOM 5267 O O . ALA A 1 659 ? 8.981 12.997 20.528 1.00 92.06 659 ALA A O 1
ATOM 5268 N N . THR A 1 660 ? 8.448 13.925 18.552 1.00 91.94 660 THR A N 1
ATOM 5269 C CA . THR A 1 660 ? 9.503 14.945 18.514 1.00 91.94 660 THR A CA 1
ATOM 5270 C C . THR A 1 660 ? 8.946 16.303 18.090 1.00 91.94 660 THR A C 1
ATOM 5272 O O . THR A 1 660 ? 7.760 16.451 17.797 1.00 91.94 660 THR A O 1
ATOM 5275 N N . PHE A 1 661 ? 9.817 17.305 18.032 1.00 89.69 661 PHE A N 1
ATOM 5276 C CA . PHE A 1 661 ? 9.499 18.662 17.590 1.00 89.69 661 PHE A CA 1
ATOM 5277 C C . PHE A 1 661 ? 10.538 19.154 16.593 1.00 89.69 661 PHE A C 1
ATOM 5279 O O . PHE A 1 661 ? 11.606 18.554 16.471 1.00 89.69 661 PHE A O 1
ATOM 5286 N N . TYR A 1 662 ? 10.256 20.258 15.903 1.00 86.44 662 TYR A N 1
ATOM 5287 C CA . TYR A 1 662 ? 11.299 20.961 15.160 1.00 86.44 662 TYR A CA 1
ATOM 5288 C C . TYR A 1 662 ? 12.350 21.501 16.126 1.00 86.44 662 TYR A C 1
ATOM 5290 O O . TYR A 1 662 ? 12.012 22.110 17.142 1.00 86.44 662 TYR A O 1
ATOM 5298 N N . CYS A 1 663 ? 13.625 21.283 15.813 1.00 83.12 663 CYS A N 1
ATOM 5299 C CA . CYS A 1 663 ? 14.700 21.822 16.627 1.00 83.12 663 CYS A CA 1
ATOM 5300 C C . CYS A 1 663 ? 14.757 23.353 16.484 1.00 83.12 663 CYS A C 1
ATOM 5302 O O . CYS A 1 663 ? 14.813 23.850 15.358 1.00 83.12 663 CYS A O 1
ATOM 5304 N N . PRO A 1 664 ? 14.784 24.113 17.594 1.00 75.31 664 PRO A N 1
ATOM 5305 C CA . PRO A 1 664 ? 14.861 25.572 17.554 1.00 75.31 664 PRO A CA 1
ATOM 5306 C C . PRO A 1 664 ? 16.286 26.110 17.334 1.00 75.31 664 PRO A C 1
ATOM 5308 O O . PRO A 1 664 ? 16.492 27.326 17.356 1.00 75.31 664 PRO A O 1
ATOM 5311 N N . CYS A 1 665 ? 17.295 25.246 17.172 1.00 74.44 665 CYS A N 1
ATOM 5312 C CA . CYS A 1 665 ? 18.670 25.703 17.007 1.00 74.44 665 CYS A CA 1
ATOM 5313 C C . CYS A 1 665 ? 18.854 26.446 15.665 1.00 74.44 665 CYS A C 1
ATOM 5315 O O . CYS A 1 665 ? 18.094 26.268 14.718 1.00 74.44 665 CYS A O 1
ATOM 5317 N N . LYS A 1 666 ? 19.878 27.305 15.571 1.00 66.62 666 LYS A N 1
ATOM 5318 C CA . LYS A 1 666 ? 20.123 28.175 14.398 1.00 66.62 666 LYS A CA 1
ATOM 5319 C C . LYS A 1 666 ? 20.689 27.438 13.173 1.00 66.62 666 LYS A C 1
ATOM 5321 O O . LYS A 1 666 ? 21.293 28.082 12.311 1.00 66.62 666 LYS A O 1
ATOM 5326 N N . ASP A 1 667 ? 20.564 26.115 13.115 1.00 63.59 667 ASP A N 1
ATOM 5327 C CA . ASP A 1 667 ? 20.958 25.361 11.928 1.00 63.59 667 ASP A CA 1
ATOM 5328 C C . ASP A 1 667 ? 20.051 25.760 10.750 1.00 63.59 667 ASP A C 1
ATOM 5330 O O . ASP A 1 667 ? 18.878 26.093 10.918 1.00 63.59 667 ASP A O 1
ATOM 5334 N N . LYS A 1 668 ? 20.616 25.785 9.544 1.00 59.06 668 LYS A N 1
ATOM 5335 C CA . LYS A 1 668 ? 19.894 26.165 8.324 1.00 59.06 668 LYS A CA 1
ATOM 5336 C C . LYS A 1 668 ? 18.979 25.052 7.822 1.00 59.06 668 LYS A C 1
ATOM 5338 O O . LYS A 1 668 ? 18.083 25.325 7.028 1.00 59.06 668 LYS A O 1
ATOM 5343 N N . GLU A 1 669 ? 19.213 23.816 8.251 1.00 64.62 669 GLU A N 1
ATOM 5344 C CA . GLU A 1 669 ? 18.425 22.654 7.853 1.00 64.62 669 GLU A CA 1
ATOM 5345 C C . GLU A 1 669 ? 17.445 22.249 8.959 1.00 64.62 669 GLU A C 1
ATOM 5347 O O . GLU A 1 669 ? 17.821 22.084 10.124 1.00 64.62 669 GLU A O 1
ATOM 5352 N N . GLN A 1 670 ? 16.178 22.054 8.582 1.00 71.75 670 GLN A N 1
ATOM 5353 C CA . GLN A 1 670 ? 15.162 21.539 9.496 1.00 71.75 670 GLN A CA 1
ATOM 5354 C C . GLN A 1 670 ? 15.537 20.127 9.950 1.00 71.75 670 GLN A C 1
ATOM 5356 O O . GLN A 1 670 ? 15.755 19.230 9.139 1.00 71.75 670 GLN A O 1
ATOM 5361 N N . HIS A 1 671 ? 15.582 19.933 11.260 1.00 81.25 671 HIS A N 1
ATOM 5362 C CA . HIS A 1 671 ? 15.787 18.642 11.902 1.00 81.25 671 HIS A CA 1
ATOM 5363 C C . HIS A 1 671 ? 14.976 18.588 13.194 1.00 81.25 671 HIS A C 1
ATOM 5365 O O . HIS A 1 671 ? 14.362 19.579 13.607 1.00 81.25 671 HIS A O 1
ATOM 5371 N N . VAL A 1 672 ? 14.946 17.413 13.814 1.00 86.81 672 VAL A N 1
ATOM 5372 C CA . VAL A 1 672 ? 14.090 17.149 14.966 1.00 86.81 672 VAL A CA 1
ATOM 5373 C C . VAL A 1 672 ? 14.820 17.337 16.290 1.00 86.81 672 VAL A C 1
ATOM 5375 O O . VAL A 1 672 ? 16.049 17.343 16.374 1.00 86.81 672 VAL A O 1
ATOM 5378 N N . ALA A 1 673 ? 14.040 17.472 17.350 1.00 86.06 673 ALA A N 1
ATOM 5379 C CA . ALA A 1 673 ? 14.538 17.467 18.704 1.00 86.06 673 ALA A CA 1
ATOM 5380 C C . ALA A 1 673 ? 13.593 16.694 19.630 1.00 86.06 673 ALA A C 1
ATOM 5382 O O . ALA A 1 673 ? 12.367 16.739 19.472 1.00 86.06 673 ALA A O 1
ATOM 5383 N N . THR A 1 674 ? 14.171 15.951 20.571 1.00 84.69 674 THR A N 1
ATOM 5384 C CA . THR A 1 674 ? 13.437 15.120 21.533 1.00 84.69 674 THR A CA 1
ATOM 5385 C C . THR A 1 674 ? 13.307 15.848 22.862 1.00 84.69 674 THR A C 1
ATOM 5387 O O . THR A 1 674 ? 14.249 16.498 23.310 1.00 84.69 674 THR A O 1
ATOM 5390 N N . LEU A 1 675 ? 12.146 15.725 23.500 1.00 79.31 675 LEU A N 1
ATOM 5391 C CA . LEU A 1 675 ? 11.934 16.207 24.862 1.00 79.31 675 LEU A CA 1
ATOM 5392 C C . LEU A 1 675 ? 12.420 15.129 25.845 1.00 79.31 675 LEU A C 1
ATOM 5394 O O . LEU A 1 675 ? 11.876 14.026 25.837 1.00 79.31 675 LEU A O 1
ATOM 5398 N N . GLU A 1 676 ? 13.410 15.438 26.684 1.00 71.50 676 GLU A N 1
ATOM 5399 C CA . GLU A 1 676 ? 13.813 14.587 27.817 1.00 71.50 676 GLU A CA 1
ATOM 5400 C C . GLU A 1 676 ? 13.602 15.322 29.153 1.00 71.50 676 GLU A C 1
ATOM 5402 O O . GLU A 1 676 ? 13.611 16.555 29.227 1.00 71.50 676 GLU A O 1
ATOM 5407 N N . ASP A 1 677 ? 13.331 14.543 30.206 1.00 64.38 677 ASP A N 1
ATOM 5408 C CA . ASP A 1 677 ? 13.085 14.989 31.588 1.00 64.38 677 ASP A CA 1
ATOM 5409 C C . ASP A 1 677 ? 12.020 16.080 31.760 1.00 64.38 677 ASP A C 1
ATOM 5411 O O . ASP A 1 677 ? 11.956 16.755 32.783 1.00 64.38 677 ASP A O 1
ATOM 5415 N N . ASN A 1 678 ? 11.138 16.238 30.771 1.00 64.06 678 ASN A N 1
ATOM 5416 C CA . ASN A 1 678 ? 10.108 17.270 30.740 1.00 64.06 678 ASN A CA 1
ATOM 5417 C C . ASN A 1 678 ? 10.655 18.696 30.896 1.00 64.06 678 ASN A C 1
ATOM 5419 O O . ASN A 1 678 ? 9.911 19.557 31.322 1.00 64.06 678 ASN A O 1
ATOM 5423 N N . VAL A 1 679 ? 11.907 19.013 30.579 1.00 63.25 679 VAL A N 1
ATOM 5424 C CA . VAL A 1 679 ? 12.375 20.422 30.635 1.00 63.25 679 VAL A CA 1
ATOM 5425 C C . VAL A 1 679 ? 13.423 20.745 29.582 1.00 63.25 679 VAL A C 1
ATOM 5427 O O . VAL A 1 679 ? 13.633 21.915 29.264 1.00 63.25 679 VAL A O 1
ATOM 5430 N N . LEU A 1 680 ? 14.057 19.712 29.031 1.00 70.12 680 LEU A N 1
ATOM 5431 C CA . LEU A 1 680 ? 15.179 19.844 28.125 1.00 70.12 680 LEU A CA 1
ATOM 5432 C C . LEU A 1 680 ? 14.795 19.332 26.747 1.00 70.12 680 LEU A C 1
ATOM 5434 O O . LEU A 1 680 ? 14.178 18.275 26.594 1.00 70.12 680 LEU A O 1
ATOM 5438 N N . ILE A 1 681 ? 15.209 20.082 25.733 1.00 78.62 681 ILE A N 1
ATOM 5439 C CA . ILE A 1 681 ? 15.191 19.605 24.360 1.00 78.62 681 ILE A CA 1
ATOM 5440 C C . ILE A 1 681 ? 16.597 19.178 23.979 1.00 78.62 681 ILE A C 1
ATOM 5442 O O . ILE A 1 681 ? 17.555 19.935 24.140 1.00 78.62 681 ILE A O 1
ATOM 5446 N N . LYS A 1 682 ? 16.700 17.978 23.418 1.00 83.00 682 LYS A N 1
ATOM 5447 C CA . LYS A 1 682 ? 17.928 17.450 22.840 1.00 83.00 682 LYS A CA 1
ATOM 5448 C C . LYS A 1 682 ? 17.882 17.569 21.328 1.00 83.00 682 LYS A C 1
ATOM 5450 O O . LYS A 1 682 ? 17.002 17.000 20.679 1.00 83.00 682 LYS A O 1
ATOM 5455 N N . CYS A 1 683 ? 18.833 18.296 20.760 1.00 83.69 683 CYS A N 1
ATOM 5456 C CA . CYS A 1 683 ? 19.000 18.367 19.313 1.00 83.69 683 CYS A CA 1
ATOM 5457 C C . CYS A 1 683 ? 19.434 16.998 18.764 1.00 83.69 683 CYS A C 1
ATOM 5459 O O . CYS A 1 683 ? 20.417 16.431 19.245 1.00 83.69 683 CYS A O 1
ATOM 5461 N N . SER A 1 684 ? 18.754 16.478 17.732 1.00 82.62 684 SER A N 1
ATOM 5462 C CA . SER A 1 684 ? 19.130 15.187 17.133 1.00 82.62 684 SER A CA 1
ATOM 5463 C C . SER A 1 684 ? 20.482 15.214 16.412 1.00 82.62 684 SER A C 1
ATOM 5465 O O . SER A 1 684 ? 21.104 14.170 16.248 1.00 82.62 684 SER A O 1
ATOM 5467 N N . ARG A 1 685 ? 20.956 16.399 15.998 1.00 80.88 685 ARG A N 1
ATOM 5468 C CA . ARG A 1 685 ? 22.221 16.571 15.269 1.00 80.88 685 ARG A CA 1
ATOM 5469 C C . ARG A 1 685 ? 23.418 16.807 16.175 1.00 80.88 685 ARG A C 1
ATOM 5471 O O . ARG A 1 685 ? 24.429 16.127 16.044 1.00 80.88 685 ARG A O 1
ATOM 5478 N N . THR A 1 686 ? 23.331 17.801 17.057 1.00 80.44 686 THR A N 1
ATOM 5479 C CA . THR A 1 686 ? 24.460 18.181 17.920 1.00 80.44 686 THR A CA 1
ATOM 5480 C C . THR A 1 686 ? 24.518 17.338 19.189 1.00 80.44 686 THR A C 1
ATOM 5482 O O . THR A 1 686 ? 25.563 17.273 19.831 1.00 80.44 686 THR A O 1
ATOM 5485 N N . GLY A 1 687 ? 23.403 16.705 19.576 1.00 79.88 687 GLY A N 1
ATOM 5486 C CA . GLY A 1 687 ? 23.257 16.056 20.878 1.00 79.88 687 GLY A CA 1
ATOM 5487 C C . GLY A 1 687 ? 23.264 17.041 22.051 1.00 79.88 687 GLY A C 1
ATOM 5488 O O . GLY A 1 687 ? 23.226 16.604 23.200 1.00 79.88 687 GLY A O 1
ATOM 5489 N N . GLU A 1 688 ? 23.321 18.348 21.774 1.00 80.50 688 GLU A N 1
ATOM 5490 C CA . GLU A 1 688 ? 23.333 19.394 22.787 1.00 80.50 688 GLU A CA 1
ATOM 5491 C C . GLU A 1 688 ? 21.938 19.616 23.360 1.00 80.50 688 GLU A C 1
ATOM 5493 O O . GLU A 1 688 ? 20.912 19.487 22.679 1.00 80.50 688 GLU A O 1
ATOM 5498 N N . TRP A 1 689 ? 21.942 19.994 24.631 1.00 79.06 689 TRP A N 1
ATOM 5499 C CA . TRP A 1 689 ? 20.760 20.322 25.401 1.00 79.06 689 TRP A CA 1
ATOM 5500 C C . TRP A 1 689 ? 20.476 21.812 25.298 1.00 79.06 689 TRP A C 1
ATOM 5502 O O . TRP A 1 689 ? 21.387 22.635 25.406 1.00 79.06 689 TRP A O 1
ATOM 5512 N N . GLN A 1 690 ? 19.209 22.155 25.108 1.00 74.31 690 GLN A N 1
ATOM 5513 C CA . GLN A 1 690 ? 18.745 23.533 25.164 1.00 74.31 690 GLN A CA 1
ATOM 5514 C C . GLN A 1 690 ? 17.636 23.655 26.199 1.00 74.31 690 GLN A C 1
ATOM 5516 O O . GLN A 1 690 ? 16.653 22.908 26.163 1.00 74.31 690 GLN A O 1
ATOM 5521 N N . ASP A 1 691 ? 17.810 24.620 27.101 1.00 71.69 691 ASP A N 1
ATOM 5522 C CA . ASP A 1 691 ? 16.768 25.022 28.033 1.00 71.69 691 ASP A CA 1
ATOM 5523 C C . ASP A 1 691 ? 15.631 25.691 27.270 1.00 71.69 691 ASP A C 1
ATOM 5525 O O . ASP A 1 691 ? 15.828 26.631 26.492 1.00 71.69 691 ASP A O 1
ATOM 5529 N N . LEU A 1 692 ? 14.419 25.214 27.525 1.00 70.94 692 LEU A N 1
ATOM 5530 C CA . LEU A 1 692 ? 13.214 25.853 27.035 1.00 70.94 692 LEU A CA 1
ATOM 5531 C C . LEU A 1 692 ? 12.826 27.036 27.922 1.00 70.94 692 LEU A C 1
ATOM 5533 O O . LEU A 1 692 ? 12.819 26.943 29.156 1.00 70.94 692 LEU A O 1
ATOM 5537 N N . SER A 1 693 ? 12.419 28.132 27.277 1.00 72.12 693 SER A N 1
ATOM 5538 C CA . SER A 1 693 ? 11.692 29.202 27.965 1.00 72.12 693 SER A CA 1
ATOM 5539 C C . SER A 1 693 ? 10.342 28.692 28.485 1.00 72.12 693 SER A C 1
ATOM 5541 O O . SER A 1 693 ? 9.770 27.761 27.921 1.00 72.12 693 SER A O 1
ATOM 5543 N N . ASP A 1 694 ? 9.795 29.307 29.536 1.00 70.31 694 ASP A N 1
ATOM 5544 C CA . ASP A 1 694 ? 8.516 28.869 30.120 1.00 70.31 694 ASP A CA 1
ATOM 5545 C C . ASP A 1 694 ? 7.348 28.785 29.108 1.00 70.31 694 ASP A C 1
ATOM 5547 O O . ASP A 1 694 ? 6.621 27.791 29.147 1.00 70.31 694 ASP A O 1
ATOM 5551 N N . PRO A 1 695 ? 7.171 29.726 28.151 1.00 75.69 695 PRO A N 1
ATOM 5552 C CA . PRO A 1 695 ? 6.140 29.589 27.118 1.00 75.69 695 PRO A CA 1
ATOM 5553 C C . PRO A 1 695 ? 6.362 28.384 26.195 1.00 75.69 695 PRO A C 1
ATOM 5555 O O . PRO A 1 695 ? 5.407 27.722 25.800 1.00 75.69 695 PRO A O 1
ATOM 5558 N N . GLN A 1 696 ? 7.620 28.066 25.877 1.00 76.69 696 GLN A N 1
ATOM 5559 C CA . GLN A 1 696 ? 7.947 26.887 25.076 1.00 76.69 696 GLN A CA 1
ATOM 5560 C C . GLN A 1 696 ? 7.714 25.605 25.881 1.00 76.69 696 GLN A C 1
ATOM 5562 O O . GLN A 1 696 ? 7.155 24.654 25.352 1.00 76.69 696 GLN A O 1
ATOM 5567 N N . CYS A 1 697 ? 8.052 25.572 27.173 1.00 75.62 697 CYS A N 1
ATOM 5568 C CA . CYS A 1 697 ? 7.708 24.434 28.029 1.00 75.62 697 CYS A CA 1
ATOM 5569 C C . CYS A 1 697 ? 6.203 24.145 27.988 1.00 75.62 697 CYS A C 1
ATOM 5571 O O . CYS A 1 697 ? 5.812 23.002 27.772 1.00 75.62 697 CYS A O 1
ATOM 5573 N N . ASP A 1 698 ? 5.357 25.172 28.100 1.00 78.19 698 ASP A N 1
ATOM 5574 C CA . ASP A 1 698 ? 3.899 25.016 28.044 1.00 78.19 698 ASP A CA 1
ATOM 5575 C C . ASP A 1 698 ? 3.411 24.391 26.740 1.00 78.19 698 ASP A C 1
ATOM 5577 O O . ASP A 1 698 ? 2.590 23.467 26.741 1.00 78.19 698 ASP A O 1
ATOM 5581 N N . GLU A 1 699 ? 3.924 24.884 25.616 1.00 83.50 699 GLU A N 1
ATOM 5582 C CA . GLU A 1 699 ? 3.553 24.382 24.300 1.00 83.50 699 GLU A CA 1
ATOM 5583 C C . GLU A 1 699 ? 3.958 22.920 24.112 1.00 83.50 699 GLU A C 1
ATOM 5585 O O . GLU A 1 699 ? 3.171 22.135 23.581 1.00 83.50 699 GLU A O 1
ATOM 5590 N N . TYR A 1 700 ? 5.139 22.530 24.583 1.00 84.94 700 TYR A N 1
ATOM 5591 C CA . TYR A 1 700 ? 5.668 21.183 24.400 1.00 84.94 700 TYR A CA 1
ATOM 5592 C C . TYR A 1 700 ? 5.021 20.206 25.389 1.00 84.94 700 TYR A C 1
ATOM 5594 O O . TYR A 1 700 ? 4.564 19.133 24.989 1.00 84.94 700 TYR A O 1
ATOM 5602 N N . TRP A 1 701 ? 4.884 20.593 26.661 1.00 85.81 701 TRP A N 1
ATOM 5603 C CA . TRP A 1 701 ? 4.234 19.779 27.692 1.00 85.81 701 TRP A CA 1
ATOM 5604 C C . TRP A 1 701 ? 2.771 19.520 27.394 1.00 85.81 701 TRP A C 1
ATOM 5606 O O . TRP A 1 701 ? 2.291 18.427 27.678 1.00 85.81 701 TRP A O 1
ATOM 5616 N N . SER A 1 702 ? 2.068 20.464 26.766 1.00 88.81 702 SER A N 1
ATOM 5617 C CA . SER A 1 702 ? 0.662 20.274 26.390 1.00 88.81 702 SER A CA 1
ATOM 5618 C C . SER A 1 702 ? 0.410 19.029 25.527 1.00 88.81 702 SER A C 1
ATOM 5620 O O . SER A 1 702 ? -0.683 18.465 25.569 1.00 88.81 702 SER A O 1
ATOM 5622 N N . TRP A 1 703 ? 1.418 18.537 24.797 1.00 91.25 703 TRP A N 1
ATOM 5623 C CA . TRP A 1 703 ? 1.329 17.297 24.021 1.00 91.25 703 TRP A CA 1
ATOM 5624 C C . TRP A 1 703 ? 1.454 16.016 24.849 1.00 91.25 703 TRP A C 1
ATOM 5626 O O . TRP A 1 703 ? 1.027 14.960 24.381 1.00 91.25 703 TRP A O 1
ATOM 5636 N N . PHE A 1 704 ? 1.997 16.079 26.064 1.00 89.75 704 PHE A N 1
ATOM 5637 C CA . PHE A 1 704 ? 2.283 14.900 26.893 1.00 89.75 704 PHE A CA 1
ATOM 5638 C C . PHE A 1 704 ? 1.611 14.926 28.262 1.00 89.75 704 PHE A C 1
ATOM 5640 O O . PHE A 1 704 ? 1.455 13.869 28.868 1.00 89.75 704 PHE A O 1
ATOM 5647 N N . MET A 1 705 ? 1.173 16.096 28.720 1.00 87.56 705 MET A N 1
ATOM 5648 C CA . MET A 1 705 ? 0.628 16.337 30.050 1.00 87.56 705 MET A CA 1
ATOM 5649 C C . MET A 1 705 ? -0.767 16.959 29.980 1.00 87.56 705 MET A C 1
ATOM 5651 O O . MET A 1 705 ? -1.086 17.756 29.096 1.00 87.56 705 MET A O 1
ATOM 5655 N N . THR A 1 706 ? -1.594 16.622 30.962 1.00 85.06 706 THR A N 1
ATOM 5656 C CA . THR A 1 706 ? -2.842 17.323 31.255 1.00 85.06 706 THR A CA 1
ATOM 5657 C C . THR A 1 706 ? -2.549 18.733 31.767 1.00 85.06 706 THR A C 1
ATOM 5659 O O . THR A 1 706 ? -1.473 19.027 32.289 1.00 85.06 706 THR A O 1
ATOM 5662 N N . GLN A 1 707 ? -3.545 19.620 31.707 1.00 82.31 707 GLN A N 1
ATOM 5663 C CA . GLN A 1 707 ? -3.400 20.967 32.267 1.00 82.31 707 GLN A CA 1
ATOM 5664 C C . GLN A 1 707 ? -3.086 20.955 33.774 1.00 82.31 707 GLN A C 1
ATOM 5666 O O . GLN A 1 707 ? -2.373 21.830 34.261 1.00 82.31 707 GLN A O 1
ATOM 5671 N N . GLU A 1 708 ? -3.611 19.976 34.515 1.00 82.88 708 GLU A N 1
ATOM 5672 C CA . GLU A 1 708 ? -3.325 19.810 35.943 1.00 82.88 708 GLU A CA 1
ATOM 5673 C C . GLU A 1 708 ? -1.867 19.409 36.183 1.00 82.88 708 GLU A C 1
ATOM 5675 O O . GLU A 1 708 ? -1.217 19.967 37.063 1.00 82.88 708 GLU A O 1
ATOM 5680 N N . GLU A 1 709 ? -1.337 18.489 35.374 1.00 84.69 709 GLU A N 1
ATOM 5681 C CA . GLU A 1 709 ? 0.068 18.070 35.418 1.00 84.69 709 GLU A CA 1
ATOM 5682 C C . GLU A 1 709 ? 1.015 19.218 35.065 1.00 84.69 709 GLU A C 1
ATOM 5684 O O . GLU A 1 709 ? 1.984 19.434 35.786 1.00 84.69 709 GLU A O 1
ATOM 5689 N N . ILE A 1 710 ? 0.689 20.014 34.042 1.00 82.38 710 ILE A N 1
ATOM 5690 C CA . ILE A 1 710 ? 1.456 21.216 33.676 1.00 82.38 710 ILE A CA 1
ATOM 5691 C C . ILE A 1 710 ? 1.507 22.203 34.843 1.00 82.38 710 ILE A C 1
ATOM 5693 O O . ILE A 1 710 ? 2.569 22.719 35.182 1.00 82.38 710 ILE A O 1
ATOM 5697 N N . ASN A 1 711 ? 0.366 22.466 35.486 1.00 83.00 711 ASN A N 1
ATOM 5698 C CA . ASN A 1 711 ? 0.311 23.398 36.611 1.00 83.00 711 ASN A CA 1
ATOM 5699 C C . ASN A 1 711 ? 1.136 22.899 37.809 1.00 83.00 711 ASN A C 1
ATOM 5701 O O . ASN A 1 711 ? 1.784 23.710 38.468 1.00 83.00 711 ASN A O 1
ATOM 5705 N N . ARG A 1 712 ? 1.146 21.582 38.071 1.00 82.62 712 ARG A N 1
ATOM 5706 C CA . ARG A 1 712 ? 2.009 20.975 39.099 1.00 82.62 712 ARG A CA 1
ATOM 5707 C C . ARG A 1 712 ? 3.490 21.102 38.743 1.00 82.62 712 ARG A C 1
ATOM 5709 O O . ARG A 1 712 ? 4.250 21.614 39.557 1.00 82.62 712 ARG A O 1
ATOM 5716 N N . ALA A 1 713 ? 3.874 20.743 37.518 1.00 78.88 713 ALA A N 1
ATOM 5717 C CA . ALA A 1 713 ? 5.258 20.832 37.047 1.00 78.88 713 ALA A CA 1
ATOM 5718 C C . ALA A 1 713 ? 5.812 22.267 37.129 1.00 78.88 713 ALA A C 1
ATOM 5720 O O . ALA A 1 713 ? 6.960 22.482 37.512 1.00 78.88 713 ALA A O 1
ATOM 5721 N N . LYS A 1 714 ? 4.978 23.276 36.841 1.00 78.88 714 LYS A N 1
ATOM 5722 C CA . LYS A 1 714 ? 5.339 24.690 37.032 1.00 78.88 714 LYS A CA 1
ATOM 5723 C C . LYS A 1 714 ? 5.609 25.049 38.484 1.00 78.88 714 LYS A C 1
ATOM 5725 O O . LYS A 1 714 ? 6.567 25.770 38.750 1.00 78.88 714 LYS A O 1
ATOM 5730 N N . HIS A 1 715 ? 4.758 24.587 39.397 1.00 78.50 715 HIS A N 1
ATOM 5731 C CA . HIS A 1 715 ? 4.911 24.860 40.823 1.00 78.50 715 HIS A CA 1
ATOM 5732 C C . HIS A 1 715 ? 6.225 24.272 41.345 1.00 78.50 715 HIS A C 1
ATOM 5734 O O . HIS A 1 715 ? 7.013 24.984 41.956 1.00 78.50 715 HIS A O 1
ATOM 5740 N N . GLU A 1 716 ? 6.513 23.019 40.989 1.00 76.94 716 GLU A N 1
ATOM 5741 C CA . GLU A 1 716 ? 7.763 22.337 41.346 1.00 76.94 716 GLU A CA 1
ATOM 5742 C C . GLU A 1 716 ? 8.995 23.057 40.765 1.00 76.94 716 GLU A C 1
ATOM 5744 O O . GLU A 1 716 ? 9.990 23.254 41.464 1.00 76.94 716 GLU A O 1
ATOM 5749 N N . ARG A 1 717 ? 8.935 23.530 39.509 1.00 72.50 717 ARG A N 1
ATOM 5750 C CA . ARG A 1 717 ? 10.028 24.303 38.886 1.00 72.50 717 ARG A CA 1
ATOM 5751 C C . ARG A 1 717 ? 10.262 25.643 39.595 1.00 72.50 717 ARG A C 1
ATOM 5753 O O . ARG A 1 717 ? 11.408 26.048 39.776 1.00 72.50 717 ARG A O 1
ATOM 5760 N N . GLN A 1 718 ? 9.195 26.326 40.013 1.00 72.06 718 GLN A N 1
ATOM 5761 C CA . GLN A 1 718 ? 9.286 27.583 40.762 1.00 72.06 718 GLN A CA 1
ATOM 5762 C C . GLN A 1 718 ? 9.847 27.376 42.176 1.00 72.06 718 GLN A C 1
ATOM 5764 O O . GLN A 1 718 ? 10.696 28.158 42.602 1.00 72.06 718 GLN A O 1
ATOM 5769 N N . GLU A 1 719 ? 9.433 26.320 42.879 1.00 68.88 719 GLU A N 1
ATOM 5770 C CA . GLU A 1 719 ? 9.949 25.973 44.211 1.00 68.88 719 GLU A CA 1
ATOM 5771 C C . GLU A 1 719 ? 11.432 25.578 44.175 1.00 68.88 719 GLU A C 1
ATOM 5773 O O . GLU A 1 719 ? 12.209 26.025 45.022 1.00 68.88 719 GLU A O 1
ATOM 5778 N N . ASN A 1 720 ? 11.856 24.816 43.161 1.00 63.09 720 ASN A N 1
ATOM 5779 C CA . ASN A 1 720 ? 13.260 24.438 42.974 1.00 63.09 720 ASN A CA 1
ATOM 5780 C C . ASN A 1 720 ? 14.142 25.644 42.617 1.00 63.09 720 ASN A C 1
ATOM 5782 O O . ASN A 1 720 ? 15.243 25.783 43.150 1.00 63.09 720 ASN A O 1
ATOM 5786 N N . ASN A 1 721 ? 13.648 26.562 41.780 1.00 60.56 721 ASN A N 1
ATOM 5787 C CA . ASN A 1 721 ? 14.359 27.804 41.479 1.00 60.56 721 ASN A CA 1
ATOM 5788 C C . ASN A 1 721 ? 14.478 28.707 42.719 1.00 60.56 721 ASN A C 1
ATOM 5790 O O . ASN A 1 721 ? 15.557 29.238 42.972 1.00 60.56 721 ASN A O 1
ATOM 5794 N N . LEU A 1 722 ? 13.421 28.844 43.535 1.00 54.78 722 LEU A N 1
ATOM 5795 C CA . LEU A 1 722 ? 13.491 29.602 44.794 1.00 54.78 722 LEU A CA 1
ATOM 5796 C C . LEU A 1 722 ? 14.475 28.983 45.794 1.00 54.78 722 LEU A C 1
ATOM 5798 O O . LEU A 1 722 ? 15.193 29.718 46.467 1.00 54.78 722 LEU A O 1
ATOM 5802 N N . SER A 1 723 ? 14.518 27.654 45.875 1.00 50.72 723 SER A N 1
ATOM 5803 C CA . SER A 1 723 ? 15.419 26.930 46.779 1.00 50.72 723 SER A CA 1
ATOM 5804 C C . SER A 1 723 ? 16.888 27.128 46.392 1.00 50.72 723 SER A C 1
ATOM 5806 O O . SER A 1 723 ? 17.703 27.432 47.256 1.00 50.72 723 SER A O 1
ATOM 5808 N N . ASN A 1 724 ? 17.210 27.096 45.093 1.00 48.59 724 ASN A N 1
ATOM 5809 C CA . ASN A 1 724 ? 18.565 27.374 44.600 1.00 48.59 724 ASN A CA 1
ATOM 5810 C C . ASN A 1 724 ? 18.987 28.846 44.770 1.00 48.59 724 ASN A C 1
ATOM 5812 O O . ASN A 1 724 ? 20.171 29.125 44.898 1.00 48.59 724 ASN A O 1
ATOM 5816 N N . THR A 1 725 ? 18.037 29.790 44.805 1.00 50.00 725 THR A N 1
ATOM 5817 C CA . THR A 1 725 ? 18.338 31.223 45.022 1.00 50.00 725 THR A CA 1
ATOM 5818 C C . THR A 1 725 ? 18.511 31.577 46.509 1.00 50.00 725 THR A C 1
ATOM 5820 O O . THR A 1 725 ? 18.936 32.679 46.833 1.00 50.00 725 THR A O 1
ATOM 5823 N N . LEU A 1 726 ? 18.133 30.677 47.424 1.00 46.06 726 LEU A N 1
ATOM 5824 C CA . LEU A 1 726 ? 18.297 30.838 48.876 1.00 46.06 726 LEU A CA 1
ATOM 5825 C C . LEU A 1 726 ? 19.579 30.164 49.407 1.00 46.06 726 LEU A C 1
ATOM 5827 O O . LEU A 1 726 ? 19.936 30.390 50.564 1.00 46.06 726 LEU A O 1
ATOM 5831 N N . GLU A 1 727 ? 20.245 29.341 48.588 1.00 44.66 727 GLU A N 1
ATOM 5832 C CA . GLU A 1 727 ? 21.538 28.706 48.893 1.00 44.66 727 GLU A CA 1
ATOM 5833 C C . GLU A 1 727 ? 22.762 29.481 48.349 1.00 44.66 727 GLU A C 1
ATOM 5835 O O . GLU A 1 727 ? 23.887 29.173 48.751 1.00 44.66 727 GLU A O 1
ATOM 5840 N N . GLU A 1 728 ? 22.560 30.500 47.501 1.00 36.62 728 GLU A N 1
ATOM 5841 C CA . GLU A 1 728 ? 23.557 31.539 47.153 1.00 36.62 728 GLU A CA 1
ATOM 5842 C C . GLU A 1 728 ? 23.460 32.751 48.093 1.00 36.62 728 GLU A C 1
ATOM 5844 O O . GLU A 1 728 ? 24.532 33.298 48.459 1.00 36.62 728 GLU A O 1
#

Foldseek 3Di:
DKAWEAEEEEDFAWPLLSQLLCCLLAVHQGDPFFPLFFQQWATDDADDPDFKFFQDPVRGTYGDDRCVLLVVLLVLLLVVCVVLVQPCVLSPDPPDDPDDDDDDDDDDDDDDDDDDDDDDDDDDDDDDDDDDDDDDDDDDDDDDDDDDDDDDDDDDDDDDDDPDPPPPPPPPVPRDDPPRDDDDPPVVSCVVPCPVVVSSRHGHIYIYTYQTNALLSLLCCLLRPAQHQEYEYRGELQAAQQDFGAQWGGDPVDIFRFDPGHDRSLLSVQQSCLQNLLLNVVLCVVCVPPPFKDFFPDQAREYQAEYEPVVNNVVDPPHDDPVNVLVSVCVSQPDPRYDYPDDDSVPSYHYDYSVCSNPSPSSPPRVSSVSVSVVSSSGIMIGHDDPLLSSLLSVQVVNCVVLVQKDFLVSSCVSSVSSVHHSVRSVVSLVVRCSNSNWNQPCVFLCNGMIRNHCCLVRQLVSVLLVLLRDDLVPRPPDSPQSVCCNFPVKDWLVSSCVRNVSCNVVSVVSQRVCLVSLQWAFADDPDPTTIIHGQSSFAADDCVDVVVPDPAWWKKQFQPPRFNHSSLQSSLVSLQCRDDDQSHKHAPSPDGAHSFKGWIWHDPDPPDIWIKIWGHDTGIIIIDTPPLQCLQVVLVSSLVSSVVSCVVRGPPRDGGDTWTFDPDPDPDTDTWDDPPLFWTQGPPPRDTDGDDLVRSSSVVSNNDHPVVNVVVVVVVVVVVVVVVVVD

Sequence (728 aa):
MKYKVSVAIIQGEAQVGKTCIKSLILKLSYDEVSTNLIEAPCMAFGSFSINRYGKTVDNRWKLVSDDEMDGIVIAELKEIASGLKIPNEIISSPIAANRTIEQNDRDMGAMFYASHDINPIPTSPSSEAALTSNAVQYLNTEDSSIMPVVNVNSPVEDIDNFIPVHEQKMDVEEVFKDDLVQNYDVLKYLKEKHRTSEAGFNRDWLYFFDSGGQIQFQKLLLAFMPCSSVLVLVVNLAKDLNDKSSTSMKLPDITINFNEYSLKVDDMLRQVISVVNSNTKQFRSIIEGQQHIKAPKNEKLQVITIGTHSDIYKQKTGIEDIQIKRGKLKSMLQSESIQIVYTDDDDLIHEVDGRKAKHDGEFDDDPAIETISKALNEQAYEIEVPLKWHYFGVILRNEAKENEGILKLSSCIGFGKLLDMPEKEVKSALNFFHALKLLFYYHDSPAKDIVFVKLDAVINIIKKLMIKVCKPLDELKDGPDKVAQLAAKGYLSTEVLEKNAGVLKGYESILLSLFEYLKIAALIPTDEKDVVFLMPALLPVKDVSDLSDFSEIPPLLYYFNDEPVPMGLFCAVIVQLLSYPGDEKWDIITKERNFSNFFTIQKKINKYRMCKVLLVEQLYWITIYCEELRYRQSINNCIKRAINEVMKDKIIDYEKPVATFYCPCKDKEQHVATLEDNVLIKCSRTGEWQDLSDPQCDEYWSWFMTQEEINRAKHERQENNLSNTLEE

Organism: Amphimedon queenslandica (NCBI:txid400682)